Protein 4WKZ (pdb70)

Solvent-accessible surface area: 20556 Å² total; per-residue (Å²): 196,63,49,95,71,105,102,76,53,1,99,48,91,46,63,94,1,16,0,35,34,51,37,116,145,5,45,66,53,0,10,118,99,0,31,11,36,18,27,94,44,71,23,86,76,68,151,74,102,74,48,78,117,168,119,152,77,36,150,46,80,84,4,33,96,99,5,69,13,47,132,28,32,0,56,100,30,51,139,64,53,121,70,89,2,41,27,89,5,45,0,66,39,121,146,58,54,16,100,30,58,134,43,100,58,1,38,1,26,0,8,0,0,38,47,0,0,0,23,3,43,26,100,20,30,15,173,0,0,31,12,0,0,58,9,0,0,6,8,0,0,10,36,85,46,11,80,94,15,38,5,3,96,9,108,47,6,62,55,73,25,109,15,49,38,0,14,0,0,0,12,0,0,19,10,56,126,48,112,71,154,163,55,85,55,76,7,130,7,73,86,33,63,4,8,0,72,0,0,22,12,0,11,36,12,80,55,56,18,50,75,129,174,51,107,99,53,23,82,104,82,30,61,112,0,7,89,81,28,23,122,179,88,23,3,56,10,44,112,108,2,71,131,50,10,171,130,24,80,88,128,94,57,152,2,0,56,0,35,7,24,106,44,77,4,101,42,26,71,62,2,99,1,22,0,25,0,59,56,0,61,139,84,0,8,2,0,0,1,1,1,6,3,22,57,98,1,120,5,63,56,161,56,90,160,101,32,20,3,28,60,132,86,14,117,0,0,100,67,29,59,13,37,19,4,10,26,11,71,124,52,40,22,108,46,0,81,139,70,148,42,11,0,0,0,0,0,0,0,3,41,20,35,90,0,9,73,34,69,0,0,26,1,97,1,76,0,26,111,124,13,124,65,54,32,82,17,88,5,7,3,24,19,18,122,13,3,7,0,9,16,97,114,74,80,74,23,28,16,26,22,0,7,48,45,10,84,23,9,33,0,44,2,73,173

GO terms:
  GO:0005515 protein binding (F, IPI)

Radius of gyration: 28.44 Å; Cα contacts (8 Å, |Δi|>4): 962; chains: 2; bounding box: 56×105×50 Å

Structure (mmCIF, N/CA/C/O backbone):
data_4WKZ
#
_entry.id   4WKZ
#
_cell.length_a   74.029
_cell.length_b   211.781
_cell.length_c   36.666
_cell.angle_alpha   90.00
_cell.angle_beta   90.00
_cell.angle_gamma   90.00
#
_symmetry.space_group_name_H-M   'P 21 21 2'
#
loop_
_entity.id
_entity.type
_entity.pdbx_description
1 polymer 'Putative cellulose-binding protein'
2 polymer 'Autonomous cohesin'
3 non-polymer 'CALCIUM ION'
4 non-polymer 'ACETATE ION'
5 non-polymer 'NITRATE ION'
6 water water
#
loop_
_atom_site.group_PDB
_atom_site.id
_atom_site.type_symbol
_atom_site.label_atom_id
_atom_site.label_alt_id
_atom_site.label_comp_id
_atom_site.label_asym_id
_atom_site.label_entity_id
_atom_site.label_seq_id
_atom_site.pdbx_PDB_ins_code
_atom_site.Cartn_x
_atom_site.Cartn_y
_atom_site.Cartn_z
_atom_site.occupancy
_atom_site.B_iso_or_equiv
_atom_site.auth_seq_id
_atom_site.auth_comp_id
_atom_site.auth_asym_id
_atom_site.auth_atom_id
_atom_site.pdbx_PDB_model_num
ATOM 1 N N . VAL A 1 7 ? 0.838 -17.187 -0.727 1.00 150.66 4 VAL A N 1
ATOM 2 C CA . VAL A 1 7 ? -0.117 -16.167 -1.223 1.00 148.13 4 VAL A CA 1
ATOM 3 C C . VAL A 1 7 ? 0.278 -14.729 -0.821 1.00 142.92 4 VAL A C 1
ATOM 4 O O . VAL A 1 7 ? 0.688 -14.449 0.295 1.00 144.00 4 VAL A O 1
ATOM 8 N N . THR A 1 8 ? 0.112 -13.832 -1.778 1.00 140.37 5 THR A N 1
ATOM 9 C CA . THR A 1 8 ? 0.678 -12.480 -1.807 1.00 143.57 5 THR A CA 1
ATOM 10 C C . THR A 1 8 ? 0.175 -11.566 -0.672 1.00 143.46 5 THR A C 1
ATOM 11 O O . THR A 1 8 ? -0.976 -11.731 -0.297 1.00 146.66 5 THR A O 1
ATOM 15 N N . SER A 1 9 ? 0.956 -10.601 -0.137 1.00 135.13 6 SER A N 1
ATOM 16 C CA . SER A 1 9 ? 2.366 -10.291 -0.478 1.00 131.75 6 SER A CA 1
ATOM 17 C C . SER A 1 9 ? 3.107 -9.478 0.612 1.00 131.92 6 SER A C 1
ATOM 18 O O . SER A 1 9 ? 2.468 -8.867 1.460 1.00 135.46 6 SER A O 1
ATOM 21 N N . ALA A 1 10 ? 4.443 -9.428 0.525 1.00 128.49 7 ALA A N 1
ATOM 22 C CA . ALA A 1 10 ? 5.313 -8.736 1.508 1.00 122.38 7 ALA A CA 1
ATOM 23 C C . ALA A 1 10 ? 6.244 -7.621 0.935 1.00 121.46 7 ALA A C 1
ATOM 24 O O . ALA A 1 10 ? 6.874 -7.811 -0.1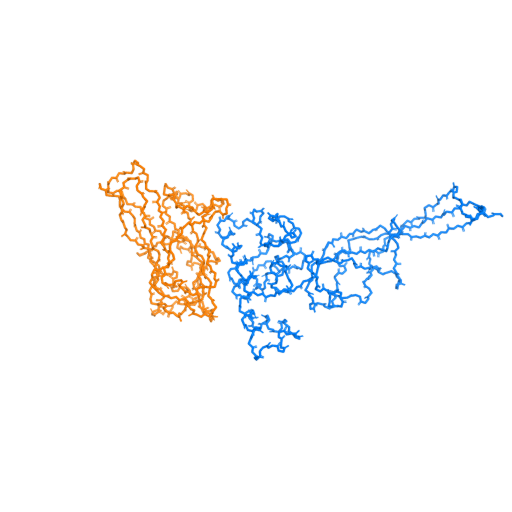04 1.00 125.06 7 ALA A O 1
ATOM 26 N N . VAL A 1 11 ? 6.342 -6.478 1.635 1.00 114.78 8 VAL A N 1
ATOM 27 C CA . VAL A 1 11 ? 7.043 -5.286 1.137 1.00 111.75 8 VAL A CA 1
ATOM 28 C C . VAL A 1 11 ? 7.738 -4.402 2.201 1.00 107.71 8 VAL A C 1
ATOM 29 O O . VAL A 1 11 ? 7.186 -4.155 3.259 1.00 106.77 8 VAL A O 1
ATOM 33 N N . LYS A 1 12 ? 8.932 -3.893 1.903 1.00 105.90 9 LYS A N 1
ATOM 34 C CA . LYS A 1 12 ? 9.527 -2.858 2.754 1.00 102.13 9 LYS A CA 1
ATOM 35 C C . LYS A 1 12 ? 10.110 -1.745 1.908 1.00 94.08 9 LYS A C 1
ATOM 36 O O . LYS A 1 12 ? 10.585 -1.979 0.803 1.00 90.43 9 LYS A O 1
ATOM 42 N N . THR A 1 13 ? 10.044 -0.528 2.432 1.00 91.54 10 THR A N 1
ATOM 43 C CA . THR A 1 13 ? 10.873 0.571 1.969 1.00 90.19 10 THR A CA 1
ATOM 44 C C . THR A 1 13 ? 11.246 1.369 3.223 1.00 90.38 10 THR A C 1
ATOM 45 O O . THR A 1 13 ? 10.972 0.919 4.339 1.00 94.47 10 THR A O 1
ATOM 49 N N . GLN A 1 14 ? 11.876 2.525 3.057 1.00 79.38 11 GLN A N 1
ATOM 50 C CA . GLN A 1 14 ? 12.294 3.313 4.212 1.00 81.71 11 GLN A CA 1
ATOM 51 C C . GLN A 1 14 ? 12.378 4.804 3.901 1.00 75.89 11 GLN A C 1
ATOM 52 O O . GLN A 1 14 ? 12.657 5.199 2.777 1.00 75.32 11 GLN A O 1
ATOM 58 N N . TYR A 1 15 ? 12.121 5.620 4.915 1.00 72.22 12 TYR A N 1
ATOM 59 C CA . TYR A 1 15 ? 12.098 7.056 4.767 1.00 70.87 12 TYR A CA 1
ATOM 60 C C . TYR A 1 15 ? 12.879 7.667 5.904 1.00 69.14 12 TYR A C 1
ATOM 61 O O . TYR A 1 15 ? 13.252 6.961 6.844 1.00 67.26 12 TYR A O 1
ATOM 70 N N . VAL A 1 16 ? 13.099 8.983 5.824 1.00 65.65 13 VAL A N 1
ATOM 71 C CA . VAL A 1 16 ? 13.917 9.697 6.798 1.00 63.60 13 VAL A CA 1
ATOM 72 C C . VAL A 1 16 ? 13.161 10.879 7.401 1.00 66.35 13 VAL A C 1
ATOM 73 O O . VAL A 1 16 ? 12.510 11.636 6.686 1.00 68.80 13 VAL A O 1
ATOM 77 N N . GLU A 1 17 ? 13.238 11.014 8.721 1.00 70.22 14 GLU A N 1
ATOM 78 C CA . GLU A 1 17 ? 12.835 12.234 9.412 1.00 68.98 14 GLU A CA 1
ATOM 79 C C . GLU A 1 17 ? 14.108 13.046 9.557 1.00 68.31 14 GLU A C 1
ATOM 80 O O . GLU A 1 17 ? 15.076 12.591 10.173 1.00 63.47 14 GLU A O 1
ATOM 86 N N . ILE A 1 18 ? 14.107 14.248 8.992 1.00 64.42 15 ILE A N 1
ATOM 87 C CA . ILE A 1 18 ? 15.285 15.074 8.994 1.00 62.72 15 ILE A CA 1
ATOM 88 C C . ILE A 1 18 ? 15.018 16.406 9.689 1.00 61.08 15 ILE A C 1
ATOM 89 O O . ILE A 1 18 ? 13.995 17.048 9.481 1.00 57.98 15 ILE A O 1
ATOM 94 N N . GLU A 1 19 ? 15.978 16.803 10.512 1.00 60.04 16 GLU A N 1
ATOM 95 C CA . GLU A 1 19 ? 15.881 17.969 11.362 1.00 57.51 16 GLU A CA 1
ATOM 96 C C . GLU A 1 19 ? 17.092 18.809 11.002 1.00 51.88 16 GLU A C 1
ATOM 97 O O . GLU A 1 19 ? 18.228 18.366 11.176 1.00 46.30 16 GLU A O 1
ATOM 103 N N . SER A 1 20 ? 16.844 20.009 10.470 1.00 45.29 17 SER A N 1
ATOM 104 C CA . SER A 1 20 ? 17.904 20.846 9.925 1.00 41.23 17 SER A CA 1
ATOM 105 C C . SER A 1 20 ? 17.588 22.319 10.067 1.00 41.81 17 SER A C 1
ATOM 106 O O . SER A 1 20 ? 16.457 22.686 10.311 1.00 41.24 17 SER A O 1
ATOM 109 N N . VAL A 1 21 ? 18.612 23.145 9.914 1.00 39.63 18 VAL A N 1
ATOM 110 C CA . VAL A 1 21 ? 18.470 24.581 9.933 1.00 38.00 18 VAL A CA 1
ATOM 111 C C . VAL A 1 21 ? 18.913 25.151 8.578 1.00 38.89 18 VAL A C 1
ATOM 112 O O . VAL A 1 21 ? 19.644 24.512 7.814 1.00 39.24 18 VAL A O 1
ATOM 116 N N A MET A 1 22 ? 18.445 26.347 8.271 0.55 35.97 19 MET A N 1
ATOM 117 N N B MET A 1 22 ? 18.469 26.377 8.323 0.45 35.46 19 MET A N 1
ATOM 118 C CA A MET A 1 22 ? 18.798 26.983 7.028 0.55 37.75 19 MET A CA 1
ATOM 119 C CA B MET A 1 22 ? 18.821 27.122 7.134 0.45 36.40 19 MET A CA 1
ATOM 120 C C A MET A 1 22 ? 20.255 27.490 7.101 0.55 35.90 19 MET A C 1
ATOM 121 C C B MET A 1 22 ? 20.316 27.412 7.110 0.45 34.86 19 MET A C 1
ATOM 122 O O A MET A 1 22 ? 20.848 27.601 8.174 0.55 35.58 19 MET A O 1
ATOM 123 O O B MET A 1 22 ? 20.995 27.310 8.128 0.45 34.62 19 MET A O 1
ATOM 132 N N . GLY A 1 23 ? 20.812 27.782 5.941 1.00 31.82 20 GLY A N 1
ATOM 133 C CA . GLY A 1 23 ? 22.201 28.130 5.780 1.00 29.62 20 GLY A CA 1
ATOM 134 C C . GLY A 1 23 ? 22.328 29.125 4.670 1.00 24.96 20 GLY A C 1
ATOM 135 O O . GLY A 1 23 ? 21.689 28.972 3.647 1.00 23.63 20 GLY A O 1
ATOM 136 N N . PHE A 1 24 ? 23.175 30.145 4.887 1.00 23.51 21 PHE A N 1
ATOM 137 C CA . PHE A 1 24 ? 23.453 31.208 3.954 1.00 22.69 21 PHE A CA 1
ATOM 138 C C . PHE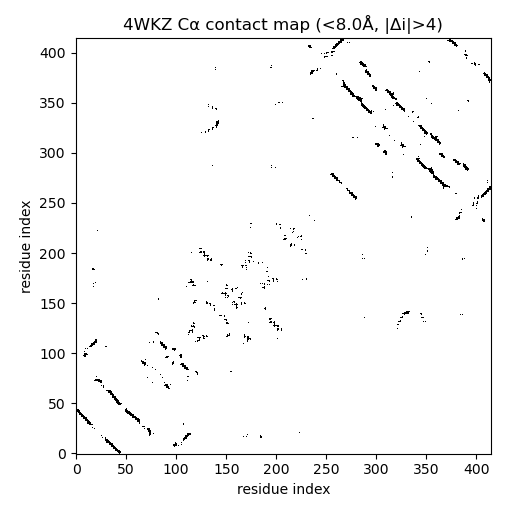 A 1 24 ? 24.826 31.002 3.278 1.00 22.12 21 PHE A C 1
ATOM 139 O O . PHE A 1 24 ? 25.756 30.639 3.904 1.00 22.22 21 PHE A O 1
ATOM 147 N N . TYR A 1 25 ? 24.921 31.265 1.987 1.00 21.37 22 TYR A N 1
ATOM 148 C CA . TYR A 1 25 ? 26.150 31.026 1.227 1.00 20.90 22 TYR A CA 1
ATOM 149 C C . TYR A 1 25 ? 26.317 32.132 0.168 1.00 20.36 22 TYR A C 1
ATOM 150 O O . TYR A 1 25 ? 25.305 32.641 -0.327 1.00 20.69 22 TYR A O 1
ATOM 159 N N . PHE A 1 26 ? 27.566 32.485 -0.159 1.00 20.04 23 PHE A N 1
ATOM 160 C CA . PHE A 1 26 ? 27.866 33.301 -1.361 1.00 20.23 23 PHE A CA 1
ATOM 161 C C . PHE A 1 26 ? 27.957 32.391 -2.555 1.00 22.22 23 PHE A C 1
ATOM 162 O O . PHE A 1 26 ? 28.316 31.202 -2.437 1.00 24.23 23 PHE A O 1
ATOM 170 N N . ASN A 1 27 ? 27.664 32.952 -3.726 1.00 21.99 24 ASN A N 1
ATOM 171 C CA . ASN A 1 27 ? 27.704 32.208 -4.977 1.00 24.14 24 ASN A CA 1
ATOM 172 C C . ASN A 1 27 ? 29.102 31.710 -5.362 1.00 24.79 24 ASN A C 1
ATOM 173 O O . ASN A 1 27 ? 29.237 30.850 -6.254 1.00 26.03 24 ASN A O 1
ATOM 178 N N . THR A 1 28 ? 30.123 32.276 -4.718 1.00 23.11 25 THR A N 1
ATOM 179 C CA . THR A 1 28 ? 31.518 31.882 -4.936 1.00 25.85 25 THR A CA 1
ATOM 180 C C . THR A 1 28 ? 31.951 30.634 -4.122 1.00 27.93 25 THR A C 1
ATOM 181 O O . THR A 1 28 ? 33.020 30.097 -4.372 1.00 31.65 25 THR A O 1
ATOM 185 N N . GLU A 1 29 ? 31.133 30.136 -3.198 1.00 26.86 26 GLU A N 1
ATOM 186 C CA . GLU A 1 29 ? 31.580 29.103 -2.240 1.00 29.56 26 GLU A CA 1
ATOM 187 C C . GLU A 1 29 ? 31.531 27.686 -2.790 1.00 30.46 26 GLU A C 1
ATOM 188 O O . GLU A 1 29 ? 30.636 27.323 -3.546 1.00 31.92 26 GLU A O 1
ATOM 194 N N . ASP A 1 30 ? 32.503 26.879 -2.401 1.00 34.36 27 ASP A N 1
ATOM 195 C CA . ASP A 1 30 ? 32.694 25.580 -3.022 1.00 37.91 27 ASP A CA 1
ATOM 196 C C . ASP A 1 30 ? 32.141 24.398 -2.234 1.00 37.03 27 ASP A C 1
ATOM 197 O O . ASP A 1 30 ? 32.157 23.285 -2.737 1.00 37.36 27 ASP A O 1
ATOM 202 N N A LYS A 1 31 ? 31.643 24.616 -1.022 0.48 35.71 28 LYS A N 1
ATOM 203 N N B LYS A 1 31 ? 31.633 24.637 -1.026 0.52 36.29 28 LYS A N 1
ATOM 204 C CA A LYS A 1 31 ? 30.913 23.543 -0.359 0.48 37.72 28 LYS A CA 1
ATOM 205 C CA B LYS A 1 31 ? 30.997 23.568 -0.254 0.52 38.76 28 LYS A CA 1
ATOM 206 C C A LYS A 1 31 ? 29.856 24.018 0.626 0.48 35.22 28 LYS A C 1
ATOM 207 C C B LYS A 1 31 ? 29.847 24.041 0.636 0.52 35.76 28 LYS A C 1
ATOM 208 O O A LYS A 1 31 ? 29.978 25.071 1.262 0.48 37.14 28 LYS A O 1
ATOM 209 O O B LYS A 1 31 ? 29.901 25.126 1.228 0.52 37.45 28 LYS A O 1
ATOM 220 N N . PHE A 1 32 ? 28.802 23.234 0.719 1.00 32.77 29 PHE A N 1
ATOM 221 C CA . PHE A 1 32 ? 27.736 23.446 1.701 1.00 34.14 29 PHE A CA 1
ATOM 222 C C . PHE A 1 32 ? 28.150 22.850 3.058 1.00 34.13 29 PHE A C 1
ATOM 223 O O . PHE A 1 32 ? 28.918 21.890 3.119 1.00 32.35 29 PHE A O 1
ATOM 231 N N . ASP A 1 33 ? 27.599 23.382 4.140 1.00 32.98 30 ASP A N 1
ATOM 232 C CA . ASP A 1 33 ? 27.997 22.948 5.456 1.00 34.08 30 ASP A CA 1
ATOM 233 C C . ASP A 1 33 ? 27.040 21.901 6.016 1.00 33.84 30 ASP A C 1
ATOM 234 O O . ASP A 1 33 ? 25.870 22.167 6.260 1.00 33.84 30 ASP A O 1
ATOM 239 N N . THR A 1 34 ? 27.536 20.708 6.256 1.00 38.54 31 THR A N 1
ATOM 240 C CA . THR A 1 34 ? 26.697 19.643 6.809 1.00 40.20 31 THR A CA 1
ATOM 241 C C . THR A 1 34 ? 26.271 19.896 8.247 1.00 39.94 31 THR A C 1
ATOM 242 O O . THR A 1 34 ? 25.440 19.175 8.768 1.00 38.69 31 THR A O 1
ATOM 246 N N . ALA A 1 35 ? 26.835 20.918 8.878 1.00 39.41 32 ALA A N 1
ATOM 247 C CA . ALA A 1 35 ? 26.382 21.347 10.196 1.00 41.51 32 ALA A CA 1
ATOM 248 C C . ALA A 1 35 ? 24.906 21.787 10.180 1.00 41.12 32 ALA A C 1
ATOM 249 O O . ALA A 1 35 ? 24.290 21.961 11.233 1.00 40.54 32 ALA A O 1
ATOM 251 N N . GLN A 1 36 ? 24.349 21.995 8.986 1.00 38.17 33 GLN A N 1
ATOM 252 C CA . GLN A 1 36 ? 22.945 22.317 8.836 1.00 36.20 33 GLN A CA 1
ATOM 253 C C . GLN A 1 36 ? 22.031 21.204 9.268 1.00 41.08 33 GLN A C 1
ATOM 254 O O . GLN A 1 36 ? 20.887 21.455 9.658 1.00 40.54 33 GLN A O 1
ATOM 260 N N . ILE A 1 37 ? 22.550 19.976 9.185 1.00 42.56 34 ILE A N 1
ATOM 261 C CA . ILE A 1 37 ? 21.853 18.785 9.583 1.00 45.25 34 ILE A CA 1
ATOM 262 C C . ILE A 1 37 ? 22.045 18.575 11.082 1.00 49.86 34 ILE A C 1
ATOM 263 O O . ILE A 1 37 ? 23.130 18.218 11.544 1.00 50.76 34 ILE A O 1
ATOM 268 N N . LYS A 1 38 ? 20.980 18.798 11.834 1.00 50.59 35 LYS A N 1
ATOM 269 C CA . LYS A 1 38 ? 21.002 18.613 13.278 1.00 51.04 35 LYS A CA 1
ATOM 270 C C . LYS A 1 38 ? 20.758 17.170 13.629 1.00 49.46 35 LYS A C 1
ATOM 271 O O . LYS A 1 38 ? 21.407 16.631 14.501 1.00 51.98 35 LYS A O 1
ATOM 277 N N . LYS A 1 39 ? 19.825 16.536 12.947 1.00 48.46 36 LYS A N 1
ATOM 278 C CA . LYS A 1 39 ? 19.545 15.148 13.211 1.00 53.71 36 LYS A CA 1
ATOM 279 C C . LYS A 1 39 ? 18.820 14.502 12.050 1.00 53.44 36 LYS A C 1
ATOM 280 O O . LYS A 1 39 ? 17.909 15.087 11.465 1.00 50.48 36 LYS A O 1
ATOM 286 N N . ALA A 1 40 ? 19.222 13.284 11.734 1.00 55.28 37 ALA A N 1
ATOM 287 C CA . ALA A 1 40 ? 18.516 12.484 10.743 1.00 56.37 37 ALA A CA 1
ATOM 288 C C . ALA A 1 40 ? 18.392 11.055 11.231 1.00 58.04 37 ALA A C 1
ATOM 289 O O . ALA A 1 40 ? 19.340 10.486 11.777 1.00 58.03 37 ALA A O 1
ATOM 291 N N . VAL A 1 41 ? 17.206 10.486 11.024 1.00 61.90 38 VAL A N 1
ATOM 292 C CA . VAL A 1 41 ? 16.882 9.116 11.467 1.00 64.50 38 VAL A CA 1
ATOM 293 C C . VAL A 1 41 ? 16.147 8.337 10.389 1.00 66.02 38 VAL A C 1
ATOM 294 O O . VAL A 1 41 ? 15.072 8.738 9.948 1.00 61.99 38 VAL A O 1
ATOM 298 N N . LEU A 1 42 ? 16.720 7.202 10.003 1.00 75.43 39 LEU A N 1
ATOM 299 C CA . LEU A 1 42 ? 16.136 6.334 8.986 1.00 76.78 39 LEU A CA 1
ATOM 300 C C . LEU A 1 42 ? 15.079 5.405 9.581 1.00 80.84 39 LEU A C 1
ATOM 301 O O . LEU A 1 42 ? 15.395 4.493 10.342 1.00 86.58 39 LEU A O 1
ATOM 306 N N . HIS A 1 43 ? 13.821 5.663 9.230 1.00 82.93 40 HIS A N 1
ATOM 307 C CA . HIS A 1 43 ? 12.701 4.801 9.595 1.00 82.15 40 HIS A CA 1
ATOM 308 C C . HIS A 1 43 ? 12.496 3.738 8.522 1.00 82.38 40 HIS A C 1
ATOM 309 O O . HIS A 1 43 ? 12.651 4.011 7.333 1.00 76.00 40 HIS A O 1
ATOM 316 N N . THR A 1 44 ? 12.128 2.531 8.955 1.00 86.00 41 THR A N 1
ATOM 317 C CA . THR A 1 44 ? 11.912 1.402 8.052 1.00 86.28 41 THR A CA 1
ATOM 318 C C . THR A 1 44 ? 10.576 0.727 8.368 1.00 91.86 41 THR A C 1
ATOM 319 O O . THR A 1 44 ? 10.374 0.224 9.481 1.00 92.35 41 THR A O 1
ATOM 323 N N . VAL A 1 45 ? 9.666 0.730 7.394 1.00 93.17 42 VAL A N 1
ATOM 324 C CA . VAL A 1 45 ? 8.350 0.110 7.558 1.00 97.05 42 VAL A CA 1
ATOM 325 C C . VAL A 1 45 ? 8.269 -1.205 6.786 1.00 95.38 42 VAL A C 1
ATOM 326 O O . VAL A 1 45 ? 8.895 -1.365 5.744 1.00 93.18 42 VAL A O 1
ATOM 330 N N . TYR A 1 46 ? 7.488 -2.136 7.307 1.00 99.67 43 TYR A N 1
ATOM 331 C CA . TYR A 1 46 ? 7.251 -3.411 6.632 1.00 106.51 43 TYR A CA 1
ATOM 332 C C . TYR A 1 46 ? 5.769 -3.579 6.341 1.00 106.69 43 TYR A C 1
ATOM 333 O O . TYR A 1 46 ? 5.024 -4.019 7.204 1.00 112.04 43 TYR A O 1
ATOM 342 N N . ASN A 1 47 ? 5.348 -3.221 5.128 1.00 106.02 44 ASN A N 1
ATOM 343 C CA . ASN A 1 47 ? 3.958 -3.404 4.700 1.00 106.57 44 ASN A CA 1
ATOM 344 C C . ASN A 1 47 ? 3.723 -4.800 4.147 1.00 109.80 44 ASN A C 1
ATOM 345 O O . ASN A 1 47 ? 4.504 -5.287 3.331 1.00 111.60 44 ASN A O 1
ATOM 350 N N . GLU A 1 48 ? 2.647 -5.442 4.591 1.00 112.64 45 GLU A N 1
ATOM 351 C CA . GLU A 1 48 ? 2.306 -6.784 4.120 1.00 115.16 45 GLU A CA 1
ATOM 352 C C . GLU A 1 48 ? 0.804 -6.922 3.902 1.00 115.21 45 GLU A C 1
ATOM 353 O O . GLU A 1 48 ? 0.000 -6.240 4.529 1.00 111.67 45 GLU A O 1
ATOM 359 N N . GLY A 1 49 ? 0.438 -7.814 3.004 1.00 121.67 46 GLY A N 1
ATOM 360 C CA . GLY A 1 49 ? -0.964 -8.110 2.759 1.00 127.05 46 GLY A CA 1
ATOM 361 C C . GLY A 1 49 ? -1.118 -8.965 1.528 1.00 127.72 46 GLY A C 1
ATOM 362 O O . GLY A 1 49 ? -0.709 -10.114 1.513 1.00 129.85 46 GLY A O 1
ATOM 363 N N . TYR A 1 50 ? -1.750 -8.415 0.511 1.00 129.57 47 TYR A N 1
ATOM 364 C CA . TYR A 1 50 ? -2.009 -9.205 -0.648 1.00 135.53 47 TYR A CA 1
ATOM 365 C C . TYR A 1 50 ? -2.057 -8.420 -1.904 1.00 139.15 47 TYR A C 1
ATOM 366 O O . TYR A 1 50 ? -2.522 -7.293 -1.918 1.00 128.15 47 TYR A O 1
ATOM 375 N N . THR A 1 51 ? -1.668 -9.077 -2.981 1.00 150.45 48 THR A N 1
ATOM 376 C CA . THR A 1 51 ? -1.794 -8.514 -4.300 1.00 155.80 48 THR A CA 1
ATOM 377 C C . THR A 1 51 ? -3.281 -8.331 -4.564 1.00 156.72 48 THR A C 1
ATOM 378 O O . THR A 1 51 ? -4.092 -9.107 -4.110 1.00 159.83 48 THR A O 1
ATOM 382 N N . ASP A 1 53 ? -3.636 -7.268 -5.257 1.00 157.81 49 ASP A N 1
ATOM 383 C CA . ASP A 1 53 ? -5.028 -6.886 -5.413 1.00 159.22 49 ASP A CA 1
ATOM 384 C C . ASP A 1 53 ? -5.281 -7.008 -6.875 1.00 152.31 49 ASP A C 1
ATOM 385 O O . ASP A 1 53 ? -4.499 -7.627 -7.568 1.00 157.10 49 ASP A O 1
ATOM 390 N N . ASP A 1 54 ? -6.381 -6.441 -7.335 1.00 145.25 50 ASP A N 1
ATOM 391 C CA . ASP A 1 54 ? -6.808 -6.617 -8.714 1.00 143.65 50 ASP A CA 1
ATOM 392 C C . ASP A 1 54 ? -5.877 -6.004 -9.805 1.00 136.19 50 ASP A C 1
ATOM 393 O O . ASP A 1 54 ? -5.675 -6.582 -10.871 1.00 140.12 50 ASP A O 1
ATOM 398 N N . GLY A 1 55 ? -5.346 -4.824 -9.565 1.00 127.51 51 GLY A N 1
ATOM 399 C CA . GLY A 1 55 ? -4.255 -4.322 -10.384 1.00 126.24 51 GLY A CA 1
ATOM 400 C C . GLY A 1 55 ? -3.100 -3.874 -9.528 1.00 121.85 51 GLY A C 1
ATOM 401 O O . GLY A 1 55 ? -2.064 -3.453 -10.038 1.00 128.98 51 GLY A O 1
ATOM 402 N N . VAL A 1 56 ? -3.277 -4.014 -8.218 1.00 119.34 52 VAL A N 1
ATOM 403 C CA . VAL A 1 56 ? -2.771 -3.078 -7.224 1.00 114.94 52 VAL A CA 1
ATOM 404 C C . VAL A 1 56 ? -2.406 -3.763 -5.926 1.00 116.25 52 VAL A C 1
ATOM 405 O O . VAL A 1 56 ? -2.283 -4.978 -5.868 1.00 120.60 52 VAL A O 1
ATOM 409 N N . ALA A 1 57 ? -2.170 -2.978 -4.890 1.00 115.45 53 ALA A N 1
ATOM 410 C CA . ALA A 1 57 ? -1.742 -3.525 -3.622 1.00 115.87 53 ALA A CA 1
ATOM 411 C C . ALA A 1 57 ? -2.576 -3.074 -2.456 1.00 114.64 53 ALA A C 1
ATOM 412 O O . ALA A 1 57 ? -2.923 -1.897 -2.351 1.00 104.66 53 ALA A O 1
ATOM 414 N N . VAL A 1 58 ? -2.854 -4.011 -1.552 1.00 112.77 54 VAL A N 1
ATOM 415 C CA . VAL A 1 58 ? -3.555 -3.686 -0.328 1.00 110.23 54 VAL A CA 1
ATOM 416 C C . VAL A 1 58 ? -2.644 -3.977 0.845 1.00 109.74 54 VAL A C 1
ATOM 417 O O . VAL A 1 58 ? -1.923 -4.961 0.863 1.00 106.65 54 VAL A O 1
ATOM 421 N N . VAL A 1 59 ? -2.645 -3.066 1.806 1.00 110.41 55 VAL A N 1
ATOM 422 C CA . VAL A 1 59 ? -1.832 -3.202 3.017 1.00 110.10 55 VAL A CA 1
ATOM 423 C C . VAL A 1 59 ? -2.695 -3.407 4.259 1.00 113.91 55 VAL A C 1
ATOM 424 O O . VAL A 1 59 ? -3.421 -2.503 4.670 1.00 114.59 55 VAL A O 1
ATOM 428 N N . LEU A 1 60 ? -2.581 -4.581 4.875 1.00 118.00 56 LEU A N 1
ATOM 429 C CA . LEU A 1 60 ? -3.339 -4.905 6.091 1.00 121.19 56 LEU A CA 1
ATOM 430 C C . LEU A 1 60 ? -2.542 -4.699 7.375 1.00 121.01 56 LEU A C 1
ATOM 431 O O . LEU A 1 60 ? -3.126 -4.609 8.452 1.00 122.49 56 LEU A O 1
ATOM 436 N N . ARG A 1 61 ? -1.215 -4.650 7.260 1.00 119.61 57 ARG A N 1
ATOM 437 C CA . ARG A 1 61 ? -0.331 -4.518 8.414 1.00 115.49 57 ARG A CA 1
ATOM 438 C C . ARG A 1 61 ? 0.890 -3.699 8.037 1.00 112.28 57 ARG A C 1
ATOM 439 O O . ARG A 1 61 ? 1.219 -3.566 6.863 1.00 108.78 57 ARG A O 1
ATOM 447 N N . GLU A 1 62 ? 1.556 -3.146 9.040 1.00 109.70 58 GLU A N 1
ATOM 448 C CA . GLU A 1 62 ? 2.880 -2.587 8.844 1.00 111.48 58 GLU A CA 1
ATOM 449 C C . GLU A 1 62 ? 3.701 -2.658 10.126 1.00 117.75 58 GLU A C 1
ATOM 450 O O . GLU A 1 62 ? 3.235 -2.268 11.191 1.00 118.60 58 GLU A O 1
ATOM 456 N N . TYR A 1 63 ? 4.922 -3.171 10.010 1.00 124.48 59 TYR A N 1
ATOM 457 C CA . TYR A 1 63 ? 5.799 -3.397 11.155 1.00 127.56 59 TYR A CA 1
ATOM 458 C C . TYR A 1 63 ? 6.981 -2.411 11.117 1.00 124.34 59 TYR A C 1
ATOM 459 O O . TYR A 1 63 ? 7.813 -2.466 10.213 1.00 122.26 59 TYR A O 1
ATOM 468 N N . GLU A 1 64 ? 7.022 -1.491 12.083 1.00 121.50 60 GLU A N 1
ATOM 469 C CA . GLU A 1 64 ? 8.129 -0.534 12.220 1.00 115.51 60 GLU A CA 1
ATOM 470 C C . GLU A 1 64 ? 9.323 -1.223 12.892 1.00 115.78 60 GLU A C 1
ATOM 471 O O . GLU A 1 64 ? 9.298 -1.526 14.089 1.00 116.17 60 GLU A O 1
ATOM 477 N N . SER A 1 65 ? 10.355 -1.488 12.098 1.00 108.34 61 SER A N 1
ATOM 478 C CA . SER A 1 65 ? 11.658 -1.874 12.617 1.00 102.94 61 SER A CA 1
ATOM 479 C C . SER A 1 65 ? 12.263 -0.688 13.383 1.00 101.93 61 SER A C 1
ATOM 480 O O . SER A 1 65 ? 11.863 0.467 13.189 1.00 95.51 61 SER A O 1
ATOM 483 N N . GLU A 1 66 ? 13.226 -0.977 14.251 1.00 101.84 62 GLU A N 1
ATOM 484 C CA . GLU A 1 66 ? 13.852 0.055 15.069 1.00 96.93 62 GLU A CA 1
ATOM 485 C C . GLU A 1 66 ? 14.522 1.103 14.185 1.00 94.53 62 GLU A C 1
ATOM 486 O O . GLU A 1 66 ? 15.413 0.763 13.412 1.00 95.54 62 GLU A O 1
ATOM 492 N N . PRO A 1 67 ? 14.090 2.378 14.280 1.00 91.70 63 PRO A N 1
ATOM 493 C CA . PRO A 1 67 ? 14.760 3.427 13.506 1.00 86.89 63 PRO A CA 1
ATOM 494 C C . PRO A 1 67 ? 16.164 3.730 14.027 1.00 85.56 63 PRO A C 1
ATOM 495 O O . PRO A 1 67 ? 16.467 3.454 15.182 1.00 84.93 63 PRO A O 1
ATOM 499 N N . VAL A 1 68 ? 16.997 4.316 13.173 1.00 87.39 64 VAL A N 1
ATOM 500 C CA . VAL A 1 68 ? 18.430 4.485 13.447 1.00 85.29 64 VAL A CA 1
ATOM 501 C C . VAL A 1 68 ? 18.945 5.852 13.001 1.00 80.88 64 VAL A C 1
ATOM 502 O O . VAL A 1 68 ? 18.694 6.279 11.881 1.00 76.61 64 VAL A O 1
ATOM 506 N N . ASP A 1 69 ? 19.691 6.511 13.885 1.00 77.01 65 ASP A N 1
ATOM 507 C CA . ASP A 1 69 ? 20.300 7.797 13.600 1.00 74.53 65 ASP A CA 1
ATOM 508 C C . ASP A 1 69 ? 21.354 7.666 12.514 1.00 73.97 65 ASP A C 1
ATOM 509 O O . ASP A 1 69 ? 22.238 6.825 12.630 1.00 76.74 65 ASP A O 1
ATOM 514 N N . ILE A 1 70 ? 21.269 8.499 11.476 1.00 69.23 66 ILE A N 1
ATOM 515 C CA . ILE A 1 70 ? 22.302 8.539 10.424 1.00 69.21 66 ILE A CA 1
ATOM 516 C C . ILE A 1 70 ? 22.780 9.960 10.133 1.00 64.70 66 ILE A C 1
ATOM 517 O O . ILE A 1 70 ? 23.320 10.234 9.060 1.00 66.02 66 ILE A O 1
ATOM 522 N N . THR A 1 71 ? 22.597 10.860 11.091 1.00 61.79 67 THR A N 1
ATOM 523 C CA . THR A 1 71 ? 23.023 12.264 10.942 1.00 60.81 67 THR A CA 1
ATOM 524 C C . THR A 1 71 ? 24.417 12.416 10.322 1.00 60.09 67 THR A C 1
ATOM 525 O O . THR A 1 71 ? 24.643 13.276 9.483 1.00 57.15 67 THR A O 1
ATOM 529 N N . ALA A 1 72 ? 25.348 11.583 10.761 1.00 63.07 68 ALA A N 1
ATOM 530 C CA . ALA A 1 72 ? 26.751 11.689 10.367 1.00 65.60 68 ALA A CA 1
ATOM 531 C C . ALA A 1 72 ? 27.053 11.058 9.008 1.00 66.29 68 ALA A C 1
ATOM 532 O O . ALA A 1 72 ? 28.075 11.367 8.407 1.00 63.30 68 ALA A O 1
ATOM 534 N N . GLU A 1 73 ? 26.188 10.167 8.533 1.00 67.04 69 GLU A N 1
ATOM 535 C CA . GLU A 1 73 ? 26.395 9.534 7.226 1.00 71.20 69 GLU A CA 1
ATOM 536 C C . GLU A 1 73 ? 25.860 10.369 6.052 1.00 64.25 69 GLU A C 1
ATOM 537 O O . GLU A 1 73 ? 26.063 10.009 4.897 1.00 66.19 69 GLU A O 1
ATOM 543 N N . LEU A 1 74 ? 25.189 11.473 6.337 1.00 59.28 70 LEU A N 1
ATOM 544 C CA . LEU A 1 74 ? 24.549 12.268 5.283 1.00 55.60 70 LEU A CA 1
ATOM 545 C C . LEU A 1 74 ? 25.471 13.286 4.643 1.00 52.79 70 LEU A C 1
ATOM 546 O O . LEU A 1 74 ? 26.149 14.036 5.347 1.00 54.24 70 LEU A O 1
ATOM 551 N N . THR A 1 75 ? 25.468 13.323 3.309 1.00 49.79 71 THR A N 1
ATOM 552 C CA . THR A 1 75 ? 26.258 14.299 2.538 1.00 48.57 71 THR A CA 1
ATOM 553 C C . THR A 1 75 ? 25.384 15.077 1.564 1.00 42.71 71 THR A C 1
ATOM 554 O O . THR A 1 75 ? 24.188 14.825 1.456 1.00 39.63 71 THR A O 1
ATOM 558 N N . PHE A 1 76 ? 25.993 16.013 0.850 1.00 42.75 72 PHE A N 1
ATOM 559 C CA . PHE A 1 76 ? 25.263 16.799 -0.158 1.00 43.61 72 PHE A CA 1
ATOM 560 C C . PHE A 1 76 ? 25.645 16.426 -1.589 1.00 44.37 72 PHE A C 1
ATOM 561 O O . PHE A 1 76 ? 25.351 17.185 -2.542 1.00 42.62 72 PHE A O 1
ATOM 569 N N . GLY A 1 77 ? 26.301 15.274 -1.733 1.00 46.72 73 GLY A N 1
ATOM 570 C CA . GLY A 1 77 ? 26.790 14.799 -3.024 1.00 49.47 73 GLY A CA 1
ATOM 571 C C . GLY A 1 77 ? 27.699 15.810 -3.695 1.00 48.07 73 GLY A C 1
ATOM 572 O O . GLY A 1 77 ? 28.594 16.320 -3.081 1.00 46.57 73 GLY A O 1
ATOM 573 N N . ASP A 1 78 ? 27.430 16.106 -4.958 1.00 53.21 74 ASP A N 1
ATOM 574 C CA . ASP A 1 78 ? 28.257 17.000 -5.769 1.00 51.13 74 ASP A CA 1
ATOM 575 C C . ASP A 1 78 ? 27.753 18.430 -5.810 1.00 45.97 74 ASP A C 1
ATOM 576 O O . ASP A 1 78 ? 28.314 19.239 -6.545 1.00 44.37 74 ASP A O 1
ATOM 581 N N . ALA A 1 79 ? 26.704 18.763 -5.057 1.00 43.30 75 ALA A N 1
ATOM 582 C CA . ALA A 1 79 ? 26.150 20.141 -5.082 1.00 38.15 75 ALA A CA 1
ATOM 583 C C . ALA A 1 79 ? 27.056 21.104 -4.344 1.00 36.48 75 ALA A C 1
ATOM 584 O O . ALA A 1 79 ? 27.544 20.792 -3.261 1.00 37.45 75 ALA A O 1
ATOM 586 N N . THR A 1 80 ? 27.289 22.276 -4.913 1.00 32.78 76 THR A N 1
ATOM 587 C CA . THR A 1 80 ? 28.038 23.315 -4.197 1.00 31.72 76 THR A CA 1
ATOM 588 C C . THR A 1 80 ? 27.261 24.612 -4.368 1.00 29.67 76 THR A C 1
ATOM 589 O O . THR A 1 80 ? 26.401 24.708 -5.239 1.00 31.13 76 THR A O 1
ATOM 593 N N . PRO A 1 81 ? 27.547 25.615 -3.540 1.00 29.08 77 PRO A N 1
ATOM 594 C CA . PRO A 1 81 ? 26.871 26.877 -3.791 1.00 26.68 77 PRO A CA 1
ATOM 595 C C . PRO A 1 81 ? 27.178 27.403 -5.185 1.00 29.14 77 PRO A C 1
ATOM 596 O O . PRO A 1 81 ? 26.287 27.946 -5.857 1.00 27.34 77 PRO A O 1
ATOM 600 N N . ALA A 1 82 ? 28.421 27.247 -5.632 1.00 27.54 78 ALA A N 1
ATOM 601 C CA . ALA A 1 82 ? 28.786 27.784 -6.928 1.00 28.65 78 ALA A CA 1
ATOM 602 C C . ALA A 1 82 ? 28.071 27.045 -8.060 1.00 29.95 78 ALA A C 1
ATOM 603 O O . ALA A 1 82 ? 27.725 27.629 -9.060 1.00 32.09 78 ALA A O 1
ATOM 605 N N . ASN A 1 83 ? 27.859 25.755 -7.940 1.00 28.98 79 ASN A N 1
ATOM 606 C CA . ASN A 1 83 ? 27.169 25.083 -9.041 1.00 33.20 79 ASN A CA 1
ATOM 607 C C . ASN A 1 83 ? 25.654 25.025 -8.876 1.00 33.17 79 ASN A C 1
ATOM 608 O O . ASN A 1 83 ? 24.978 24.456 -9.703 1.00 31.43 79 ASN A O 1
ATOM 613 N N . THR A 1 84 ? 25.142 25.584 -7.788 1.00 30.09 80 THR A N 1
ATOM 614 C CA . THR A 1 84 ? 23.697 25.590 -7.535 1.00 30.03 80 THR A CA 1
ATOM 615 C C . THR A 1 84 ? 23.100 26.997 -7.811 1.00 29.01 80 THR A C 1
ATOM 616 O O . THR A 1 84 ? 21.986 27.135 -8.344 1.00 28.65 80 THR A O 1
ATOM 620 N N . TYR A 1 85 ? 23.861 28.043 -7.514 1.00 26.99 81 TYR A N 1
ATOM 621 C CA . TYR A 1 85 ? 23.390 29.404 -7.744 1.00 24.85 81 TYR A CA 1
ATOM 622 C C . TYR A 1 85 ? 22.843 29.653 -9.147 1.00 27.10 81 TYR A C 1
ATOM 623 O O . TYR A 1 85 ? 23.474 29.320 -10.142 1.00 25.76 81 TYR A O 1
ATOM 632 N N . LYS A 1 86 ? 21.663 30.253 -9.201 1.00 27.45 82 LYS A N 1
ATOM 633 C CA . LYS A 1 86 ? 21.037 30.691 -10.438 1.00 32.82 82 LYS A CA 1
ATOM 634 C C . LYS A 1 86 ? 20.409 32.063 -10.168 1.00 30.84 82 LYS A C 1
ATOM 635 O O . LYS A 1 86 ? 19.588 32.216 -9.244 1.00 31.37 82 LYS A O 1
ATOM 641 N N . ALA A 1 87 ? 20.820 33.078 -10.906 1.00 31.79 83 ALA A N 1
ATOM 642 C CA . ALA A 1 87 ? 20.272 34.427 -10.680 1.00 27.78 83 ALA A CA 1
ATOM 643 C C . ALA A 1 87 ? 18.789 34.387 -11.082 1.00 28.34 83 ALA A C 1
ATOM 644 O O . ALA A 1 87 ? 18.448 34.038 -12.182 1.00 31.46 83 ALA A O 1
ATOM 646 N N . VAL A 1 88 ? 17.899 34.687 -10.159 1.00 32.26 84 VAL A N 1
ATOM 647 C CA . VAL A 1 88 ? 16.482 34.741 -10.481 1.00 33.53 84 VAL A CA 1
ATOM 648 C C . VAL A 1 88 ? 15.874 35.847 -9.636 1.00 36.28 84 VAL A C 1
ATOM 649 O O . VAL A 1 88 ? 16.156 35.959 -8.440 1.00 32.21 84 VAL A O 1
ATOM 653 N N . GLU A 1 89 ? 15.027 36.652 -10.263 1.00 44.48 85 GLU A N 1
ATOM 654 C CA . GLU A 1 89 ? 14.380 37.741 -9.561 1.00 44.87 85 GLU A CA 1
ATOM 655 C C . GLU A 1 89 ? 13.483 37.238 -8.405 1.00 37.60 85 GLU A C 1
ATOM 656 O O . GLU A 1 89 ? 12.565 36.393 -8.598 1.00 31.11 85 GLU A O 1
ATOM 662 N N . ASN A 1 90 ? 13.770 37.804 -7.227 1.00 37.26 86 ASN A N 1
ATOM 663 C CA . ASN A 1 90 ? 13.053 37.514 -5.969 1.00 40.87 86 ASN A CA 1
ATOM 664 C C . ASN A 1 90 ? 13.056 36.022 -5.566 1.00 37.61 86 ASN A C 1
ATOM 665 O O . ASN A 1 90 ? 12.111 35.544 -4.927 1.00 31.65 86 ASN A O 1
ATOM 670 N N . LYS A 1 91 ? 14.115 35.300 -5.946 1.00 28.60 87 LYS A N 1
ATOM 671 C CA . LYS A 1 91 ? 14.245 33.901 -5.553 1.00 29.62 87 LYS A CA 1
ATOM 672 C C . LYS A 1 91 ? 15.708 33.608 -5.208 1.00 34.81 87 LYS A C 1
ATOM 673 O O . LYS A 1 91 ? 16.592 33.659 -6.108 1.00 32.82 87 LYS A O 1
ATOM 679 N N . PHE A 1 92 ? 15.923 33.265 -3.932 1.00 23.97 88 PHE A N 1
ATOM 680 C CA . PHE A 1 9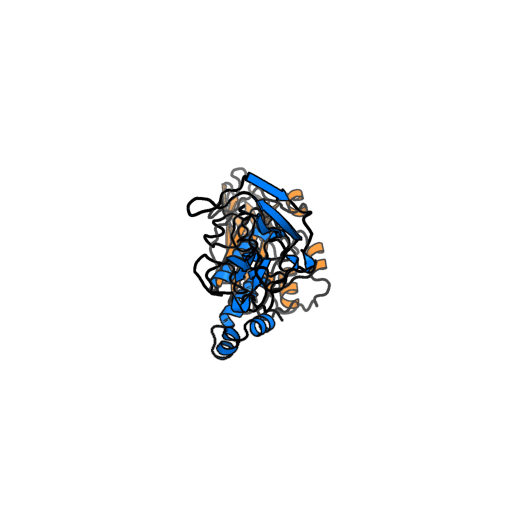2 ? 17.267 33.014 -3.404 1.00 22.98 88 PHE A CA 1
ATOM 681 C C . PHE A 1 92 ? 17.358 31.701 -2.625 1.00 21.76 88 PHE A C 1
ATOM 682 O O . PHE A 1 92 ? 18.388 31.433 -2.041 1.00 21.82 88 PHE A O 1
ATOM 690 N N . ASP A 1 93 ? 16.298 30.914 -2.577 1.00 23.60 89 ASP A N 1
ATOM 691 C CA . ASP A 1 93 ? 16.301 29.676 -1.769 1.00 28.96 89 ASP A CA 1
ATOM 692 C C . ASP A 1 93 ? 16.474 28.460 -2.672 1.00 27.04 89 ASP A C 1
ATOM 693 O O . ASP A 1 93 ? 15.999 28.443 -3.837 1.00 28.49 89 ASP A O 1
ATOM 698 N N . TYR A 1 94 ? 17.159 27.455 -2.161 1.00 26.52 90 TYR A N 1
ATOM 699 C CA . TYR A 1 94 ? 17.308 26.167 -2.871 1.00 28.51 90 TYR A CA 1
ATOM 700 C C . TYR A 1 94 ? 17.135 25.062 -1.887 1.00 30.41 90 TYR A C 1
ATOM 701 O O . TYR A 1 94 ? 17.564 25.178 -0.750 1.00 29.17 90 TYR A O 1
ATOM 710 N N . GLU A 1 95 ? 16.488 23.988 -2.333 1.00 37.57 91 GLU A N 1
ATOM 711 C CA . GLU A 1 95 ? 16.383 22.761 -1.548 1.00 35.94 91 GLU A CA 1
ATOM 712 C C . GLU A 1 95 ? 17.422 21.815 -2.037 1.00 37.05 91 GLU A C 1
ATOM 713 O O . GLU A 1 95 ? 17.377 21.377 -3.165 1.00 39.79 91 GLU A O 1
ATOM 719 N N . ILE A 1 96 ? 18.392 21.516 -1.180 1.00 39.11 92 ILE A N 1
ATOM 720 C CA . ILE A 1 96 ? 19.541 20.696 -1.554 1.00 39.03 92 ILE A CA 1
ATOM 721 C C . ILE A 1 96 ? 19.342 19.265 -1.091 1.00 38.70 92 ILE A C 1
ATOM 722 O O . ILE A 1 96 ? 19.099 19.015 0.086 1.00 37.33 92 ILE A O 1
ATOM 727 N N . PRO A 1 97 ? 19.425 18.323 -2.021 1.00 38.83 93 PRO A N 1
ATOM 728 C CA . PRO A 1 97 ? 19.230 16.943 -1.642 1.00 41.44 93 PRO A CA 1
ATOM 729 C C . PRO A 1 97 ? 20.358 16.396 -0.767 1.00 40.04 93 PRO A C 1
ATOM 730 O O . PRO A 1 97 ? 21.517 16.637 -1.044 1.00 37.13 93 PRO A O 1
ATOM 734 N N . VAL A 1 98 ? 19.986 15.643 0.266 1.00 42.66 94 VAL A N 1
ATOM 735 C CA . VAL A 1 98 ? 20.955 14.833 1.015 1.00 44.55 94 VAL A CA 1
ATOM 736 C C . VAL A 1 98 ? 21.114 13.463 0.375 1.00 45.03 94 VAL A C 1
ATOM 737 O O . VAL A 1 98 ? 20.210 12.981 -0.298 1.00 45.52 94 VAL A O 1
ATOM 741 N N . TYR A 1 99 ? 22.282 12.866 0.610 1.00 47.16 95 TYR A N 1
ATOM 742 C CA . TYR A 1 99 ? 22.641 11.563 0.078 1.00 50.80 95 TYR A CA 1
ATOM 743 C C . TYR A 1 99 ? 23.129 10.659 1.214 1.00 54.99 95 TYR A C 1
ATOM 744 O O . TYR A 1 99 ? 23.959 11.069 2.038 1.00 52.01 95 TYR A O 1
ATOM 753 N N . TYR A 1 100 ? 22.605 9.441 1.237 1.00 55.51 96 TYR A N 1
ATOM 754 C CA . TYR A 1 100 ? 22.987 8.406 2.196 1.00 61.76 96 TYR A CA 1
ATOM 755 C C . TYR A 1 100 ? 23.340 7.172 1.394 1.00 64.46 96 TYR A C 1
ATOM 756 O O . TYR A 1 100 ? 22.584 6.797 0.497 1.00 65.17 96 TYR A O 1
ATOM 765 N N . ASN A 1 101 ? 24.467 6.539 1.711 1.00 69.45 97 ASN A N 1
ATOM 766 C CA . ASN A 1 101 ? 24.992 5.445 0.879 1.00 76.42 97 ASN A CA 1
ATOM 767 C C . ASN A 1 101 ? 25.081 5.848 -0.599 1.00 77.21 97 ASN A C 1
ATOM 768 O O . ASN A 1 101 ? 24.884 5.018 -1.477 1.00 73.20 97 ASN A O 1
ATOM 773 N N . ASN A 1 102 ? 25.350 7.127 -0.873 1.00 74.58 98 ASN A N 1
ATOM 774 C CA . ASN A 1 102 ? 25.504 7.602 -2.250 1.00 73.35 98 ASN A CA 1
ATOM 775 C C . ASN A 1 102 ? 24.183 7.758 -3.066 1.00 70.98 98 ASN A C 1
ATOM 776 O O . ASN A 1 102 ? 24.232 8.050 -4.261 1.00 69.48 98 ASN A O 1
ATOM 781 N N . ALA A 1 103 ? 23.021 7.589 -2.424 1.00 65.88 99 ALA A N 1
ATOM 782 C CA . ALA A 1 103 ? 21.717 7.804 -3.072 1.00 62.08 99 ALA A CA 1
ATOM 783 C C . ALA A 1 103 ? 20.828 8.719 -2.230 1.00 59.95 99 ALA A C 1
ATOM 784 O O . ALA A 1 103 ? 21.096 8.939 -1.051 1.00 58.27 99 ALA A O 1
ATOM 786 N N . THR A 1 104 ? 19.774 9.255 -2.846 1.00 60.31 100 THR A N 1
ATOM 787 C CA . THR A 1 104 ? 18.807 10.111 -2.141 1.00 57.51 100 THR A CA 1
ATOM 788 C C . THR A 1 104 ? 17.892 9.280 -1.242 1.00 57.73 100 THR A C 1
ATOM 789 O O . THR A 1 104 ? 17.865 8.051 -1.313 1.00 58.10 100 THR A O 1
ATOM 793 N N . LEU A 1 105 ? 17.130 9.978 -0.414 1.00 57.28 101 LEU A N 1
ATOM 794 C CA . LEU A 1 105 ? 16.166 9.377 0.485 1.00 60.15 101 LEU A CA 1
ATOM 795 C C . LEU A 1 105 ? 14.843 10.092 0.371 1.00 59.22 101 LEU A C 1
ATOM 796 O O . LEU A 1 105 ? 14.795 11.293 0.213 1.00 54.22 101 LEU A O 1
ATOM 801 N N . LYS A 1 106 ? 13.755 9.344 0.446 1.00 64.26 102 LYS A N 1
ATOM 802 C CA . LYS A 1 106 ? 12.447 9.973 0.540 1.00 67.27 102 LYS A CA 1
ATOM 803 C C . LYS A 1 106 ? 12.252 10.468 1.969 1.00 64.68 102 LYS A C 1
ATOM 804 O O . LYS A 1 106 ? 12.750 9.864 2.915 1.00 63.69 102 LYS A O 1
ATOM 810 N N . ASP A 1 107 ? 11.521 11.563 2.117 1.00 63.25 103 ASP A N 1
ATOM 811 C CA . ASP A 1 107 ? 10.999 11.953 3.421 1.00 66.25 103 ASP A CA 1
ATOM 812 C C . ASP A 1 107 ? 9.681 11.228 3.643 1.00 69.01 103 ASP A C 1
ATOM 813 O O . ASP A 1 107 ? 9.292 10.377 2.833 1.00 68.91 103 ASP A O 1
ATOM 818 N N . ALA A 1 108 ? 9.001 11.547 4.741 1.00 72.14 104 ALA A N 1
ATOM 819 C CA . ALA A 1 108 ? 7.735 10.907 5.075 1.00 77.04 104 ALA A CA 1
ATOM 820 C C . ALA A 1 108 ? 6.583 11.326 4.158 1.00 77.98 104 ALA A C 1
ATOM 821 O O . ALA A 1 108 ? 5.495 10.773 4.256 1.00 80.14 104 ALA A O 1
ATOM 823 N N . GLU A 1 109 ? 6.817 12.294 3.276 1.00 76.06 105 GLU A N 1
ATOM 824 C CA . GLU A 1 109 ? 5.817 12.702 2.290 1.00 77.67 105 GLU A CA 1
ATOM 825 C C . GLU A 1 109 ? 6.173 12.227 0.871 1.00 74.44 105 GLU A C 1
ATOM 826 O O . GLU A 1 109 ? 5.554 12.657 -0.099 1.00 74.50 105 GLU A O 1
ATOM 832 N N . GLY A 1 110 ? 7.155 11.336 0.751 1.00 70.88 106 GLY A N 1
ATOM 833 C CA . GLY A 1 110 ? 7.520 10.772 -0.544 1.00 66.14 106 GLY A CA 1
ATOM 834 C C . GLY A 1 110 ? 8.264 11.735 -1.453 1.00 66.93 106 GLY A C 1
ATOM 835 O O . GLY A 1 110 ? 8.338 11.528 -2.656 1.00 66.70 106 GLY A O 1
ATOM 836 N N . ASN A 1 111 ? 8.825 12.794 -0.886 1.00 63.03 107 ASN A N 1
ATOM 837 C CA . ASN A 1 111 ? 9.694 13.661 -1.648 1.00 67.70 107 ASN A CA 1
ATOM 838 C C . ASN A 1 111 ? 11.110 13.468 -1.167 1.00 65.64 107 ASN A C 1
ATOM 839 O O . ASN A 1 111 ? 11.325 13.099 -0.017 1.00 63.82 107 ASN A O 1
ATOM 844 N N . ASP A 1 112 ? 12.069 13.694 -2.057 1.00 61.30 108 ASP A N 1
ATOM 845 C CA . ASP A 1 112 ? 13.475 13.590 -1.697 1.00 62.10 108 ASP A CA 1
ATOM 846 C C . ASP A 1 112 ? 13.823 14.502 -0.518 1.00 55.31 108 ASP A C 1
ATOM 847 O O . ASP A 1 112 ? 13.371 15.648 -0.442 1.00 52.37 108 ASP A O 1
ATOM 852 N N . ALA A 1 113 ? 14.601 13.956 0.414 1.00 51.98 109 ALA A N 1
ATOM 853 C CA . ALA A 1 113 ? 15.000 14.682 1.609 1.00 50.40 109 ALA A CA 1
ATOM 854 C C . ALA A 1 113 ? 15.937 15.813 1.208 1.00 43.49 109 ALA A C 1
ATOM 855 O O . ALA A 1 113 ? 16.892 15.601 0.484 1.00 44.31 109 ALA A O 1
ATOM 857 N N . THR A 1 114 ? 15.666 17.013 1.656 1.00 41.46 110 THR A N 1
ATOM 858 C CA . THR A 1 114 ? 16.497 18.143 1.285 1.00 39.53 110 THR A CA 1
ATOM 859 C C . THR A 1 114 ? 16.733 19.048 2.488 1.00 37.42 110 THR A C 1
ATOM 860 O O . THR A 1 114 ? 16.109 18.899 3.529 1.00 38.74 110 THR A O 1
ATOM 864 N N . VAL A 1 115 ? 17.663 19.960 2.330 1.00 34.91 111 VAL A N 1
ATOM 865 C CA . VAL A 1 115 ? 17.945 21.007 3.305 1.00 36.49 111 VAL A CA 1
ATOM 866 C C . VAL A 1 115 ? 17.803 22.316 2.556 1.00 31.83 111 VAL A C 1
ATOM 867 O O . VAL A 1 115 ? 18.135 22.398 1.389 1.00 30.90 111 VAL A O 1
ATOM 871 N N . THR A 1 116 ? 17.299 23.322 3.217 1.00 32.13 112 THR A N 1
ATOM 872 C CA . THR A 1 116 ? 17.211 24.672 2.648 1.00 29.67 112 THR A CA 1
ATOM 873 C C . THR A 1 116 ? 18.489 25.516 2.809 1.00 28.69 112 THR A C 1
ATOM 874 O O . THR A 1 116 ? 18.987 25.725 3.917 1.00 29.53 112 THR A O 1
ATOM 878 N N . VAL A 1 117 ? 18.934 26.055 1.679 1.00 26.76 113 VAL A N 1
ATOM 879 C CA . VAL A 1 117 ? 19.985 27.067 1.639 1.00 26.11 113 VAL A CA 1
ATOM 880 C C . VAL A 1 117 ? 19.562 28.313 0.885 1.00 23.97 113 VAL A C 1
ATOM 881 O O . VAL A 1 117 ? 18.648 28.287 0.025 1.00 25.76 113 VAL A O 1
ATOM 885 N N . TYR A 1 118 ? 20.243 29.394 1.181 1.00 22.56 114 TYR A N 1
ATOM 886 C CA . TYR A 1 118 ? 20.046 30.618 0.450 1.00 23.56 114 TYR A CA 1
ATOM 887 C C . TYR A 1 118 ? 21.400 30.970 -0.107 1.00 23.19 114 TYR A C 1
ATOM 888 O O . TYR A 1 118 ? 22.384 30.826 0.598 1.00 23.51 114 TYR A O 1
ATOM 897 N N . ILE A 1 119 ? 21.448 31.438 -1.367 1.00 22.94 115 ILE A N 1
ATOM 898 C CA . ILE A 1 119 ? 22.739 31.725 -2.032 1.00 20.34 115 ILE A CA 1
ATOM 899 C C . ILE A 1 119 ? 22.635 33.042 -2.744 1.00 19.18 115 ILE A C 1
ATOM 900 O O . ILE A 1 119 ? 21.660 33.259 -3.472 1.00 18.63 115 ILE A O 1
ATOM 905 N N . GLY A 1 120 ? 23.625 33.907 -2.565 1.00 17.46 116 GLY A N 1
ATOM 906 C CA . GLY A 1 120 ? 23.570 35.253 -3.136 1.00 17.75 116 GLY A CA 1
ATOM 907 C C . GLY A 1 120 ? 24.959 35.829 -3.419 1.00 18.30 116 GLY A C 1
ATOM 908 O O . GLY A 1 120 ? 25.990 35.197 -3.123 1.00 23.53 116 GLY A O 1
ATOM 909 N N . LEU A 1 121 ? 24.961 37.031 -3.965 1.00 18.59 117 LEU A N 1
ATOM 910 C CA . LEU A 1 121 ? 26.181 37.805 -4.246 1.00 20.92 117 LEU A CA 1
ATOM 911 C C . LEU A 1 121 ? 26.565 38.640 -3.054 1.00 15.76 117 LEU A C 1
ATOM 912 O O . LEU A 1 121 ? 25.756 39.411 -2.475 1.00 13.45 117 LEU A O 1
ATOM 917 N N . LYS A 1 122 ? 27.817 38.513 -2.623 1.00 15.40 118 LYS A N 1
ATOM 918 C CA . LYS A 1 122 ? 28.300 39.374 -1.555 1.00 14.13 118 LYS A CA 1
ATOM 919 C C . LYS A 1 122 ? 28.131 40.822 -2.023 1.00 13.88 118 LYS A C 1
ATOM 920 O O . LYS A 1 122 ? 28.460 41.152 -3.159 1.00 17.57 118 LYS A O 1
ATOM 926 N N . GLY A 1 123 ? 27.587 41.651 -1.135 1.00 13.45 119 GLY A N 1
ATOM 927 C CA . GLY A 1 123 ? 27.319 43.064 -1.350 1.00 12.26 119 GLY A CA 1
ATOM 928 C C . GLY A 1 123 ? 25.901 43.442 -1.802 1.00 14.49 119 GLY A C 1
ATOM 929 O O . GLY A 1 123 ? 25.568 44.636 -1.860 1.00 13.81 119 GLY A O 1
ATOM 930 N N . ASP A 1 124 ? 25.121 42.440 -2.194 1.00 15.12 120 ASP A N 1
ATOM 931 C CA . ASP A 1 124 ? 23.724 42.599 -2.645 1.00 15.16 120 ASP A CA 1
ATOM 932 C C . ASP A 1 124 ? 22.657 42.734 -1.566 1.00 15.80 120 ASP A C 1
ATOM 933 O O . ASP A 1 124 ? 21.704 41.925 -1.514 1.00 14.77 120 ASP A O 1
ATOM 938 N N . THR A 1 125 ? 22.752 43.855 -0.831 1.00 15.38 121 THR A N 1
ATOM 939 C CA . THR A 1 125 ? 21.858 44.266 0.253 1.00 18.65 121 THR A CA 1
ATOM 940 C C . THR A 1 125 ? 20.434 44.181 -0.216 1.00 14.66 121 THR A C 1
ATOM 941 O O . THR A 1 125 ? 19.574 43.701 0.518 1.00 17.46 121 THR A O 1
ATOM 945 N N . ASP A 1 126 ? 20.145 44.666 -1.441 1.00 12.81 122 ASP A N 1
ATOM 946 C CA . ASP A 1 126 ? 18.747 44.790 -1.833 1.00 13.19 122 ASP A CA 1
ATOM 947 C C . ASP A 1 126 ? 18.185 43.609 -2.628 1.00 12.25 122 ASP A C 1
ATOM 948 O O . ASP A 1 126 ? 17.036 43.670 -3.126 1.00 14.18 122 ASP A O 1
ATOM 953 N N . LEU A 1 127 ? 18.962 42.528 -2.699 1.00 13.78 123 LEU A N 1
ATOM 954 C CA . LEU A 1 127 ? 18.555 41.241 -3.269 1.00 13.58 123 LEU A CA 1
ATOM 955 C C . LEU A 1 127 ? 17.964 41.358 -4.664 1.00 14.54 123 LEU A C 1
ATOM 956 O O . LEU A 1 127 ? 16.885 40.838 -4.958 1.00 16.75 123 LEU A O 1
ATOM 961 N N . ASN A 1 128 ? 18.690 42.013 -5.544 1.00 14.05 124 ASN A N 1
ATOM 962 C CA . ASN A 1 128 ? 18.312 42.114 -6.945 1.00 14.92 124 ASN A CA 1
ATOM 963 C C . ASN A 1 128 ? 19.321 41.528 -7.877 1.00 16.52 124 ASN A C 1
ATOM 964 O O . ASN A 1 128 ? 19.221 41.737 -9.093 1.00 17.61 124 ASN A O 1
ATOM 969 N N . ASN A 1 129 ? 20.290 40.796 -7.332 1.00 16.81 125 ASN A N 1
ATOM 970 C CA . ASN A 1 129 ? 21.270 40.091 -8.104 1.00 19.59 125 ASN A CA 1
ATOM 971 C C . ASN A 1 129 ? 22.275 40.988 -8.873 1.00 20.96 125 ASN A C 1
ATOM 972 O O . ASN A 1 129 ? 22.875 40.549 -9.860 1.00 20.91 125 ASN A O 1
ATOM 977 N N . ILE A 1 130 ? 22.396 42.225 -8.458 1.00 17.58 126 ILE A N 1
ATOM 978 C CA . ILE A 1 130 ? 23.379 43.174 -8.960 1.00 20.45 126 ILE A CA 1
ATOM 979 C C . ILE A 1 130 ? 23.980 43.865 -7.749 1.00 20.74 126 ILE A C 1
ATOM 980 O O . ILE A 1 130 ? 23.233 44.332 -6.902 1.00 21.21 126 ILE A O 1
ATOM 985 N N . VAL A 1 131 ? 25.295 43.990 -7.685 1.00 17.50 127 VAL A N 1
ATOM 986 C CA . VAL A 1 131 ? 25.929 44.792 -6.625 1.00 18.65 127 VAL A CA 1
ATOM 987 C C . VAL A 1 131 ? 26.218 46.197 -7.158 1.00 19.10 127 VAL A C 1
ATOM 988 O O . VAL A 1 131 ? 27.065 46.404 -8.043 1.00 19.17 127 VAL A O 1
ATOM 992 N N . ASP A 1 132 ? 25.547 47.180 -6.572 1.00 17.42 128 ASP A N 1
ATOM 993 C CA . ASP A 1 132 ? 25.741 48.495 -7.050 1.00 18.54 128 ASP A CA 1
ATOM 994 C C . ASP A 1 132 ? 25.573 49.521 -5.980 1.00 18.12 128 ASP A C 1
ATOM 995 O O . ASP A 1 132 ? 25.413 49.177 -4.796 1.00 19.25 128 ASP A O 1
ATOM 1000 N N . GLY A 1 133 ? 25.607 50.792 -6.395 1.00 19.47 129 GLY A N 1
ATOM 1001 C CA . GLY A 1 133 ? 25.530 51.916 -5.459 1.00 21.88 129 GLY A CA 1
ATOM 1002 C C . GLY A 1 133 ? 24.281 51.931 -4.588 1.00 16.14 129 GLY A C 1
ATOM 1003 O O . GLY A 1 133 ? 24.288 52.411 -3.426 1.00 17.14 129 GLY A O 1
ATOM 1004 N N . ARG A 1 134 ? 23.210 51.379 -5.099 1.00 18.90 130 ARG A N 1
ATOM 1005 C CA . ARG A 1 134 ? 21.958 51.298 -4.302 1.00 17.03 130 ARG A CA 1
ATOM 1006 C C . ARG A 1 134 ? 22.107 50.319 -3.119 1.00 16.40 130 ARG A C 1
ATOM 1007 O O . ARG A 1 134 ? 21.475 50.495 -2.100 1.00 16.36 130 ARG A O 1
ATOM 1015 N N . ASP A 1 135 ? 22.949 49.316 -3.244 1.00 14.26 131 ASP A N 1
ATOM 1016 C CA . ASP A 1 135 ? 23.203 48.429 -2.071 1.00 13.92 131 ASP A CA 1
ATOM 1017 C C . ASP A 1 135 ? 23.964 49.182 -1.036 1.00 12.36 131 ASP A C 1
ATOM 1018 O O . ASP A 1 135 ? 23.669 49.058 0.149 1.00 14.46 131 ASP A O 1
ATOM 1023 N N . ALA A 1 136 ? 24.867 50.047 -1.483 1.00 13.61 132 ALA A N 1
ATOM 1024 C CA . ALA A 1 136 ? 25.654 50.838 -0.553 1.00 16.87 132 ALA A CA 1
ATOM 1025 C C . ALA A 1 136 ? 24.756 51.843 0.137 1.00 13.86 132 ALA A C 1
ATOM 1026 O O . ALA A 1 136 ? 24.930 52.027 1.353 1.00 13.25 132 ALA A O 1
ATOM 1028 N N . THR A 1 137 ? 23.821 52.489 -0.592 1.00 15.91 133 THR A N 1
ATOM 1029 C CA . THR A 1 137 ? 22.962 53.512 0.065 1.00 16.58 133 THR A CA 1
ATOM 1030 C C . THR A 1 137 ? 21.904 52.857 1.035 1.00 16.71 133 THR A C 1
ATOM 1031 O O . THR A 1 137 ? 21.509 53.465 2.004 1.00 15.85 133 THR A O 1
ATOM 1035 N N . ALA A 1 138 ? 21.448 51.641 0.721 1.00 12.69 134 ALA A N 1
ATOM 1036 C CA . ALA A 1 138 ? 20.631 50.867 1.659 1.00 13.96 134 ALA A CA 1
ATOM 1037 C C . ALA A 1 138 ? 21.365 50.598 2.958 1.00 14.85 134 ALA A C 1
ATOM 1038 O O . ALA A 1 138 ? 20.821 50.780 4.055 1.00 15.41 134 ALA A O 1
ATOM 1040 N N . THR A 1 139 ? 22.601 50.150 2.824 1.00 14.81 135 THR A N 1
ATOM 1041 C CA . THR A 1 139 ? 23.420 49.839 3.961 1.00 14.56 135 THR A CA 1
ATOM 1042 C C . THR A 1 139 ? 23.672 51.108 4.771 1.00 14.54 135 THR A C 1
ATOM 1043 O O . THR A 1 139 ? 23.700 51.062 5.981 1.00 13.83 135 THR A O 1
ATOM 1047 N N . LEU A 1 140 ? 23.815 52.256 4.101 1.00 16.66 136 LEU A N 1
ATOM 1048 C CA . LEU A 1 140 ? 23.983 53.535 4.822 1.00 15.59 136 LEU A CA 1
ATOM 1049 C C . LEU A 1 140 ? 22.759 53.919 5.620 1.00 16.34 136 LEU A C 1
ATOM 1050 O O . LEU A 1 140 ? 22.829 54.518 6.730 1.00 14.05 136 LEU A O 1
ATOM 1055 N N . THR A 1 141 ? 21.598 53.633 5.035 1.00 14.95 137 THR A N 1
ATOM 1056 C CA . THR A 1 141 ? 20.345 53.924 5.684 1.00 16.63 137 THR A CA 1
ATOM 1057 C C . THR A 1 141 ? 20.281 53.080 6.949 1.00 16.68 137 THR A C 1
ATOM 1058 O O . THR A 1 141 ? 19.959 53.607 8.019 1.00 14.21 137 THR A O 1
ATOM 1062 N N . TYR A 1 142 ? 20.644 51.810 6.869 1.00 16.86 138 TYR A N 1
ATOM 1063 C CA . TYR A 1 142 ? 20.652 50.934 8.069 1.00 14.22 138 TYR A CA 1
ATOM 1064 C C . TYR A 1 142 ? 21.632 51.420 9.127 1.00 14.56 138 TYR A C 1
ATOM 1065 O O . TYR A 1 142 ? 21.292 51.425 10.317 1.00 15.99 138 TYR A O 1
ATOM 1074 N N . TYR A 1 143 ? 22.830 51.806 8.716 1.00 14.79 139 TYR A N 1
ATOM 1075 C CA . TYR A 1 143 ? 23.838 52.465 9.563 1.00 15.51 139 TYR A CA 1
ATOM 1076 C C . TYR A 1 143 ? 23.250 53.639 10.322 1.00 16.14 139 TYR A C 1
ATOM 1077 O O . TYR A 1 143 ? 23.407 53.728 11.548 1.00 17.79 139 TYR A O 1
ATOM 1086 N N . ALA A 1 144 ? 22.502 54.516 9.607 1.00 13.88 140 ALA A N 1
ATOM 1087 C CA . ALA A 1 144 ? 21.945 55.682 10.269 1.00 14.02 140 ALA A CA 1
ATOM 1088 C C . ALA A 1 144 ? 20.850 55.299 11.274 1.00 14.36 140 ALA A C 1
ATOM 1089 O O . ALA A 1 144 ? 20.782 55.864 12.363 1.00 14.75 140 ALA A O 1
ATOM 1091 N N . ALA A 1 145 ? 19.994 54.347 10.888 1.00 13.77 141 ALA A N 1
ATOM 1092 C CA . ALA A 1 145 ? 18.879 53.930 11.705 1.00 13.38 141 ALA A CA 1
ATOM 1093 C C . ALA A 1 145 ? 19.384 53.230 12.985 1.00 14.60 141 ALA A C 1
ATOM 1094 O O . ALA A 1 145 ? 18.858 53.487 14.050 1.00 15.85 141 ALA A O 1
ATOM 1096 N N . THR A 1 146 ? 20.391 52.361 12.860 1.00 13.32 142 THR A N 1
ATOM 1097 C CA . THR A 1 146 ? 20.943 51.665 14.055 1.00 14.98 142 THR A CA 1
ATOM 1098 C C . THR A 1 146 ? 21.870 52.571 14.919 1.00 14.49 142 THR A C 1
ATOM 1099 O O . THR A 1 146 ? 21.990 52.354 16.150 1.00 17.35 142 THR A O 1
ATOM 1103 N N . SER A 1 147 ? 22.446 53.600 14.329 1.00 13.52 143 SER A N 1
ATOM 1104 C CA . SER A 1 147 ? 23.151 54.671 15.071 1.00 13.45 143 SER A CA 1
ATOM 1105 C C . SER A 1 147 ? 22.191 55.561 15.866 1.00 15.53 143 SER A C 1
ATOM 1106 O O . SER A 1 147 ? 22.608 56.295 16.744 1.00 16.50 143 SER A O 1
ATOM 1109 N N . THR A 1 148 ? 20.899 55.426 15.613 1.00 14.98 144 THR A N 1
ATOM 1110 C CA . THR A 1 148 ? 19.869 56.256 16.274 1.00 16.03 144 THR A CA 1
ATOM 1111 C C . THR A 1 148 ? 18.741 55.469 16.851 1.00 16.63 144 THR A C 1
ATOM 1112 O O . THR A 1 148 ? 17.568 55.961 16.935 1.00 17.93 144 THR A O 1
ATOM 1116 N N . ASP A 1 149 ? 19.055 54.242 17.296 1.00 17.11 145 ASP A N 1
ATOM 1117 C CA . ASP A 1 149 ? 18.030 53.479 18.061 1.00 19.33 145 ASP A CA 1
ATOM 1118 C C . ASP A 1 149 ? 18.593 52.550 19.141 1.00 21.27 145 ASP A C 1
ATOM 1119 O O . ASP A 1 149 ? 17.893 51.655 19.594 1.00 20.77 145 ASP A O 1
ATOM 1124 N N . GLY A 1 150 ? 19.846 52.771 19.516 1.00 19.11 146 GLY A N 1
ATOM 1125 C CA . GLY A 1 150 ? 20.489 51.929 20.470 1.00 21.00 146 GLY A CA 1
ATOM 1126 C C . GLY A 1 150 ? 20.976 50.632 19.881 1.00 23.03 146 GLY A C 1
ATOM 1127 O O . GLY A 1 150 ? 20.952 49.646 20.553 1.00 22.86 146 GLY A O 1
ATOM 1128 N N . LYS A 1 151 ? 21.408 50.633 18.607 1.00 21.90 147 LYS A N 1
ATOM 1129 C CA . LYS A 1 151 ? 21.858 49.413 17.972 1.00 25.12 147 LYS A CA 1
ATOM 1130 C C . LYS A 1 151 ? 20.816 48.298 18.076 1.00 29.10 147 LYS A C 1
ATOM 1131 O O . LYS A 1 151 ? 21.155 47.127 18.300 1.00 28.67 147 LYS A O 1
ATOM 1137 N N . ASP A 1 152 ? 19.537 48.661 17.933 1.00 23.62 148 ASP A N 1
ATOM 1138 C CA . ASP A 1 152 ? 18.465 47.683 17.953 1.00 23.53 148 ASP A CA 1
ATOM 1139 C C . ASP A 1 152 ? 18.113 47.263 16.491 1.00 20.90 148 ASP A C 1
ATOM 1140 O O . ASP A 1 152 ? 17.608 48.026 15.712 1.00 18.67 148 ASP A O 1
ATOM 1145 N N . ALA A 1 153 ? 18.431 46.030 16.152 1.00 21.54 149 ALA A N 1
ATOM 1146 C CA . ALA A 1 153 ? 18.241 45.552 14.793 1.00 24.92 149 ALA A CA 1
ATOM 1147 C C . ALA A 1 153 ? 16.792 45.077 14.565 1.00 23.62 149 ALA A C 1
ATOM 1148 O O . ALA A 1 153 ? 16.398 44.945 13.431 1.00 27.13 149 ALA A O 1
ATOM 1150 N N . THR A 1 154 ? 15.989 44.941 15.626 1.00 23.03 150 THR A N 1
ATOM 1151 C CA . THR A 1 154 ? 14.686 44.313 15.509 1.00 22.66 150 THR A CA 1
ATOM 1152 C C . THR A 1 154 ? 13.589 45.286 15.008 1.00 24.64 150 THR A C 1
ATOM 1153 O O . THR A 1 154 ? 12.471 44.866 14.679 1.00 23.80 150 THR A O 1
ATOM 1157 N N . THR A 1 155 ? 13.888 46.562 14.985 1.00 21.15 151 THR A N 1
ATOM 1158 C CA . THR A 1 155 ? 12.930 47.540 14.517 1.00 23.19 151 THR A CA 1
ATOM 1159 C C . THR A 1 155 ? 13.392 48.158 13.193 1.00 22.09 151 THR A C 1
ATOM 1160 O O . THR A 1 155 ? 12.802 49.120 12.742 1.00 24.16 151 THR A O 1
ATOM 1164 N N . VAL A 1 156 ? 14.467 47.641 12.607 1.00 20.52 152 VAL A N 1
ATOM 1165 C CA . VAL A 1 156 ? 15.025 48.229 11.364 1.00 17.94 152 VAL A CA 1
ATOM 1166 C C . VAL A 1 156 ? 15.183 47.141 10.340 1.00 18.13 152 VAL A C 1
ATOM 1167 O O . VAL A 1 156 ? 15.905 46.167 10.576 1.00 22.19 152 VAL A O 1
ATOM 1171 N N . ALA A 1 157 ? 14.502 47.309 9.201 1.00 19.50 153 ALA A N 1
ATOM 1172 C CA . ALA A 1 157 ? 14.669 46.481 8.043 1.00 18.74 153 ALA A CA 1
ATOM 1173 C C . ALA A 1 157 ? 15.859 46.937 7.206 1.00 20.02 153 ALA A C 1
ATOM 1174 O O . ALA A 1 157 ? 15.879 48.081 6.744 1.00 19.97 153 ALA A O 1
ATOM 1176 N N . LEU A 1 158 ? 16.846 46.068 6.994 1.00 17.65 154 LEU A N 1
ATOM 1177 C CA . LEU A 1 158 ? 18.047 46.466 6.249 1.00 16.54 154 LEU A CA 1
ATOM 1178 C C . LEU A 1 158 ? 17.782 46.494 4.749 1.00 15.76 154 LEU A C 1
ATOM 1179 O O . LEU A 1 158 ? 18.084 47.448 4.102 1.00 16.17 154 LEU A O 1
ATOM 1184 N N . SER A 1 159 ? 17.167 45.441 4.218 1.00 18.12 155 SER A N 1
ATOM 1185 C CA . SER A 1 159 ? 16.958 45.349 2.789 1.00 15.50 155 SER A CA 1
ATOM 1186 C C . SER A 1 159 ? 15.576 45.891 2.339 1.00 19.01 155 SER A C 1
ATOM 1187 O O . SER A 1 159 ? 14.541 45.455 2.892 1.00 17.66 155 SER A O 1
ATOM 1190 N N . PRO A 1 160 ? 15.557 46.785 1.336 1.00 16.48 156 PRO A N 1
ATOM 1191 C CA . PRO A 1 160 ? 14.326 47.189 0.723 1.00 20.03 156 PRO A CA 1
ATOM 1192 C C . PRO A 1 160 ? 13.654 46.163 -0.207 1.00 19.38 156 PRO A C 1
ATOM 1193 O O . PRO A 1 160 ? 12.677 46.487 -0.867 1.00 20.62 156 PRO A O 1
ATOM 1197 N N . SER A 1 161 ? 14.228 44.977 -0.342 1.00 17.50 157 SER A N 1
ATOM 1198 C CA . SER A 1 161 ? 13.649 43.897 -1.036 1.00 17.84 157 SER A CA 1
ATOM 1199 C C . SER A 1 161 ? 12.189 43.610 -0.640 1.00 18.62 157 SER A C 1
ATOM 1200 O O . SER A 1 161 ? 11.825 43.613 0.536 1.00 18.15 157 SER A O 1
ATOM 1203 N N . THR A 1 162 ? 11.394 43.282 -1.621 1.00 17.46 158 THR A N 1
ATOM 1204 C CA . THR A 1 162 ? 10.031 42.840 -1.376 1.00 19.98 158 THR A CA 1
ATOM 1205 C C . THR A 1 162 ? 9.956 41.512 -0.655 1.00 21.13 158 THR A C 1
ATOM 1206 O O . THR A 1 162 ? 8.942 41.189 -0.082 1.00 20.72 158 THR A O 1
ATOM 1210 N N . LEU A 1 163 ? 11.031 40.740 -0.673 1.00 20.23 159 LEU A N 1
ATOM 1211 C CA . LEU A 1 163 ? 11.072 39.485 0.091 1.00 20.47 159 LEU A CA 1
ATOM 1212 C C . LEU A 1 163 ? 11.107 39.796 1.617 1.00 21.11 159 LEU A C 1
ATOM 1213 O O . LEU A 1 163 ? 10.615 39.013 2.432 1.00 21.31 159 LEU A O 1
ATOM 1218 N N . VAL A 1 164 ? 11.650 40.966 1.960 1.00 19.82 160 VAL A N 1
ATOM 1219 C CA . VAL A 1 164 ? 11.662 41.440 3.354 1.00 20.97 160 VAL A CA 1
ATOM 1220 C C . VAL A 1 164 ? 10.387 42.198 3.656 1.00 23.00 160 VAL A C 1
ATOM 1221 O O . VAL A 1 164 ? 9.727 41.931 4.658 1.00 22.65 160 VAL A O 1
ATOM 1225 N N . GLY A 1 165 ? 10.016 43.123 2.773 1.00 21.00 161 GLY A N 1
ATOM 1226 C CA . GLY A 1 165 ? 8.718 43.798 2.877 1.00 25.06 161 GLY A CA 1
ATOM 1227 C C . GLY A 1 165 ? 8.562 44.581 4.174 1.00 24.19 161 GLY A C 1
ATOM 1228 O O . GLY A 1 165 ? 7.471 44.685 4.702 1.00 23.70 161 GLY A O 1
ATOM 1229 N N . GLY A 1 166 ? 9.664 45.113 4.679 1.00 22.00 162 GLY A N 1
ATOM 1230 C CA . GLY A 1 166 ? 9.659 45.921 5.871 1.00 22.24 162 GLY A CA 1
ATOM 1231 C C . GLY A 1 166 ? 9.650 45.143 7.171 1.00 22.66 162 GLY A C 1
ATOM 1232 O O . GLY A 1 166 ? 9.479 45.736 8.214 1.00 29.40 162 GLY A O 1
ATOM 1233 N N . ASN A 1 167 ? 9.815 43.824 7.118 1.00 21.22 163 ASN A N 1
ATOM 1234 C CA . ASN A 1 167 ? 9.793 42.969 8.317 1.00 23.15 163 ASN A CA 1
ATOM 1235 C C . ASN A 1 167 ? 11.238 42.733 8.810 1.00 24.57 163 ASN A C 1
ATOM 1236 O O . ASN A 1 167 ? 11.920 41.894 8.256 1.00 20.18 163 ASN A O 1
ATOM 1241 N N . PRO A 1 168 ? 11.695 43.474 9.870 1.00 20.01 164 PRO A N 1
ATOM 1242 C CA . PRO A 1 168 ? 13.103 43.296 10.296 1.00 23.26 164 PRO A CA 1
ATOM 1243 C C . PRO A 1 168 ? 13.446 41.892 10.805 1.00 23.07 164 PRO A C 1
ATOM 1244 O O . PRO A 1 168 ? 14.642 41.608 10.877 1.00 21.61 164 PRO A O 1
ATOM 1248 N N . GLU A 1 169 ? 12.441 41.027 11.068 1.00 22.57 165 GLU A N 1
ATOM 1249 C CA . GLU A 1 169 ? 12.661 39.634 11.488 1.00 24.24 165 GLU A CA 1
ATOM 1250 C C . GLU A 1 169 ? 12.685 38.612 10.350 1.00 23.15 165 GLU A C 1
ATOM 1251 O O . GLU A 1 169 ? 12.832 37.415 10.584 1.00 22.84 165 GLU A O 1
ATOM 1257 N N . SER A 1 170 ? 12.476 39.058 9.128 1.00 22.64 166 SER A N 1
ATOM 1258 C CA . SER A 1 170 ? 12.457 38.109 7.989 1.00 23.75 166 SER A CA 1
ATOM 1259 C C . SER A 1 170 ? 13.801 37.425 7.895 1.00 20.40 166 SER A C 1
ATOM 1260 O O . SER A 1 170 ? 14.855 38.058 8.057 1.00 20.34 166 SER A O 1
ATOM 1263 N N . VAL A 1 171 ? 13.739 36.175 7.521 1.00 20.57 167 VAL A N 1
ATOM 1264 C CA . VAL A 1 171 ? 14.930 35.403 7.161 1.00 22.74 167 VAL A CA 1
ATOM 1265 C C . VAL A 1 171 ? 15.730 36.101 6.040 1.00 21.44 167 VAL A C 1
ATOM 1266 O O . VAL A 1 171 ? 16.973 36.070 6.016 1.00 18.70 167 VAL A O 1
ATOM 1270 N N . TYR A 1 172 ? 15.028 36.788 5.141 1.00 20.73 168 TYR A N 1
ATOM 1271 C CA . TYR A 1 172 ? 15.683 37.520 4.051 1.00 19.93 168 TYR A CA 1
ATOM 1272 C C . TYR A 1 172 ? 16.481 38.747 4.503 1.00 18.37 168 TYR A C 1
ATOM 1273 O O . TYR A 1 172 ? 17.424 39.169 3.819 1.00 18.66 168 TYR A O 1
ATOM 1282 N N . ASP A 1 173 ? 16.114 39.324 5.633 1.00 17.16 169 ASP A N 1
ATOM 1283 C CA . ASP A 1 173 ? 16.922 40.368 6.214 1.00 18.56 169 ASP A CA 1
ATOM 1284 C C . ASP A 1 173 ? 18.211 39.858 6.911 1.00 18.03 169 ASP A C 1
ATOM 1285 O O . ASP A 1 173 ? 19.196 40.520 6.910 1.00 16.96 169 ASP A O 1
ATOM 1290 N N A ASP A 1 174 ? 18.135 38.710 7.558 0.64 19.96 170 ASP A N 1
ATOM 1291 N N B ASP A 1 174 ? 18.099 38.692 7.543 0.36 19.70 170 ASP A N 1
ATOM 1292 C CA A ASP A 1 174 ? 19.326 38.026 8.043 0.64 20.14 170 ASP A CA 1
ATOM 1293 C CA B ASP A 1 174 ? 19.225 37.903 8.063 0.36 20.03 170 ASP A CA 1
ATOM 1294 C C A ASP A 1 174 ? 20.262 37.694 6.879 0.64 18.16 170 ASP A C 1
ATOM 1295 C C B ASP A 1 174 ? 20.223 37.559 6.954 0.36 18.33 170 ASP A C 1
ATOM 1296 O O A ASP A 1 174 ? 21.495 37.961 6.927 0.64 16.85 170 ASP A O 1
ATOM 1297 O O B ASP A 1 174 ? 21.449 37.622 7.140 0.36 18.94 170 ASP A O 1
ATOM 1306 N N . PHE A 1 175 ? 19.684 37.179 5.798 1.00 17.49 171 PHE A N 1
ATOM 1307 C CA . PHE A 1 175 ? 20.475 36.879 4.622 1.00 15.46 171 PHE A CA 1
ATOM 1308 C C . PHE A 1 175 ? 21.110 38.122 4.047 1.00 16.13 171 PHE A C 1
ATOM 1309 O O . PHE A 1 175 ? 22.283 38.115 3.753 1.00 16.00 171 PHE A O 1
ATOM 1317 N N . SER A 1 176 ? 20.331 39.187 3.872 1.00 15.97 172 SER A N 1
ATOM 1318 C CA . SER A 1 176 ? 20.880 40.454 3.405 1.00 16.44 172 SER A CA 1
ATOM 1319 C C . SER A 1 176 ? 21.978 40.968 4.304 1.00 16.09 172 SER A C 1
ATOM 1320 O O . SER A 1 176 ? 22.980 41.518 3.836 1.00 15.54 172 SER A O 1
ATOM 1323 N N . ALA A 1 177 ? 21.791 40.865 5.608 1.00 16.19 173 ALA A N 1
ATOM 1324 C CA . ALA A 1 177 ? 22.855 41.204 6.518 1.00 14.54 173 ALA A CA 1
ATOM 1325 C C . ALA A 1 177 ? 24.141 40.370 6.304 1.00 14.99 173 ALA A C 1
ATOM 1326 O O . ALA A 1 177 ? 25.291 40.904 6.365 1.00 14.86 173 ALA A O 1
ATOM 1328 N N . PHE A 1 178 ? 23.978 39.088 6.054 1.00 13.85 174 PHE A N 1
ATOM 1329 C CA . PHE A 1 178 ? 25.110 38.206 5.746 1.00 15.22 174 PHE A CA 1
ATOM 1330 C C . PHE A 1 178 ? 25.831 38.657 4.478 1.00 14.21 174 PHE A C 1
ATOM 1331 O O . PHE A 1 178 ? 27.080 38.603 4.398 1.00 14.35 174 PHE A O 1
ATOM 1339 N N . LEU A 1 179 ? 25.070 39.080 3.486 1.00 16.19 175 LEU A N 1
ATOM 1340 C CA . LEU A 1 179 ? 25.621 39.556 2.248 1.00 15.93 175 LEU A CA 1
ATOM 1341 C C . LEU A 1 179 ? 26.285 40.922 2.385 1.00 17.06 175 LEU A C 1
ATOM 1342 O O . LEU A 1 179 ? 27.213 41.216 1.675 1.00 18.97 175 LEU A O 1
ATOM 1347 N N . SER A 1 180 ? 25.730 41.749 3.257 1.00 17.33 176 SER A N 1
ATOM 1348 C CA . SER A 1 180 ? 26.095 43.130 3.380 1.00 15.82 176 SER A CA 1
ATOM 1349 C C . SER A 1 180 ? 27.255 43.423 4.349 1.00 15.64 176 SER A C 1
ATOM 1350 O O . SER A 1 180 ? 27.891 44.472 4.228 1.00 16.48 176 SER A O 1
ATOM 1353 N N . ASP A 1 181 ? 27.492 42.521 5.287 1.00 15.45 177 ASP A N 1
ATOM 1354 C CA . ASP A 1 181 ? 28.546 42.680 6.286 1.00 17.85 177 ASP A CA 1
ATOM 1355 C C . ASP A 1 181 ? 29.921 42.316 5.641 1.00 16.76 177 ASP A C 1
ATOM 1356 O O . ASP A 1 181 ? 30.615 41.304 5.993 1.00 14.45 177 ASP A O 1
ATOM 1361 N N . VAL A 1 182 ? 30.312 43.145 4.672 1.00 19.20 178 VAL A N 1
ATOM 1362 C CA . VAL A 1 182 ? 31.540 42.891 3.876 1.00 17.78 178 VAL A CA 1
ATOM 1363 C C . VAL A 1 182 ? 32.787 43.290 4.595 1.00 19.94 178 VAL A C 1
ATOM 1364 O O . VAL A 1 182 ? 33.897 42.785 4.304 1.00 17.14 178 VAL A O 1
ATOM 1368 N N . LYS A 1 183 ? 32.658 44.171 5.577 1.00 17.93 179 LYS A N 1
ATOM 1369 C CA . LYS A 1 183 ? 33.844 44.522 6.356 1.00 18.56 179 LYS A CA 1
ATOM 1370 C C . LYS A 1 183 ? 33.737 43.850 7.697 1.00 19.25 179 LYS A C 1
ATOM 1371 O O . LYS A 1 183 ? 32.817 44.098 8.453 1.00 17.28 179 LYS A O 1
ATOM 1377 N N . VAL A 1 184 ? 34.673 42.982 8.011 1.00 19.75 180 VAL A N 1
ATOM 1378 C CA . VAL A 1 184 ? 34.592 42.261 9.237 1.00 23.11 180 VAL A CA 1
ATOM 1379 C C . VAL A 1 184 ? 35.056 43.119 10.415 1.00 22.70 180 VAL A C 1
ATOM 1380 O O . VAL A 1 184 ? 35.958 43.900 10.269 1.00 26.80 180 VAL A O 1
ATOM 1384 N N . ASP A 1 185 ? 34.457 42.889 11.561 1.00 22.91 181 ASP A N 1
ATOM 1385 C CA . ASP A 1 185 ? 34.612 43.716 12.757 1.00 23.73 181 ASP A CA 1
ATOM 1386 C C . ASP A 1 185 ? 35.154 42.934 13.908 1.00 26.65 181 ASP A C 1
ATOM 1387 O O . ASP A 1 185 ? 34.894 41.737 14.049 1.00 25.37 181 ASP A O 1
ATOM 1392 N N . ALA A 1 186 ? 35.967 43.624 14.712 1.00 26.68 182 ALA A N 1
ATOM 1393 C CA . ALA A 1 186 ? 36.515 43.080 15.945 1.00 30.79 182 ALA A CA 1
ATOM 1394 C C . ALA A 1 186 ? 35.407 42.544 16.867 1.00 27.65 182 ALA A C 1
ATOM 1395 O O . ALA A 1 186 ? 34.318 43.086 16.918 1.00 27.55 182 ALA A O 1
ATOM 1397 N N . GLY A 1 187 ? 35.667 41.455 17.564 1.00 26.08 183 GLY A N 1
ATOM 1398 C CA . GLY A 1 187 ? 34.656 40.925 18.471 1.00 28.85 183 GLY A CA 1
ATOM 1399 C C . GLY A 1 187 ? 34.428 39.443 18.271 1.00 31.96 183 GLY A C 1
ATOM 1400 O O . GLY A 1 187 ? 35.358 38.691 18.030 1.00 35.07 183 GLY A O 1
ATOM 1401 N N . LYS A 1 188 ? 33.189 39.008 18.398 1.00 36.90 184 LYS A N 1
ATOM 1402 C CA . LYS A 1 188 ? 32.899 37.601 18.222 1.00 39.71 184 LYS A CA 1
ATOM 1403 C C . LYS A 1 188 ? 33.202 37.271 16.744 1.00 34.39 184 LYS A C 1
ATOM 1404 O O . LYS A 1 188 ? 32.867 38.033 15.850 1.00 27.49 184 LYS A O 1
ATOM 1410 N N . GLU A 1 189 ? 33.889 36.151 16.529 1.00 34.29 185 GLU A N 1
ATOM 1411 C CA . GLU A 1 189 ? 34.146 35.683 15.187 1.00 37.49 185 GLU A CA 1
ATOM 1412 C C . GLU A 1 189 ? 32.849 35.063 14.638 1.00 30.41 185 GLU A C 1
ATOM 1413 O O . GLU A 1 189 ? 32.418 34.032 15.116 1.00 36.96 185 GLU A O 1
ATOM 1419 N N . LEU A 1 190 ? 32.236 35.680 13.638 1.00 29.29 186 LEU A N 1
ATOM 1420 C CA . LEU A 1 190 ? 30.896 35.249 13.195 1.00 30.98 186 LEU A CA 1
ATOM 1421 C C . LEU A 1 190 ? 30.942 34.152 12.149 1.00 31.75 186 LEU A C 1
ATOM 1422 O O . LEU A 1 190 ? 31.808 34.172 11.289 1.00 29.57 186 LEU A O 1
ATOM 1427 N N . THR A 1 191 ? 29.990 33.222 12.211 1.00 30.54 187 THR A N 1
ATOM 1428 C CA . THR A 1 191 ? 29.837 32.244 11.123 1.00 28.51 187 THR A CA 1
ATOM 1429 C C . THR A 1 191 ? 28.720 32.611 10.180 1.00 25.82 187 THR A C 1
ATOM 1430 O O . THR A 1 191 ? 28.038 33.638 10.371 1.00 18.42 187 THR A O 1
ATOM 1434 N N . ARG A 1 192 ? 28.568 31.821 9.107 1.00 23.58 188 ARG A N 1
ATOM 1435 C CA . ARG A 1 192 ? 27.453 32.045 8.158 1.00 23.08 188 ARG A CA 1
ATOM 1436 C C . ARG A 1 192 ? 26.131 31.891 8.882 1.00 23.42 188 ARG A C 1
ATOM 1437 O O . ARG A 1 192 ? 25.127 32.364 8.402 1.00 21.98 188 ARG A O 1
ATOM 1445 N N . PHE A 1 193 ? 26.143 31.252 10.051 1.00 24.23 189 PHE A N 1
ATOM 1446 C CA . PHE A 1 193 ? 24.896 31.100 10.792 1.00 25.89 189 PHE A CA 1
ATOM 1447 C C . PHE A 1 193 ? 24.536 32.307 11.685 1.00 28.12 189 PHE A C 1
ATOM 1448 O O . PHE A 1 193 ? 23.515 32.270 12.349 1.00 27.99 189 PHE A O 1
ATOM 1456 N N . ALA A 1 194 ? 25.346 33.375 11.711 1.00 26.88 190 ALA A N 1
ATOM 1457 C CA . ALA A 1 194 ? 24.959 34.580 12.518 1.00 28.20 190 ALA A CA 1
ATOM 1458 C C . ALA A 1 194 ? 23.631 35.235 12.152 1.00 25.37 190 ALA A C 1
ATOM 1459 O O . ALA A 1 194 ? 23.270 35.345 10.960 1.00 25.37 190 ALA A O 1
ATOM 1461 N N . LYS A 1 195 ? 22.911 35.686 13.188 1.00 29.63 191 LYS A N 1
ATOM 1462 C CA . LYS A 1 195 ? 21.707 36.528 13.030 1.00 29.86 191 LYS A CA 1
ATOM 1463 C C . LYS A 1 195 ? 22.063 37.980 12.724 1.00 23.96 191 LYS A C 1
ATOM 1464 O O . LYS A 1 195 ? 23.216 38.466 13.034 1.00 21.81 191 LYS A O 1
ATOM 1470 N N . LYS A 1 196 ? 21.117 38.676 12.111 1.00 19.69 192 LYS A N 1
ATOM 1471 C CA . LYS A 1 196 ? 21.343 40.052 11.717 1.00 22.03 192 LYS A CA 1
ATOM 1472 C C . LYS A 1 196 ? 21.836 40.853 12.942 1.00 20.65 192 LYS A C 1
ATOM 1473 O O . LYS A 1 196 ? 22.7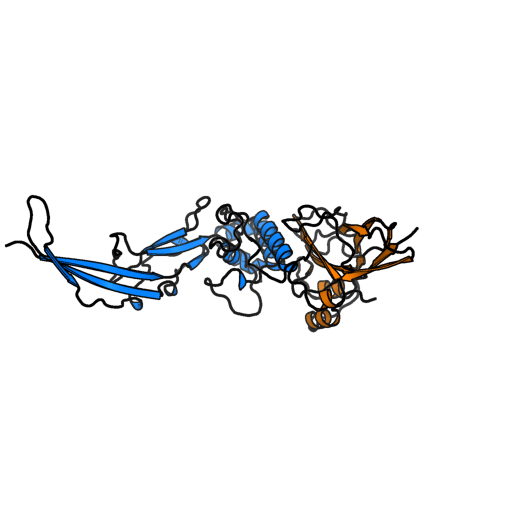56 41.679 12.841 1.00 20.11 192 LYS A O 1
ATOM 1479 N N . ALA A 1 197 ? 21.205 40.566 14.084 1.00 24.37 193 ALA A N 1
ATOM 1480 C CA . ALA A 1 197 ? 21.450 41.288 15.316 1.00 22.93 193 ALA A CA 1
ATOM 1481 C C . ALA A 1 197 ? 22.887 41.152 15.809 1.00 25.09 193 ALA A C 1
ATOM 1482 O O . ALA A 1 197 ? 23.328 41.978 16.588 1.00 24.81 193 ALA A O 1
ATOM 1484 N N . GLU A 1 198 ? 23.586 40.074 15.441 1.00 24.98 194 GLU A N 1
ATOM 1485 C CA . GLU A 1 198 ? 24.960 39.864 15.902 1.00 25.98 194 GLU A CA 1
ATOM 1486 C C . GLU A 1 198 ? 26.004 40.602 15.049 1.00 24.79 194 GLU A C 1
ATOM 1487 O O . GLU A 1 198 ? 27.164 40.760 15.446 1.00 22.27 194 GLU A O 1
ATOM 1493 N N . ARG A 1 199 ? 25.613 40.979 13.842 1.00 20.44 195 ARG A N 1
ATOM 1494 C CA . ARG A 1 199 ? 26.522 41.655 12.936 1.00 19.40 195 ARG A CA 1
ATOM 1495 C C . ARG A 1 199 ? 26.553 43.147 13.150 1.00 18.63 195 ARG A C 1
ATOM 1496 O O . ARG A 1 199 ? 25.506 43.792 13.442 1.00 22.67 195 ARG A O 1
ATOM 1504 N N . LEU A 1 200 ? 27.736 43.723 13.021 1.00 17.12 196 LEU A N 1
ATOM 1505 C CA . LEU A 1 200 ? 27.923 45.187 12.948 1.00 16.19 196 LEU A CA 1
ATOM 1506 C C . LEU A 1 200 ? 27.939 45.637 11.517 1.00 17.82 196 LEU A C 1
ATOM 1507 O O . LEU A 1 200 ? 28.876 45.403 10.765 1.00 15.53 196 LEU A O 1
ATOM 1512 N N . ILE A 1 201 ? 26.855 46.241 11.113 1.00 18.13 197 ILE A N 1
ATOM 1513 C CA . ILE A 1 201 ? 26.721 46.746 9.772 1.00 19.31 197 ILE A CA 1
ATOM 1514 C C . ILE A 1 201 ? 26.687 48.242 9.836 1.00 15.96 197 ILE A C 1
ATOM 1515 O O . ILE A 1 201 ? 25.756 48.853 10.423 1.00 18.83 197 ILE A O 1
ATOM 1520 N N . ASP A 1 202 ? 27.707 48.855 9.274 1.00 15.47 198 ASP A N 1
ATOM 1521 C CA . ASP A 1 202 ? 27.906 50.280 9.484 1.00 15.17 198 ASP A CA 1
ATOM 1522 C C . ASP A 1 202 ? 28.498 51.004 8.307 1.00 16.16 198 ASP A C 1
ATOM 1523 O O . ASP A 1 202 ? 28.430 50.540 7.157 1.00 12.45 198 ASP A O 1
ATOM 1528 N N . GLY A 1 203 ? 28.968 52.217 8.546 1.00 17.03 199 GLY A N 1
ATOM 1529 C CA . GLY A 1 203 ? 29.384 53.077 7.428 1.00 18.56 199 GLY A CA 1
ATOM 1530 C C . GLY A 1 203 ? 30.609 52.501 6.691 1.00 16.83 199 GLY A C 1
ATOM 1531 O O . GLY A 1 203 ? 30.785 52.779 5.497 1.00 18.38 199 GLY A O 1
ATOM 1532 N N . ARG A 1 204 ? 31.415 51.666 7.373 1.00 15.17 200 ARG A N 1
ATOM 1533 C CA . ARG A 1 204 ? 32.518 50.947 6.673 1.00 17.68 200 ARG A CA 1
ATOM 1534 C C . ARG A 1 204 ? 31.984 49.891 5.687 1.00 15.56 200 ARG A C 1
ATOM 1535 O O . ARG A 1 204 ? 32.552 49.679 4.566 1.00 12.67 200 ARG A O 1
ATOM 1543 N N . ASP A 1 205 ? 30.900 49.203 6.063 1.00 14.50 201 ASP A N 1
ATOM 1544 C CA . ASP A 1 205 ? 30.318 48.254 5.109 1.00 14.57 201 ASP A CA 1
ATOM 1545 C C . ASP A 1 205 ? 29.783 49.058 3.896 1.00 14.33 201 ASP A C 1
ATOM 1546 O O . ASP A 1 205 ? 30.041 48.652 2.756 1.00 17.98 201 ASP A O 1
ATOM 1551 N N . ALA A 1 206 ? 29.037 50.150 4.132 1.00 13.24 202 ALA A N 1
ATOM 1552 C CA . ALA A 1 206 ? 28.421 50.967 3.081 1.00 13.39 202 ALA A CA 1
ATOM 1553 C C . ALA A 1 206 ? 29.495 51.443 2.074 1.00 13.10 202 ALA A C 1
ATOM 1554 O O . ALA A 1 206 ? 29.359 51.320 0.855 1.00 11.50 202 ALA A O 1
ATOM 1556 N N . SER A 1 207 ? 30.488 52.079 2.631 1.00 15.44 203 SER A N 1
ATOM 1557 C CA . SER A 1 207 ? 31.604 52.620 1.852 1.00 17.93 203 SER A CA 1
ATOM 1558 C C . SER A 1 207 ? 32.309 51.474 1.097 1.00 15.90 203 SER A C 1
ATOM 1559 O O . SER A 1 207 ? 32.617 51.609 -0.078 1.00 16.48 203 SER A O 1
ATOM 1562 N N . SER A 1 208 ? 32.570 50.334 1.756 1.00 14.63 204 SER A N 1
ATOM 1563 C CA . SER A 1 208 ? 33.184 49.183 1.054 1.00 14.89 204 SER A CA 1
ATOM 1564 C C . SER A 1 208 ? 32.338 48.711 -0.178 1.00 14.93 204 SER A C 1
ATOM 1565 O O . SER A 1 208 ? 32.859 48.447 -1.237 1.00 13.78 204 SER A O 1
ATOM 1568 N N . ILE A 1 209 ? 31.022 48.675 -0.040 1.00 14.78 205 ILE A N 1
ATOM 1569 C CA . ILE A 1 209 ? 30.191 48.237 -1.122 1.00 14.20 205 ILE A CA 1
ATOM 1570 C C . ILE A 1 209 ? 30.236 49.242 -2.255 1.00 13.11 205 ILE A C 1
ATOM 1571 O O . ILE A 1 209 ? 30.288 48.860 -3.418 1.00 16.49 205 ILE A O 1
ATOM 1576 N N . LEU A 1 210 ? 30.210 50.534 -1.913 1.00 11.74 206 LEU A N 1
ATOM 1577 C CA . LEU A 1 210 ? 30.327 51.574 -2.916 1.00 13.50 206 LEU A CA 1
ATOM 1578 C C . LEU A 1 210 ? 31.669 51.489 -3.675 1.00 13.56 206 LEU A C 1
ATOM 1579 O O . LEU A 1 210 ? 31.693 51.516 -4.908 1.00 14.71 206 LEU A O 1
ATOM 1584 N N . THR A 1 211 ? 32.767 51.273 -2.958 1.00 14.01 207 THR A N 1
ATOM 1585 C CA . THR A 1 211 ? 34.068 51.131 -3.570 1.00 14.22 207 THR A CA 1
ATOM 1586 C C . THR A 1 211 ? 34.152 49.897 -4.445 1.00 15.64 207 THR A C 1
ATOM 1587 O O . THR A 1 211 ? 34.777 49.936 -5.534 1.00 17.86 207 THR A O 1
ATOM 1591 N N . PHE A 1 212 ? 33.608 48.760 -3.980 1.00 13.69 208 PHE A N 1
ATOM 1592 C CA . PHE A 1 212 ? 33.617 47.582 -4.814 1.00 14.89 208 PHE A CA 1
ATOM 1593 C C . PHE A 1 212 ? 32.882 47.828 -6.137 1.00 14.32 208 PHE A C 1
ATOM 1594 O O . PHE A 1 212 ? 33.384 47.459 -7.218 1.00 14.83 208 PHE A O 1
ATOM 1602 N N . TYR A 1 213 ? 31.710 48.448 -6.060 1.00 13.92 209 TYR A N 1
ATOM 1603 C CA . TYR A 1 213 ? 30.936 48.752 -7.248 1.00 14.97 209 TYR A CA 1
ATOM 1604 C C . TYR A 1 213 ? 31.692 49.652 -8.201 1.00 14.83 209 TYR A C 1
ATOM 1605 O O . TYR A 1 213 ? 31.821 49.310 -9.418 1.00 20.47 209 TYR A O 1
ATOM 1614 N N . THR A 1 214 ? 32.230 50.779 -7.681 1.00 14.57 210 THR A N 1
ATOM 1615 C CA . THR A 1 214 ? 32.992 51.732 -8.496 1.00 17.30 210 THR A CA 1
ATOM 1616 C C . THR A 1 214 ? 34.171 51.057 -9.170 1.00 17.82 210 THR A C 1
ATOM 1617 O O . THR A 1 214 ? 34.402 51.157 -10.433 1.00 20.96 210 THR A O 1
ATOM 1621 N N . LYS A 1 215 ? 34.937 50.291 -8.410 1.00 17.96 211 LYS A N 1
ATOM 1622 C CA . LYS A 1 215 ? 36.084 49.593 -9.028 1.00 18.81 211 LYS A CA 1
ATOM 1623 C C . LYS A 1 215 ? 35.592 48.586 -10.078 1.00 18.37 211 LYS A C 1
ATOM 1624 O O . LYS A 1 215 ? 36.200 48.436 -11.156 1.00 17.64 211 LYS A O 1
ATOM 1630 N N . SER A 1 216 ? 34.503 47.867 -9.768 1.00 17.47 212 SER A N 1
ATOM 1631 C CA . SER A 1 216 ? 33.977 46.848 -10.721 1.00 19.30 212 SER A CA 1
ATOM 1632 C C . SER A 1 216 ? 33.571 47.448 -12.100 1.00 20.20 212 SER A C 1
ATOM 1633 O O . SER A 1 216 ? 33.566 46.758 -13.105 1.00 21.19 212 SER A O 1
ATOM 1636 N N A SER A 1 217 ? 33.272 48.735 -12.122 0.47 18.91 213 SER A N 1
ATOM 1637 N N B SER A 1 217 ? 33.270 48.741 -12.106 0.53 18.57 213 SER A N 1
ATOM 1638 C CA A SER A 1 217 ? 32.800 49.408 -13.297 0.47 20.29 213 SER A CA 1
ATOM 1639 C CA B SER A 1 217 ? 32.810 49.471 -13.264 0.53 19.73 213 SER A CA 1
ATOM 1640 C C A SER A 1 217 ? 33.887 50.022 -14.159 0.47 22.71 213 SER A C 1
ATOM 1641 C C B SER A 1 217 ? 33.910 49.917 -14.203 0.53 22.59 213 SER A C 1
ATOM 1642 O O A SER A 1 217 ? 33.576 50.582 -15.215 0.47 26.43 213 SER A O 1
ATOM 1643 O O B SER A 1 217 ? 33.644 50.233 -15.366 0.53 26.53 213 SER A O 1
ATOM 1648 N N . VAL A 1 218 ? 35.157 49.952 -13.726 1.00 22.96 214 VAL A N 1
ATOM 1649 C CA . VAL A 1 218 ? 36.264 50.452 -14.541 1.00 25.08 214 VAL A CA 1
ATOM 1650 C C . VAL A 1 218 ? 37.032 49.297 -15.202 1.00 25.14 214 VAL A C 1
ATOM 1651 O O . VAL A 1 218 ? 37.070 48.185 -14.698 1.00 22.98 214 VAL A O 1
ATOM 1655 N N . ASP A 1 219 ? 37.578 49.595 -16.365 1.00 25.68 215 ASP A N 1
ATOM 1656 C CA . ASP A 1 219 ? 38.198 48.609 -17.216 1.00 30.67 215 ASP A CA 1
ATOM 1657 C C . ASP A 1 219 ? 39.210 47.691 -16.533 1.00 30.26 215 ASP A C 1
ATOM 1658 O O . ASP A 1 219 ? 39.153 46.456 -16.749 1.00 30.55 215 ASP A O 1
ATOM 1663 N N . GLN A 1 220 ? 40.108 48.262 -15.715 1.00 29.39 216 GLN A N 1
ATOM 1664 C CA . GLN A 1 220 ? 41.220 47.440 -15.149 1.00 31.72 216 GLN A CA 1
ATOM 1665 C C . GLN A 1 220 ? 40.708 46.308 -14.254 1.00 28.37 216 GLN A C 1
ATOM 1666 O O . GLN A 1 220 ? 41.308 45.239 -14.145 1.00 27.88 216 GLN A O 1
ATOM 1672 N N . TYR A 1 221 ? 39.537 46.522 -13.690 1.00 25.28 217 TYR A N 1
ATOM 1673 C CA . TYR A 1 221 ? 38.987 45.556 -12.763 1.00 24.67 217 TYR A CA 1
ATOM 1674 C C . TYR A 1 221 ? 37.906 44.646 -13.309 1.00 24.95 217 TYR A C 1
ATOM 1675 O O . TYR A 1 221 ? 37.399 43.847 -12.542 1.00 23.18 217 TYR A O 1
ATOM 1684 N N . LYS A 1 222 ? 37.519 44.770 -14.571 1.00 25.35 218 LYS A N 1
ATOM 1685 C CA . LYS A 1 222 ? 36.336 44.016 -15.054 1.00 27.51 218 LYS A CA 1
ATOM 1686 C C . LYS A 1 222 ? 36.563 42.502 -15.001 1.00 24.89 218 LYS A C 1
ATOM 1687 O O . LYS A 1 222 ? 35.718 41.781 -14.550 1.00 28.85 218 LYS A O 1
ATOM 1693 N N . ASP A 1 223 ? 37.710 42.046 -15.453 1.00 27.87 219 ASP A N 1
ATOM 1694 C CA . ASP A 1 223 ? 38.079 40.620 -15.456 1.00 33.54 219 ASP A CA 1
ATOM 1695 C C . ASP A 1 223 ? 37.950 40.022 -14.049 1.00 31.61 219 ASP A C 1
ATOM 1696 O O . ASP A 1 223 ? 37.263 39.002 -13.843 1.00 28.53 219 ASP A O 1
ATOM 1701 N N . MET A 1 224 ? 38.581 40.703 -13.091 1.00 32.60 220 MET A N 1
ATOM 1702 C CA . MET A 1 224 ? 38.515 40.303 -11.687 1.00 27.78 220 MET A CA 1
ATOM 1703 C C . MET A 1 224 ? 37.113 40.330 -11.125 1.00 28.24 220 MET A C 1
ATOM 1704 O O . MET A 1 224 ? 36.677 39.411 -10.413 1.00 30.56 220 MET A O 1
ATOM 1709 N N . ALA A 1 225 ? 36.368 41.396 -11.399 1.00 26.55 221 ALA A N 1
ATOM 1710 C CA . ALA A 1 225 ? 34.994 41.459 -10.895 1.00 25.42 221 ALA A CA 1
ATOM 1711 C C . ALA A 1 225 ? 34.156 40.279 -11.399 1.00 24.21 221 ALA A C 1
ATOM 1712 O O . ALA A 1 225 ? 33.335 39.753 -10.673 1.00 30.06 221 ALA A O 1
ATOM 1714 N N . ALA A 1 226 ? 34.349 39.860 -12.643 1.00 29.54 222 ALA A N 1
ATOM 1715 C CA . ALA A 1 226 ? 33.522 38.788 -13.230 1.00 30.44 222 ALA A CA 1
ATOM 1716 C C . ALA A 1 226 ? 33.964 37.418 -12.736 1.00 37.18 222 ALA A C 1
ATOM 1717 O O . ALA A 1 226 ? 33.145 36.577 -12.398 1.00 46.28 222 ALA A O 1
ATOM 1719 N N . ASN A 1 227 ? 35.260 37.232 -12.658 1.00 35.24 223 ASN A N 1
ATOM 1720 C CA . ASN A 1 227 ? 35.855 35.919 -12.528 1.00 37.65 223 ASN A CA 1
ATOM 1721 C C . ASN A 1 227 ? 36.325 35.602 -11.115 1.00 37.89 223 ASN A C 1
ATOM 1722 O O . ASN A 1 227 ? 36.340 34.448 -10.741 1.00 38.44 223 ASN A O 1
ATOM 1727 N N . GLU A 1 228 ? 36.749 36.612 -10.364 1.00 40.34 224 GLU A N 1
ATOM 1728 C CA . GLU A 1 228 ? 37.329 36.411 -9.026 1.00 39.43 224 GLU A CA 1
ATOM 1729 C C . GLU A 1 228 ? 36.972 37.567 -8.106 1.00 30.30 224 GLU A C 1
ATOM 1730 O O . GLU A 1 228 ? 37.843 38.267 -7.624 1.00 29.85 224 GLU A O 1
ATOM 1736 N N . PRO A 1 229 ? 35.688 37.765 -7.863 1.00 28.93 225 PRO A N 1
ATOM 1737 C CA . PRO A 1 229 ? 35.189 38.923 -7.093 1.00 27.39 225 PRO A CA 1
ATOM 1738 C C . PRO A 1 229 ? 35.711 38.970 -5.623 1.00 26.08 225 PRO A C 1
ATOM 1739 O O . PRO A 1 229 ? 35.849 40.058 -5.062 1.00 21.95 225 PRO A O 1
ATOM 1743 N N . ASN A 1 230 ? 35.995 37.817 -5.026 1.00 27.07 226 ASN A N 1
ATOM 1744 C CA . ASN A 1 230 ? 36.571 37.814 -3.682 1.00 31.80 226 ASN A CA 1
ATOM 1745 C C . ASN A 1 230 ? 37.911 38.533 -3.606 1.00 27.96 226 ASN A C 1
ATOM 1746 O O . ASN A 1 230 ? 38.208 39.220 -2.614 1.00 24.37 226 ASN A O 1
ATOM 1751 N N . LYS A 1 231 ? 38.687 38.426 -4.677 1.00 24.71 227 LYS A N 1
ATOM 1752 C CA . LYS A 1 231 ? 39.951 39.108 -4.770 1.00 26.36 227 LYS A CA 1
ATOM 1753 C C . LYS A 1 231 ? 39.772 40.616 -4.770 1.00 25.00 227 LYS A C 1
ATOM 1754 O O . LYS A 1 231 ? 40.550 41.336 -4.119 1.00 20.15 227 LYS A O 1
ATOM 1760 N N . LEU A 1 232 ? 38.726 41.080 -5.478 1.00 21.77 228 LEU A N 1
ATOM 1761 C CA . LEU A 1 232 ? 38.373 42.488 -5.468 1.00 22.47 228 LEU A CA 1
ATOM 1762 C C . LEU A 1 232 ? 37.789 42.939 -4.095 1.00 20.08 228 LEU A C 1
ATOM 1763 O O . LEU A 1 232 ? 38.130 43.983 -3.576 1.00 19.64 228 LEU A O 1
ATOM 1768 N N . TRP A 1 233 ? 36.894 42.158 -3.491 1.00 20.36 229 TRP A N 1
ATOM 1769 C CA . TRP A 1 233 ? 36.486 42.455 -2.090 1.00 20.76 229 TRP A CA 1
ATOM 1770 C C . TRP A 1 233 ? 37.692 42.581 -1.133 1.00 19.56 229 TRP A C 1
ATOM 1771 O O . TRP A 1 233 ? 37.784 43.490 -0.319 1.00 19.60 229 TRP A O 1
ATOM 1782 N N . ASP A 1 234 ? 38.605 41.653 -1.216 1.00 23.09 230 ASP A N 1
ATOM 1783 C CA . ASP A 1 234 ? 39.871 41.740 -0.407 1.00 25.93 230 ASP A CA 1
ATOM 1784 C C . ASP A 1 234 ? 40.695 42.979 -0.666 1.00 28.79 230 ASP A C 1
ATOM 1785 O O . ASP A 1 234 ? 41.294 43.552 0.243 1.00 29.19 230 ASP A O 1
ATOM 1790 N N . ILE A 1 235 ? 40.752 43.400 -1.914 1.00 26.75 231 ILE A N 1
ATOM 1791 C CA . ILE A 1 235 ? 41.413 44.663 -2.222 1.00 26.46 231 ILE A CA 1
ATOM 1792 C C . ILE A 1 235 ? 40.713 45.817 -1.501 1.00 23.70 231 ILE A C 1
ATOM 1793 O O . ILE A 1 235 ? 41.367 46.658 -0.844 1.00 23.40 231 ILE A O 1
ATOM 1798 N N . VAL A 1 236 ? 39.397 45.813 -1.552 1.00 19.08 232 VAL A N 1
ATOM 1799 C CA . VAL A 1 236 ? 38.614 46.861 -0.958 1.00 22.16 232 VAL A CA 1
ATOM 1800 C C . VAL A 1 236 ? 38.671 46.876 0.585 1.00 23.23 232 VAL A C 1
ATOM 1801 O O . VAL A 1 236 ? 38.798 47.931 1.216 1.00 20.26 232 VAL A O 1
ATOM 1805 N N . THR A 1 237 ? 38.550 45.709 1.190 1.00 24.35 233 THR A N 1
ATOM 1806 C CA . THR A 1 237 ? 38.404 45.687 2.644 1.00 28.71 233 THR A CA 1
ATOM 1807 C C . THR A 1 237 ? 39.790 45.506 3.305 1.00 41.81 233 THR A C 1
ATOM 1808 O O . THR A 1 237 ? 39.923 45.695 4.513 1.00 44.84 233 THR A O 1
ATOM 1812 N N . ALA A 1 238 ? 40.798 45.166 2.508 1.00 42.98 234 ALA A N 1
ATOM 1813 C CA . ALA A 1 238 ? 42.183 44.947 2.990 1.00 55.94 234 ALA A CA 1
ATOM 1814 C C . ALA A 1 238 ? 42.335 43.886 4.086 1.00 53.89 234 ALA A C 1
ATOM 1815 O O . ALA A 1 238 ? 41.985 42.726 3.897 1.00 54.90 234 ALA A O 1
ATOM 1817 N N A ASN B 2 8 ? 36.824 74.740 24.872 0.30 63.51 11 ASN B N 1
ATOM 1818 N N B ASN B 2 8 ? 36.680 74.830 24.837 0.70 82.22 11 ASN B N 1
ATOM 1819 C CA A ASN B 2 8 ? 36.519 74.380 23.456 0.30 57.64 11 ASN B CA 1
ATOM 1820 C CA B ASN B 2 8 ? 36.269 74.493 23.440 0.70 71.55 11 ASN B CA 1
ATOM 1821 C C A ASN B 2 8 ? 35.601 73.161 23.290 0.30 55.23 11 ASN B C 1
ATOM 1822 C C B ASN B 2 8 ? 35.494 73.180 23.302 0.70 62.16 11 ASN B C 1
ATOM 1823 O O A ASN B 2 8 ? 34.929 73.034 22.270 0.30 53.57 11 ASN B O 1
ATOM 1824 O O B ASN B 2 8 ? 34.812 72.999 22.299 0.70 58.50 11 ASN B O 1
ATOM 1833 N N . ASN B 2 9 ? 35.579 72.272 24.282 1.00 52.48 12 ASN B N 1
ATOM 1834 C CA . ASN B 2 9 ? 34.913 70.965 24.132 1.00 46.60 12 ASN B CA 1
ATOM 1835 C C . ASN B 2 9 ? 33.383 70.938 24.182 1.00 39.03 12 ASN B C 1
ATOM 1836 O O . ASN B 2 9 ? 32.755 71.343 25.156 1.00 38.07 12 ASN B O 1
ATOM 1841 N N . ALA B 2 10 ? 32.828 70.373 23.121 1.00 29.01 13 ALA B N 1
ATOM 1842 C CA . ALA B 2 10 ? 31.413 70.256 22.927 1.00 24.90 13 ALA B CA 1
ATOM 1843 C C . ALA B 2 10 ? 30.985 68.803 22.771 1.00 18.73 13 ALA B C 1
ATOM 1844 O O . ALA B 2 10 ? 29.852 68.575 22.465 1.00 17.86 13 ALA B O 1
ATOM 1846 N N . VAL B 2 11 ? 31.888 67.840 22.927 1.00 16.54 14 VAL B N 1
ATOM 1847 C CA . VAL B 2 11 ? 31.508 66.461 22.924 1.00 15.94 14 VAL B CA 1
ATOM 1848 C C . VAL B 2 11 ? 31.134 66.058 24.349 1.00 16.32 14 VAL B C 1
ATOM 1849 O O . VAL B 2 11 ? 31.982 66.045 25.208 1.00 20.30 14 VAL B O 1
ATOM 1853 N N . ILE B 2 12 ? 29.861 65.711 24.591 1.00 14.41 15 ILE B N 1
ATOM 1854 C CA . ILE B 2 12 ? 29.443 65.522 25.984 1.00 16.08 15 ILE B CA 1
ATOM 1855 C C . ILE B 2 12 ? 30.217 64.372 26.628 1.00 13.95 15 ILE B C 1
ATOM 1856 O O . ILE B 2 12 ? 30.500 64.415 27.825 1.00 16.71 15 ILE B O 1
ATOM 1861 N N . ASN B 2 13 ? 30.480 63.322 25.862 1.00 13.71 16 ASN B N 1
ATOM 1862 C CA . ASN B 2 13 ? 31.247 62.185 26.364 1.00 14.87 16 ASN B CA 1
ATOM 1863 C C . ASN B 2 13 ? 32.716 62.198 25.899 1.00 15.50 16 ASN B C 1
ATOM 1864 O O . ASN B 2 13 ? 33.249 61.176 25.423 1.00 12.98 16 ASN B O 1
ATOM 1869 N N . VAL B 2 14 ? 33.345 63.358 26.019 1.00 15.47 17 VAL B N 1
ATOM 1870 C CA . VAL B 2 14 ? 34.703 63.513 25.512 1.00 16.96 17 VAL B CA 1
ATOM 1871 C C . VAL B 2 14 ? 35.645 62.442 26.040 1.00 15.87 17 VAL B C 1
ATOM 1872 O O . VAL B 2 14 ? 36.515 62.004 25.304 1.00 16.05 17 VAL B O 1
ATOM 1876 N N . ASP B 2 15 ? 35.573 62.026 27.307 1.00 15.84 18 ASP B N 1
ATOM 1877 C CA . ASP B 2 15 ? 36.586 61.074 27.813 1.00 16.36 18 ASP B CA 1
ATOM 1878 C C . ASP B 2 15 ? 36.411 59.684 27.169 1.00 16.94 18 ASP B C 1
ATOM 1879 O O . ASP B 2 15 ? 37.374 58.989 26.920 1.00 17.47 18 ASP B O 1
ATOM 1884 N N . GLU B 2 16 ? 35.175 59.308 26.875 1.00 16.47 19 GLU B N 1
ATOM 1885 C CA . GLU B 2 16 ? 34.916 58.113 26.108 1.00 19.08 19 GLU B CA 1
ATOM 1886 C C . GLU B 2 16 ? 35.513 58.179 24.686 1.00 19.18 19 GLU B C 1
ATOM 1887 O O . GLU B 2 16 ? 36.193 57.243 24.253 1.00 19.17 19 GLU B O 1
ATOM 1893 N N . MET B 2 17 ? 35.315 59.311 24.013 1.00 18.39 20 MET B N 1
ATOM 1894 C CA . MET B 2 17 ? 35.986 59.552 22.698 1.00 16.37 20 MET B CA 1
ATOM 1895 C C . MET B 2 17 ? 37.520 59.464 22.796 1.00 17.54 20 MET B C 1
ATOM 1896 O O . MET B 2 17 ? 38.189 58.789 22.018 1.00 15.69 20 MET B O 1
ATOM 1901 N N . ASN B 2 18 ? 38.069 60.150 23.780 1.00 16.88 21 ASN B N 1
ATOM 1902 C CA . ASN B 2 18 ? 39.503 60.108 23.988 1.00 18.14 21 ASN B CA 1
ATOM 1903 C C . ASN B 2 18 ? 40.012 58.707 24.079 1.00 18.55 21 ASN B C 1
ATOM 1904 O O . ASN B 2 18 ? 41.047 58.377 23.473 1.00 16.85 21 ASN B O 1
ATOM 1909 N N . GLU B 2 19 ? 39.306 57.875 24.827 1.00 17.46 22 GLU B N 1
ATOM 1910 C CA . GLU B 2 19 ? 39.684 56.456 24.936 1.00 21.41 22 GLU B CA 1
ATOM 1911 C C . GLU B 2 19 ? 39.607 55.774 23.564 1.00 19.05 22 GLU B C 1
ATOM 1912 O O . GLU B 2 19 ? 40.490 54.987 23.248 1.00 22.69 22 GLU B O 1
ATOM 1918 N N . ALA B 2 20 ? 38.538 56.064 22.789 1.00 19.71 23 ALA B N 1
ATOM 1919 C CA . ALA B 2 20 ? 38.370 55.483 21.464 1.00 20.60 23 ALA B CA 1
ATOM 1920 C C . ALA B 2 20 ? 39.630 55.777 20.598 1.00 22.25 23 ALA B C 1
ATOM 1921 O O . ALA B 2 20 ? 40.066 54.904 19.879 1.00 23.71 23 ALA B O 1
ATOM 1923 N N . PHE B 2 21 ? 40.175 56.987 20.689 1.00 18.08 24 PHE B N 1
ATOM 1924 C CA . PHE B 2 21 ? 41.330 57.405 19.885 1.00 19.00 24 PHE B CA 1
ATOM 1925 C C . PHE B 2 21 ? 42.678 57.293 20.604 1.00 21.56 24 PHE B C 1
ATOM 1926 O O . PHE B 2 21 ? 43.671 57.798 20.104 1.00 19.34 24 PHE B O 1
ATOM 1934 N N . LYS B 2 22 ? 42.725 56.579 21.739 1.00 22.38 25 LYS B N 1
ATOM 1935 C CA . LYS B 2 22 ? 43.948 56.480 22.551 1.00 26.06 25 LYS B CA 1
ATOM 1936 C C . LYS B 2 22 ? 45.209 56.072 21.762 1.00 27.19 25 LYS B C 1
ATOM 1937 O O . LYS B 2 22 ? 46.206 56.714 21.871 1.00 25.28 25 LYS B O 1
ATOM 1943 N N . ASP B 2 23 ? 45.120 55.075 20.898 1.00 29.05 26 ASP B N 1
ATOM 1944 C CA . ASP B 2 23 ? 46.292 54.613 20.124 1.00 34.76 26 ASP B CA 1
ATOM 1945 C C . ASP B 2 23 ? 46.482 55.309 18.778 1.00 30.58 26 ASP B C 1
ATOM 1946 O O . ASP B 2 23 ? 47.428 55.047 18.089 1.00 29.79 26 ASP B O 1
ATOM 1951 N N . VAL B 2 24 ? 45.593 56.212 18.412 1.00 29.69 27 VAL B N 1
ATOM 1952 C CA . VAL B 2 24 ? 45.763 56.976 17.156 1.00 26.78 27 VAL B CA 1
ATOM 1953 C C . VAL B 2 24 ? 46.750 58.155 17.391 1.00 26.21 27 VAL B C 1
ATOM 1954 O O . VAL B 2 24 ? 46.547 58.984 18.273 1.00 23.72 27 VAL B O 1
ATOM 1958 N N . PRO B 2 25 ? 47.830 58.212 16.622 1.00 24.40 28 PRO B N 1
ATOM 1959 C CA . PRO B 2 25 ? 48.706 59.378 16.664 1.00 26.27 28 PRO B CA 1
ATOM 1960 C C . PRO B 2 25 ? 47.985 60.661 16.498 1.00 23.97 28 PRO B C 1
ATOM 1961 O O . PRO B 2 25 ? 46.935 60.732 15.805 1.00 28.59 28 PRO B O 1
ATOM 1965 N N . ASP B 2 26 ? 48.456 61.658 17.204 1.00 28.04 29 ASP B N 1
ATOM 1966 C CA . ASP B 2 26 ? 47.728 62.919 17.419 1.00 30.33 29 ASP B CA 1
ATOM 1967 C C . ASP B 2 26 ? 48.631 63.985 16.808 1.00 36.15 29 ASP B C 1
ATOM 1968 O O . ASP B 2 26 ? 49.535 64.519 17.434 1.00 41.52 29 ASP B O 1
ATOM 1973 N N . LEU B 2 27 ? 48.424 64.183 15.512 1.00 31.58 30 LEU B N 1
ATOM 1974 C CA . LEU B 2 27 ? 49.330 64.943 14.642 1.00 38.83 30 LEU B CA 1
ATOM 1975 C C . LEU B 2 27 ? 49.120 66.416 14.486 1.00 34.29 30 LEU B C 1
ATOM 1976 O O . LEU B 2 27 ? 49.948 67.092 13.918 1.00 38.11 30 LEU B O 1
ATOM 1981 N N . GLU B 2 28 ? 47.980 66.905 14.931 1.00 42.51 31 GLU B N 1
ATOM 1982 C CA . GLU B 2 28 ? 47.576 68.287 14.775 1.00 42.85 31 GLU B CA 1
ATOM 1983 C C . GLU B 2 28 ? 47.700 68.842 13.331 1.00 44.55 31 GLU B C 1
ATOM 1984 O O . GLU B 2 28 ? 47.349 68.189 12.387 1.00 45.56 31 GLU B O 1
ATOM 1990 N N . GLY B 2 29 ? 48.213 70.040 13.196 1.00 40.28 32 GLY B N 1
ATOM 1991 C CA . GLY B 2 29 ? 48.341 70.660 11.907 1.00 45.85 32 GLY B CA 1
ATOM 1992 C C . GLY B 2 29 ? 47.044 70.904 11.158 1.00 39.73 32 GLY B C 1
ATOM 1993 O O . GLY B 2 29 ? 46.102 71.471 11.671 1.00 36.21 32 GLY B O 1
ATOM 1994 N N . GLU B 2 30 ? 47.053 70.530 9.887 1.00 43.95 33 GLU B N 1
ATOM 1995 C CA . GLU B 2 30 ? 45.929 70.814 8.988 1.00 44.02 33 GLU B CA 1
ATOM 1996 C C . GLU B 2 30 ? 44.920 69.697 9.033 1.00 38.98 33 GLU B C 1
ATOM 1997 O O . GLU B 2 30 ? 45.143 68.623 8.448 1.00 40.76 33 GLU B O 1
ATOM 2003 N N . GLY B 2 31 ? 43.792 69.926 9.711 1.00 32.16 34 GLY B N 1
ATOM 2004 C CA . GLY B 2 31 ? 42.659 69.033 9.599 1.00 24.40 34 GLY B CA 1
ATOM 2005 C C . GLY B 2 31 ? 41.332 69.766 9.546 1.00 25.45 34 GLY B C 1
ATOM 2006 O O . GLY B 2 31 ? 41.268 71.036 9.479 1.00 25.58 34 GLY B O 1
ATOM 2007 N N . ALA B 2 32 ? 40.281 68.968 9.568 1.00 20.59 35 ALA B N 1
ATOM 2008 C CA . ALA B 2 32 ? 38.901 69.434 9.402 1.00 21.45 35 ALA B CA 1
ATOM 2009 C C . ALA B 2 32 ? 38.435 70.160 10.665 1.00 20.73 35 ALA B C 1
ATOM 2010 O O . ALA B 2 32 ? 38.618 69.655 11.781 1.00 17.91 35 ALA B O 1
ATOM 2012 N N . HIS B 2 33 ? 37.806 71.322 10.462 1.00 19.34 36 HIS B N 1
ATOM 2013 C CA . HIS B 2 33 ? 37.172 72.057 11.557 1.00 19.96 36 HIS B CA 1
ATOM 2014 C C . HIS B 2 33 ? 35.661 72.051 11.417 1.00 20.04 36 HIS B C 1
ATOM 2015 O O . HIS B 2 33 ? 35.117 72.829 10.697 1.00 24.85 36 HIS B O 1
ATOM 2022 N N . ILE B 2 34 ? 35.013 71.151 12.134 1.00 18.30 37 ILE B N 1
ATOM 2023 C CA . ILE B 2 34 ? 33.596 71.013 12.196 1.00 17.01 37 ILE B CA 1
ATOM 2024 C C . ILE B 2 34 ? 33.007 71.945 13.279 1.00 21.43 37 ILE B C 1
ATOM 2025 O O . ILE B 2 34 ? 33.561 72.037 14.363 1.00 20.49 37 ILE B O 1
ATOM 2030 N N . THR B 2 35 ? 31.917 72.663 12.947 1.00 18.72 38 THR B N 1
ATOM 2031 C CA . THR B 2 35 ? 31.312 73.628 13.824 1.00 20.61 38 THR B CA 1
ATOM 2032 C C . THR B 2 35 ? 29.809 73.630 13.750 1.00 18.27 38 THR B C 1
ATOM 2033 O O . THR B 2 35 ? 29.251 73.350 12.706 1.00 22.39 38 THR B O 1
ATOM 2037 N N . LEU B 2 36 ? 29.151 74.045 14.835 1.00 17.27 39 LEU B N 1
ATOM 2038 C CA . LEU B 2 36 ? 27.726 74.318 14.825 1.00 17.81 39 LEU B CA 1
ATOM 2039 C C . LEU B 2 36 ? 27.528 75.846 14.868 1.00 20.70 39 LEU B C 1
ATOM 2040 O O . LEU B 2 36 ? 28.441 76.584 15.333 1.00 19.66 39 LEU B O 1
ATOM 2045 N N . SER B 2 37 ? 26.339 76.317 14.463 1.00 19.88 40 SER B N 1
ATOM 2046 C CA . SER B 2 37 ? 26.088 77.742 14.341 1.00 22.36 40 SER B CA 1
ATOM 2047 C C . SER B 2 37 ? 25.726 78.381 15.677 1.00 22.92 40 SER B C 1
ATOM 2048 O O . SER B 2 37 ? 25.428 77.689 16.650 1.00 21.75 40 SER B O 1
ATOM 2051 N N . ASN B 2 38 ? 25.693 79.712 15.683 1.00 25.56 41 ASN B N 1
ATOM 2052 C CA . ASN B 2 38 ? 25.182 80.511 16.771 1.00 28.77 41 ASN B CA 1
ATOM 2053 C C . ASN B 2 38 ? 24.108 81.427 16.236 1.00 29.46 41 ASN B C 1
ATOM 2054 O O . ASN B 2 38 ? 24.409 82.372 15.558 1.00 32.31 41 ASN B O 1
ATOM 2059 N N . THR B 2 39 ? 22.857 81.099 16.491 1.00 29.07 42 THR B N 1
ATOM 2060 C CA . THR B 2 39 ? 21.777 81.813 15.900 1.00 30.45 42 THR B CA 1
ATOM 2061 C C . THR B 2 39 ? 20.842 82.271 16.993 1.00 33.62 42 THR B C 1
ATOM 2062 O O . THR B 2 39 ? 21.084 82.028 18.191 1.00 31.04 42 THR B O 1
ATOM 2066 N N . THR B 2 40 ? 19.815 82.984 16.570 1.00 35.86 43 THR B N 1
ATOM 2067 C CA . THR B 2 40 ? 18.782 83.452 17.502 1.00 41.99 43 THR B CA 1
ATOM 2068 C C . THR B 2 40 ? 17.401 83.154 16.945 1.00 43.59 43 THR B C 1
ATOM 2069 O O . THR B 2 40 ? 17.250 82.950 15.724 1.00 45.04 43 THR B O 1
ATOM 2073 N N . ALA B 2 41 ? 16.408 83.160 17.834 1.00 39.75 44 ALA B N 1
ATOM 2074 C CA . ALA B 2 41 ? 15.013 82.936 17.446 1.00 39.14 44 ALA B CA 1
ATOM 2075 C C . ALA B 2 41 ? 14.076 83.464 18.523 1.00 42.21 44 ALA B C 1
ATOM 2076 O O . ALA B 2 41 ? 14.452 83.556 19.694 1.00 37.42 44 ALA B O 1
ATOM 2078 N N . LYS B 2 42 ? 12.861 83.836 18.128 1.00 42.27 45 LYS B N 1
ATOM 2079 C CA . LYS B 2 42 ? 11.871 84.300 19.085 1.00 42.70 45 LYS B CA 1
ATOM 2080 C C . LYS B 2 42 ? 11.211 83.057 19.692 1.00 39.03 45 LYS B C 1
ATOM 2081 O O . LYS B 2 42 ? 11.209 81.978 19.083 1.00 34.06 45 LYS B O 1
ATOM 2087 N N . PRO B 2 43 ? 10.639 83.205 20.896 1.00 42.04 46 PRO B N 1
ATOM 2088 C CA . PRO B 2 43 ? 9.927 82.058 21.427 1.00 41.08 46 PRO B CA 1
ATOM 2089 C C . PRO B 2 43 ? 8.835 81.639 20.445 1.00 40.00 46 PRO B C 1
ATOM 2090 O O . PRO B 2 43 ? 8.236 82.473 19.795 1.00 42.34 46 PRO B O 1
ATOM 2094 N N . GLY B 2 44 ? 8.670 80.343 20.270 1.00 39.43 47 GLY B N 1
ATOM 2095 C CA . GLY B 2 44 ? 7.651 79.825 19.401 1.00 41.21 47 GLY B CA 1
ATOM 2096 C C . GLY B 2 44 ? 8.091 79.630 17.970 1.00 44.89 47 GLY B C 1
ATOM 2097 O O . GLY B 2 44 ? 7.427 78.896 17.245 1.00 46.03 47 GLY B O 1
ATOM 2098 N N . GLU B 2 45 ? 9.190 80.278 17.564 1.00 44.26 48 GLU B N 1
ATOM 2099 C CA . GLU B 2 45 ? 9.700 80.188 16.197 1.00 46.94 48 GLU B CA 1
ATOM 2100 C C . GLU B 2 45 ? 10.509 78.910 15.938 1.00 40.98 48 GLU B C 1
ATOM 2101 O O . GLU B 2 45 ? 10.867 78.180 16.862 1.00 38.73 48 GLU B O 1
ATOM 2107 N N . MET B 2 46 ? 10.762 78.658 14.661 1.00 37.12 49 MET B N 1
ATOM 2108 C CA . MET B 2 46 ? 11.662 77.561 14.244 1.00 39.65 49 MET B CA 1
ATOM 2109 C C . MET B 2 46 ? 13.060 78.096 14.089 1.00 36.84 49 MET B C 1
ATOM 2110 O O . MET B 2 46 ? 13.312 78.806 13.129 1.00 39.89 49 MET B O 1
ATOM 2115 N N . ALA B 2 47 ? 13.981 77.727 14.988 1.00 30.74 50 ALA B N 1
ATOM 2116 C CA . ALA B 2 47 ? 15.346 78.201 14.891 1.00 27.10 50 ALA B CA 1
ATOM 2117 C C . ALA B 2 47 ? 16.175 77.426 13.867 1.00 26.20 50 ALA B C 1
ATOM 2118 O O . ALA B 2 47 ? 16.163 76.163 13.837 1.00 24.68 50 ALA B O 1
ATOM 2120 N N . GLU B 2 48 ? 16.947 78.145 13.053 1.00 26.24 51 GLU B N 1
ATOM 2121 C CA . GLU B 2 48 ? 17.826 77.457 12.071 1.00 26.30 51 GLU B CA 1
ATOM 2122 C C . GLU B 2 48 ? 19.144 77.135 12.718 1.00 27.02 51 GLU B C 1
ATOM 2123 O O . GLU B 2 48 ? 19.705 77.999 13.429 1.00 30.19 51 GLU B O 1
ATOM 2129 N N . VAL B 2 49 ? 19.584 75.879 12.594 1.00 21.79 52 VAL B N 1
ATOM 2130 C CA . VAL B 2 49 ? 20.891 75.423 13.087 1.00 21.69 52 VAL B CA 1
ATOM 2131 C C . VAL B 2 49 ? 21.710 74.755 11.943 1.00 21.63 52 VAL B C 1
ATOM 2132 O O . VAL B 2 49 ? 21.227 73.832 11.300 1.00 23.69 52 VAL B O 1
ATOM 2136 N N . THR B 2 50 ? 22.961 75.165 11.780 1.00 22.14 53 THR B N 1
ATOM 2137 C CA . THR B 2 50 ? 23.781 74.709 10.651 1.00 21.71 53 THR B CA 1
ATOM 2138 C C . THR B 2 50 ? 25.072 74.083 11.159 1.00 20.97 53 THR B C 1
ATOM 2139 O O . THR B 2 50 ? 25.768 74.657 11.999 1.00 21.91 53 THR B O 1
ATOM 2143 N N . MET B 2 51 ? 25.360 72.880 10.694 1.00 18.50 54 MET B N 1
ATOM 2144 C CA . MET B 2 51 ? 26.648 72.283 10.905 1.00 17.61 54 MET B CA 1
ATOM 2145 C C . MET B 2 51 ? 27.463 72.548 9.617 1.00 20.43 54 MET B C 1
ATOM 2146 O O . MET B 2 51 ? 26.926 72.402 8.522 1.00 20.08 54 MET B O 1
ATOM 2151 N N . SER B 2 52 ? 28.740 72.900 9.793 1.00 16.58 55 SER B N 1
ATOM 2152 C CA . SER B 2 52 ? 29.631 73.332 8.733 1.00 19.31 55 SER B CA 1
ATOM 2153 C C . SER B 2 52 ? 30.951 72.675 8.972 1.00 20.31 55 SER B C 1
ATOM 2154 O O . SER B 2 52 ? 31.245 72.290 10.100 1.00 17.79 55 SER B O 1
ATOM 2157 N N . VAL B 2 53 ? 31.732 72.509 7.911 1.00 21.62 56 VAL B N 1
ATOM 2158 C CA . VAL B 2 53 ? 33.096 72.055 8.049 1.00 20.23 56 VAL B CA 1
ATOM 2159 C C . VAL B 2 53 ? 34.030 72.890 7.204 1.00 24.35 56 VAL B C 1
ATOM 2160 O O . VAL B 2 53 ? 33.786 73.075 6.015 1.00 22.08 56 VAL B O 1
ATOM 2164 N N . SER B 2 54 ? 35.084 73.431 7.806 1.00 22.29 57 SER B N 1
ATOM 2165 C CA . SER B 2 54 ? 36.122 74.099 7.005 1.00 23.46 57 SER B CA 1
ATOM 2166 C C . SER B 2 54 ? 37.417 73.331 6.993 1.00 20.70 57 SER B C 1
ATOM 2167 O O . SER B 2 54 ? 37.642 72.436 7.797 1.00 17.79 57 SER B O 1
ATOM 2170 N N . ASN B 2 55 ? 38.252 73.688 6.040 1.00 22.32 58 ASN B N 1
ATOM 2171 C CA . ASN B 2 55 ? 39.600 73.168 5.881 1.00 23.90 58 ASN B CA 1
ATOM 2172 C C . ASN B 2 55 ? 39.611 71.693 5.482 1.00 25.55 58 ASN B C 1
ATOM 2173 O O . ASN B 2 55 ? 40.460 70.931 5.933 1.00 27.81 58 ASN B O 1
ATOM 2178 N N . ALA B 2 56 ? 38.639 71.267 4.683 1.00 24.12 59 ALA B N 1
ATOM 2179 C CA . ALA B 2 56 ? 38.525 69.848 4.337 1.00 22.12 59 ALA B CA 1
ATOM 2180 C C . ALA B 2 56 ? 38.079 69.634 2.901 1.00 22.52 59 ALA B C 1
ATOM 2181 O O . ALA B 2 56 ? 37.700 68.501 2.557 1.00 25.00 59 ALA B O 1
ATOM 2183 N N . ASP B 2 57 ? 38.127 70.672 2.070 1.00 23.75 60 ASP B N 1
ATOM 2184 C CA . ASP B 2 57 ? 37.543 70.578 0.737 1.00 23.84 60 ASP B CA 1
ATOM 2185 C C . ASP B 2 57 ? 38.273 69.479 -0.019 1.00 25.30 60 ASP B C 1
ATOM 2186 O O . ASP B 2 57 ? 39.517 69.496 -0.110 1.00 22.24 60 ASP B O 1
ATOM 2191 N N A MET B 2 58 ? 37.488 68.542 -0.545 0.35 21.81 61 MET B N 1
ATOM 2192 N N B MET B 2 58 ? 37.509 68.537 -0.568 0.65 22.28 61 MET B N 1
ATOM 2193 C CA A MET B 2 58 ? 37.986 67.409 -1.322 0.35 21.05 61 MET B CA 1
ATOM 2194 C CA B MET B 2 58 ? 38.054 67.436 -1.373 0.65 21.94 61 MET B CA 1
ATOM 2195 C C A MET B 2 58 ? 38.999 66.583 -0.555 0.35 20.63 61 MET B C 1
ATOM 2196 C C B MET B 2 58 ? 38.980 66.530 -0.558 0.65 20.60 61 MET B C 1
ATOM 2197 O O A MET B 2 58 ? 39.970 66.098 -1.134 0.35 21.58 61 MET B O 1
ATOM 2198 O O B MET B 2 58 ? 39.889 65.921 -1.108 0.65 21.83 61 MET B O 1
ATOM 2207 N N . GLN B 2 59 ? 38.795 66.438 0.748 1.00 20.64 62 GLN B N 1
ATOM 2208 C CA . GLN B 2 59 ? 39.709 65.646 1.557 1.00 22.89 62 GLN B CA 1
ATOM 2209 C C . GLN B 2 59 ? 38.980 64.604 2.405 1.00 19.92 62 GLN B C 1
ATOM 2210 O O . GLN B 2 59 ? 39.630 63.881 3.177 1.00 20.70 62 GLN B O 1
ATOM 2216 N N . TRP B 2 60 ? 37.654 64.459 2.247 1.00 18.35 63 TRP B N 1
ATOM 2217 C CA . TRP B 2 60 ? 36.948 63.440 3.020 1.00 18.07 63 TRP B CA 1
ATOM 2218 C C . TRP B 2 60 ? 35.921 62.711 2.135 1.00 17.02 63 TRP B C 1
ATOM 2219 O O . TRP B 2 60 ? 35.485 63.264 1.144 1.00 16.32 63 TRP B O 1
ATOM 2230 N N . ASN B 2 61 ? 35.628 61.461 2.464 1.00 14.76 64 ASN B N 1
ATOM 2231 C CA . ASN B 2 61 ? 34.605 60.674 1.735 1.00 16.13 64 ASN B CA 1
ATOM 2232 C C . ASN B 2 61 ? 33.418 60.130 2.540 1.00 16.82 64 ASN B C 1
ATOM 2233 O O . ASN B 2 61 ? 32.492 59.648 1.966 1.00 17.81 64 ASN B O 1
ATOM 2238 N N . MET B 2 62 ? 33.449 60.228 3.876 1.00 16.03 65 MET B N 1
ATOM 2239 C CA . MET B 2 62 ? 32.306 59.837 4.696 1.00 15.44 65 MET B CA 1
ATOM 2240 C C . MET B 2 62 ? 32.318 60.504 6.026 1.00 14.22 65 MET B C 1
ATOM 2241 O O . MET B 2 62 ? 33.368 60.667 6.614 1.00 11.49 65 MET B O 1
ATOM 2246 N N . CYS B 2 63 ? 31.126 60.826 6.495 1.00 13.11 66 CYS B N 1
ATOM 2247 C CA . CYS B 2 63 ? 30.908 61.265 7.868 1.00 12.99 66 CYS B CA 1
ATOM 2248 C C . CYS B 2 63 ? 29.687 60.564 8.446 1.00 12.61 66 CYS B C 1
ATOM 2249 O O . CYS B 2 63 ? 28.898 60.004 7.745 1.00 14.40 66 CYS B O 1
ATOM 2252 N N . GLY B 2 64 ? 29.645 60.536 9.744 1.00 12.53 67 GLY B N 1
ATOM 2253 C CA . GLY B 2 64 ? 28.517 60.062 10.531 1.00 14.55 67 GLY B CA 1
ATOM 2254 C C . GLY B 2 64 ? 28.651 60.732 11.875 1.00 13.50 67 GLY B C 1
ATOM 2255 O O . GLY B 2 64 ? 29.513 60.393 12.629 1.00 14.91 67 GLY B O 1
ATOM 2256 N N . ILE B 2 65 ? 27.806 61.704 12.117 1.00 12.14 68 ILE B N 1
ATOM 2257 C CA . ILE B 2 65 ? 27.959 62.581 13.273 1.00 14.72 68 ILE B CA 1
ATOM 2258 C C . ILE B 2 65 ? 26.685 62.712 14.062 1.00 12.09 68 ILE B C 1
ATOM 2259 O O . ILE B 2 65 ? 25.676 62.968 13.506 1.00 11.94 68 ILE B O 1
ATOM 2264 N N . HIS B 2 66 ? 26.783 62.596 15.387 1.00 14.30 69 HIS B N 1
ATOM 2265 C CA . HIS B 2 66 ? 25.643 62.839 16.296 1.00 13.42 69 HIS B CA 1
ATOM 2266 C C . HIS B 2 66 ? 25.726 64.237 16.868 1.00 15.12 69 HIS B C 1
ATOM 2267 O O . HIS B 2 66 ? 26.676 64.628 17.496 1.00 16.59 69 HIS B O 1
ATOM 2274 N N . ILE B 2 67 ? 24.699 64.987 16.645 1.00 13.19 70 ILE B N 1
ATOM 2275 C CA . ILE B 2 67 ? 24.584 66.327 17.160 1.00 16.32 70 ILE B CA 1
ATOM 2276 C C . ILE B 2 67 ? 23.611 66.230 18.340 1.00 14.21 70 ILE B C 1
ATOM 2277 O O . ILE B 2 67 ? 22.505 65.596 18.226 1.00 17.64 70 ILE B O 1
ATOM 2282 N N . ILE B 2 68 ? 23.915 66.957 19.401 1.00 14.57 71 ILE B N 1
ATOM 2283 C CA . ILE B 2 68 ? 23.037 67.052 20.555 1.00 12.36 71 ILE B CA 1
ATOM 2284 C C . ILE B 2 68 ? 22.591 68.463 20.960 1.00 14.77 71 ILE B C 1
ATOM 2285 O O . ILE B 2 68 ? 23.219 69.474 20.588 1.00 14.80 71 ILE B O 1
ATOM 2290 N N . TYR B 2 69 ? 21.440 68.517 21.639 1.00 13.81 72 TYR B N 1
ATOM 2291 C CA . TYR B 2 69 ? 20.744 69.735 21.942 1.00 16.29 72 TYR B CA 1
ATOM 2292 C C . TYR B 2 69 ? 19.800 69.483 23.111 1.00 16.35 72 TYR B C 1
ATOM 2293 O O . TYR B 2 69 ? 19.428 68.329 23.374 1.00 17.57 72 TYR B O 1
ATOM 2302 N N . PRO B 2 70 ? 19.442 70.522 23.838 1.00 18.62 73 PRO B N 1
ATOM 2303 C CA . PRO B 2 70 ? 18.425 70.241 24.910 1.00 18.23 73 PRO B CA 1
ATOM 2304 C C . PRO B 2 70 ? 17.181 69.581 24.302 1.00 21.38 73 PRO B C 1
ATOM 2305 O O . PRO B 2 70 ? 16.724 70.010 23.258 1.00 22.05 73 PRO B O 1
ATOM 2309 N N . ASP B 2 71 ? 16.611 68.595 24.987 1.00 20.62 74 ASP B N 1
ATOM 2310 C CA . ASP B 2 71 ? 15.523 67.822 24.426 1.00 20.44 74 ASP B CA 1
ATOM 2311 C C . ASP B 2 71 ? 14.182 68.561 24.417 1.00 20.58 74 ASP B C 1
ATOM 2312 O O . ASP B 2 71 ? 13.215 68.009 23.926 1.00 24.44 74 ASP B O 1
ATOM 2317 N N . ILE B 2 72 ? 14.107 69.780 24.960 1.00 21.76 75 ILE B N 1
ATOM 2318 C CA . ILE B 2 72 ? 12.878 70.578 24.818 1.00 24.67 75 ILE B CA 1
ATOM 2319 C C . ILE B 2 72 ? 12.752 71.065 23.392 1.00 24.36 75 ILE B C 1
ATOM 2320 O O . ILE B 2 72 ? 11.628 71.332 22.922 1.00 24.21 75 ILE B O 1
ATOM 2325 N N . LEU B 2 73 ? 13.890 71.153 22.697 1.00 21.48 76 LEU B N 1
ATOM 2326 C CA . LEU B 2 73 ? 13.929 71.500 21.266 1.00 23.98 76 LEU B CA 1
ATOM 2327 C C . LEU B 2 73 ? 13.670 70.286 20.425 1.00 23.37 76 LEU B C 1
ATOM 2328 O O . LEU B 2 73 ? 14.340 69.240 20.575 1.00 23.71 76 LEU B O 1
ATOM 2333 N N . LYS B 2 74 ? 12.740 70.434 19.505 1.00 25.26 77 LYS B N 1
ATOM 2334 C CA . LYS B 2 74 ? 12.339 69.326 18.646 1.00 22.88 77 LYS B CA 1
ATOM 2335 C C . LYS B 2 74 ? 12.735 69.650 17.181 1.00 21.52 77 LYS B C 1
ATOM 2336 O O . LYS B 2 74 ? 12.284 70.658 16.623 1.00 22.63 77 LYS B O 1
ATOM 2342 N N . PRO B 2 75 ? 13.595 68.809 16.577 1.00 21.34 78 PRO B N 1
ATOM 2343 C CA . PRO B 2 75 ? 13.932 69.008 15.171 1.00 22.40 78 PRO B CA 1
ATOM 2344 C C . PRO B 2 75 ? 12.705 68.760 14.235 1.00 22.14 78 PRO B C 1
ATOM 2345 O O . PRO B 2 75 ? 11.972 67.791 14.427 1.00 22.81 78 PRO B O 1
ATOM 2349 N N . GLU B 2 76 ? 12.493 69.639 13.276 1.00 21.92 79 GLU B N 1
ATOM 2350 C CA . GLU B 2 76 ? 11.506 69.406 12.227 1.00 24.33 79 GLU B CA 1
ATOM 2351 C C . GLU B 2 76 ? 11.752 68.067 11.498 1.00 22.45 79 GLU B C 1
ATOM 2352 O O . GLU B 2 76 ? 12.845 67.815 10.983 1.00 24.18 79 GLU B O 1
ATOM 2358 N N A MET B 2 77 ? 10.699 67.265 11.410 0.70 24.95 80 MET B N 1
ATOM 2359 N N B MET B 2 77 ? 10.730 67.227 11.438 0.30 23.42 80 MET B N 1
ATOM 2360 C CA A MET B 2 77 ? 10.732 65.919 10.846 0.70 23.58 80 MET B CA 1
ATOM 2361 C CA B MET B 2 77 ? 10.867 65.918 10.824 0.30 21.87 80 MET B CA 1
ATOM 2362 C C A MET B 2 77 ? 10.379 65.947 9.382 0.70 25.94 80 MET B C 1
ATOM 2363 C C B MET B 2 77 ? 10.361 65.903 9.404 0.30 24.04 80 MET B C 1
ATOM 2364 O O A MET B 2 77 ? 9.590 66.775 8.954 0.70 22.01 80 MET B O 1
ATOM 2365 O O B MET B 2 77 ? 9.461 66.651 9.035 0.30 22.96 80 MET B O 1
ATOM 2374 N N . LYS B 2 78 ? 10.981 65.043 8.607 1.00 23.20 81 LYS B N 1
ATOM 2375 C CA . LYS B 2 78 ? 10.534 64.765 7.254 1.00 24.16 81 LYS B CA 1
ATOM 2376 C C . LYS B 2 78 ? 9.439 63.640 7.286 1.00 23.32 81 LYS B C 1
ATOM 2377 O O . LYS B 2 78 ? 8.299 63.878 6.943 1.00 23.31 81 LYS B O 1
ATOM 2383 N N . ASP B 2 79 ? 9.796 62.421 7.671 1.00 22.60 82 ASP B N 1
ATOM 2384 C CA . ASP B 2 79 ? 8.817 61.322 7.858 1.00 24.73 82 ASP B CA 1
ATOM 2385 C C . ASP B 2 79 ? 8.955 60.782 9.282 1.00 26.29 82 ASP B C 1
ATOM 2386 O O . ASP B 2 79 ? 9.915 60.078 9.572 1.00 22.85 82 ASP B O 1
ATOM 2391 N N . PRO B 2 80 ? 7.993 61.115 10.181 1.00 28.73 83 PRO B N 1
ATOM 2392 C CA . PRO B 2 80 ? 8.070 60.714 11.586 1.00 30.29 83 PRO B CA 1
ATOM 2393 C C . PRO B 2 80 ? 8.267 59.198 11.762 1.00 31.59 83 PRO B C 1
ATOM 2394 O O . PRO B 2 80 ? 8.995 58.771 12.648 1.00 29.28 83 PRO B O 1
ATOM 2398 N N . GLU B 2 81 ? 7.633 58.403 10.908 1.00 30.42 84 GLU B N 1
ATOM 2399 C CA . GLU B 2 81 ? 7.711 56.966 11.030 1.00 32.28 84 GLU B CA 1
ATOM 2400 C C . GLU B 2 81 ? 9.072 56.417 10.639 1.00 28.91 84 GLU B C 1
ATOM 2401 O O . GLU B 2 81 ? 9.516 55.445 11.230 1.00 29.09 84 GLU B O 1
ATOM 2407 N N . GLU B 2 82 ? 9.739 57.008 9.656 1.00 26.71 85 GLU B N 1
ATOM 2408 C CA . GLU B 2 82 ? 11.126 56.601 9.409 1.00 24.39 85 GLU B CA 1
ATOM 2409 C C . GLU B 2 82 ? 12.135 57.329 10.271 1.00 23.34 85 GLU B C 1
ATOM 2410 O O . GLU B 2 82 ? 13.367 57.108 10.147 1.00 22.38 85 GLU B O 1
ATOM 2416 N N . ARG B 2 83 ? 11.651 58.271 11.060 1.00 21.61 86 ARG B N 1
ATOM 2417 C CA . ARG B 2 83 ? 12.485 59.046 11.957 1.00 19.29 86 ARG B CA 1
ATOM 2418 C C . ARG B 2 83 ? 13.426 59.955 11.204 1.00 19.39 86 ARG B C 1
ATOM 2419 O O . ARG B 2 83 ? 14.438 60.396 11.751 1.00 17.59 86 ARG B O 1
ATOM 2427 N N . THR B 2 84 ? 13.079 60.331 9.981 1.00 19.11 87 THR B N 1
ATOM 2428 C CA . THR B 2 84 ? 13.972 61.139 9.204 1.00 17.86 87 THR B CA 1
ATOM 2429 C C . THR B 2 84 ? 13.716 62.598 9.526 1.00 21.39 87 THR B C 1
ATOM 2430 O 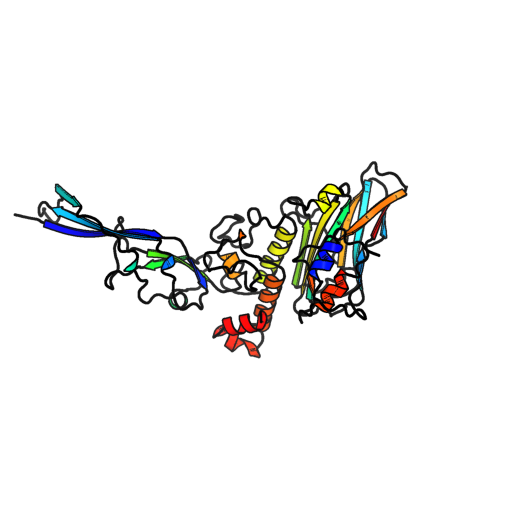O . THR B 2 84 ? 12.563 62.995 9.752 1.00 18.49 87 THR B O 1
ATOM 2434 N N . VAL B 2 85 ? 14.801 63.368 9.576 1.00 16.80 88 VAL B N 1
ATOM 2435 C CA . VAL B 2 85 ? 14.832 64.731 9.983 1.00 17.70 88 VAL B CA 1
ATOM 2436 C C . VAL B 2 85 ? 14.928 65.609 8.732 1.00 21.58 88 VAL B C 1
ATOM 2437 O O . VAL B 2 85 ? 15.719 65.333 7.871 1.00 20.63 88 VAL B O 1
ATOM 2441 N N . ALA B 2 86 ? 14.080 66.634 8.630 1.00 20.33 89 ALA B N 1
ATOM 2442 C CA . ALA B 2 86 ? 14.134 67.592 7.490 1.00 22.37 89 ALA B CA 1
ATOM 2443 C C . ALA B 2 86 ? 15.420 68.464 7.547 1.00 25.20 89 ALA B C 1
ATOM 2444 O O . ALA B 2 86 ? 15.844 68.901 8.621 1.00 21.53 89 ALA B O 1
ATOM 2446 N N . PHE B 2 87 ? 16.117 68.619 6.416 1.00 22.50 90 PHE B N 1
ATOM 2447 C CA . PHE B 2 87 ? 17.306 69.486 6.419 1.00 22.16 90 PHE B CA 1
ATOM 2448 C C . PHE B 2 87 ? 17.537 70.091 5.048 1.00 23.44 90 PHE B C 1
ATOM 2449 O O . PHE B 2 87 ? 17.167 69.500 4.021 1.00 22.70 90 PHE B O 1
ATOM 2457 N N A GLN B 2 88 ? 18.088 71.300 5.023 0.49 24.43 91 GLN B N 1
ATOM 2458 N N B GLN B 2 88 ? 18.148 71.264 5.051 0.51 24.86 91 GLN B N 1
ATOM 2459 C CA A GLN B 2 88 ? 18.550 71.893 3.774 0.49 25.21 91 GLN B CA 1
ATOM 2460 C CA B GLN B 2 88 ? 18.578 71.908 3.832 0.51 26.36 91 GLN B CA 1
ATOM 2461 C C A GLN B 2 88 ? 20.041 71.554 3.640 0.49 24.72 91 GLN B C 1
ATOM 2462 C C B GLN B 2 88 ? 20.064 71.575 3.639 0.51 25.29 91 GLN B C 1
ATOM 2463 O O A GLN B 2 88 ? 20.830 71.824 4.526 0.49 21.20 91 GLN B O 1
ATOM 2464 O O B GLN B 2 88 ? 20.880 71.878 4.488 0.51 21.75 91 GLN B O 1
ATOM 2475 N N . LYS B 2 89 ? 20.385 70.930 2.521 1.00 24.92 92 LYS B N 1
ATOM 2476 C CA . LYS B 2 89 ? 21.710 70.460 2.263 1.00 26.80 92 LYS B CA 1
ATOM 2477 C C . LYS B 2 89 ? 22.574 71.616 1.885 1.00 24.83 92 LYS B C 1
ATOM 2478 O O . LYS B 2 89 ? 22.148 72.438 1.122 1.00 27.48 92 LYS B O 1
ATOM 2484 N N . GLY B 2 90 ? 23.796 71.695 2.418 1.00 22.50 93 GLY B N 1
ATOM 2485 C CA . GLY B 2 90 ? 24.726 72.764 2.017 1.00 21.79 93 GLY B CA 1
ATOM 2486 C C . GLY B 2 90 ? 25.815 72.322 1.006 1.00 22.62 93 GLY B C 1
ATOM 2487 O O . GLY B 2 90 ? 25.943 71.144 0.633 1.00 21.19 93 GLY B O 1
ATOM 2488 N N . ASP B 2 91 ? 26.644 73.278 0.640 1.00 24.26 94 ASP B N 1
ATOM 2489 C CA . ASP B 2 91 ? 27.637 73.100 -0.390 1.00 24.97 94 ASP B CA 1
ATOM 2490 C C . ASP B 2 91 ? 28.608 71.995 -0.086 1.00 24.91 94 ASP B C 1
ATOM 2491 O O . ASP B 2 91 ? 29.000 71.293 -1.021 1.00 21.92 94 ASP B O 1
ATOM 2496 N N . ALA B 2 92 ? 28.941 71.813 1.220 1.00 20.94 95 ALA B N 1
ATOM 2497 C CA . ALA B 2 92 ? 29.868 70.785 1.618 1.00 18.67 95 ALA B CA 1
ATOM 2498 C C . ALA B 2 92 ? 29.376 69.348 1.280 1.00 19.96 95 ALA B C 1
ATOM 2499 O O . ALA B 2 92 ? 30.160 68.470 1.184 1.00 17.84 95 ALA B O 1
ATOM 2501 N N . LEU B 2 93 ? 28.068 69.146 1.099 1.00 17.89 96 LEU B N 1
ATOM 2502 C CA . LEU B 2 93 ? 27.511 67.817 0.833 1.00 17.39 96 LEU B CA 1
ATOM 2503 C C . LEU B 2 93 ? 27.081 67.686 -0.598 1.00 19.23 96 LEU B C 1
ATOM 2504 O O . LEU B 2 93 ? 26.385 66.736 -0.967 1.00 18.45 96 LEU B O 1
ATOM 2509 N N . GLU B 2 94 ? 27.480 68.643 -1.426 1.00 20.82 97 GLU B N 1
ATOM 2510 C CA . GLU B 2 94 ? 27.119 68.540 -2.829 1.00 25.61 97 GLU B CA 1
ATOM 2511 C C . GLU B 2 94 ? 27.948 67.397 -3.424 1.00 22.95 97 GLU B C 1
ATOM 2512 O O . GLU B 2 94 ? 29.045 67.087 -2.950 1.00 20.02 97 GLU B O 1
ATOM 2518 N N . ALA B 2 95 ? 27.346 66.745 -4.410 1.00 22.00 98 ALA B N 1
ATOM 2519 C CA . ALA B 2 95 ? 27.887 65.572 -5.071 1.00 21.02 98 ALA B CA 1
ATOM 2520 C C . ALA B 2 95 ? 28.080 64.350 -4.178 1.00 17.68 98 ALA B C 1
ATOM 2521 O O . ALA B 2 95 ? 28.897 63.510 -4.481 1.00 18.32 98 ALA B O 1
ATOM 2523 N N . ALA B 2 96 ? 27.292 64.229 -3.089 1.00 16.16 99 ALA B N 1
ATOM 2524 C CA . ALA B 2 96 ? 27.233 63.066 -2.351 1.00 14.66 99 ALA B CA 1
ATOM 2525 C C . ALA B 2 96 ? 26.489 61.956 -3.108 1.00 15.03 99 ALA B C 1
ATOM 2526 O O . ALA B 2 96 ? 25.663 62.225 -3.970 1.00 14.96 99 ALA B O 1
ATOM 2528 N N . THR B 2 97 ? 26.838 60.708 -2.797 1.00 14.94 100 THR B N 1
ATOM 2529 C CA . THR B 2 97 ? 26.185 59.551 -3.350 1.00 15.90 100 THR B CA 1
ATOM 2530 C C . THR B 2 97 ? 24.963 59.210 -2.478 1.00 15.22 100 THR B C 1
ATOM 2531 O O . THR B 2 97 ? 23.917 58.754 -2.976 1.00 17.61 100 THR B O 1
ATOM 2535 N N . GLY B 2 98 ? 25.084 59.429 -1.180 1.00 16.66 101 GLY B N 1
ATOM 2536 C CA . GLY B 2 98 ? 23.979 59.218 -0.295 1.00 16.84 101 GLY B CA 1
ATOM 2537 C C . GLY B 2 98 ? 24.154 59.974 0.990 1.00 16.21 101 GLY B C 1
ATOM 2538 O O . GLY B 2 98 ? 25.282 60.169 1.514 1.00 16.84 101 GLY B O 1
ATOM 2539 N N . ILE B 2 99 ? 23.026 60.450 1.481 1.00 16.09 102 ILE B N 1
ATOM 2540 C CA . ILE B 2 99 ? 22.935 61.173 2.748 1.00 13.66 102 ILE B CA 1
ATOM 2541 C C . ILE B 2 99 ? 21.656 60.776 3.503 1.00 13.83 102 ILE B C 1
ATOM 2542 O O . ILE B 2 99 ? 20.577 60.611 2.931 1.00 12.84 102 ILE B O 1
ATOM 2547 N N . VAL B 2 100 ? 21.777 60.672 4.815 1.00 13.19 103 VAL B N 1
ATOM 2548 C CA . VAL B 2 100 ? 20.710 60.214 5.669 1.00 15.50 103 VAL B CA 1
ATOM 2549 C C . VAL B 2 100 ? 20.838 61.018 6.958 1.00 13.85 103 VAL B C 1
ATOM 2550 O O . VAL B 2 100 ? 21.960 61.198 7.537 1.00 14.10 103 VAL B O 1
ATOM 2554 N N . CYS B 2 101 ? 19.696 61.445 7.451 1.00 17.94 104 CYS B N 1
ATOM 2555 C CA . CYS B 2 101 ? 19.597 62.211 8.703 1.00 14.88 104 CYS B CA 1
ATOM 2556 C C . CYS B 2 101 ? 18.390 61.727 9.476 1.00 16.44 104 CYS B C 1
ATOM 2557 O O . CYS B 2 101 ? 17.209 61.810 8.992 1.00 15.32 104 CYS B O 1
ATOM 2560 N N . MET B 2 102 ? 18.658 61.245 10.687 1.00 14.66 105 MET B N 1
ATOM 2561 C CA . MET B 2 102 ? 17.667 60.633 11.520 1.00 15.28 105 MET B CA 1
ATOM 2562 C C . MET B 2 102 ? 17.718 61.051 12.974 1.00 16.34 105 MET B C 1
ATOM 2563 O O . MET B 2 102 ? 18.769 61.260 13.520 1.00 12.71 105 MET B O 1
ATOM 2568 N N . GLU B 2 103 ? 16.543 61.091 13.593 1.00 15.88 106 GLU B N 1
ATOM 2569 C CA . GLU B 2 103 ? 16.412 61.431 14.999 1.00 14.98 106 GLU B CA 1
ATOM 2570 C C . GLU B 2 103 ? 16.524 60.215 15.902 1.00 15.24 106 GLU B C 1
ATOM 2571 O O . GLU B 2 103 ? 15.885 59.219 15.655 1.00 15.58 106 GLU B O 1
ATOM 2577 N N . TRP B 2 104 ? 17.328 60.326 16.981 1.00 15.92 107 TRP B N 1
ATOM 2578 C CA . TRP B 2 104 ? 17.465 59.240 17.985 1.00 14.35 107 TRP B CA 1
ATOM 2579 C C . TRP B 2 104 ? 16.271 59.353 18.940 1.00 19.30 107 TRP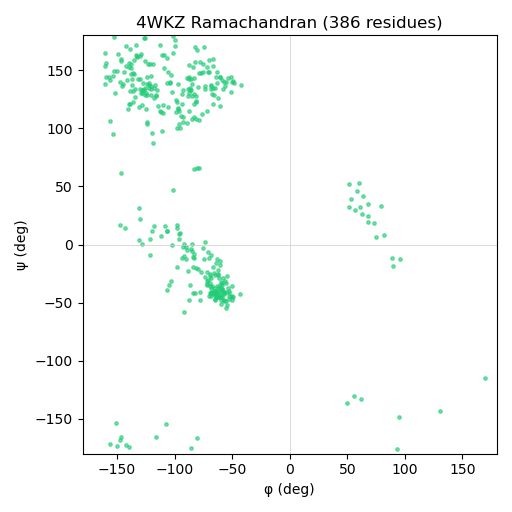 B C 1
ATOM 2580 O O . TRP B 2 104 ? 16.257 60.222 19.828 1.00 20.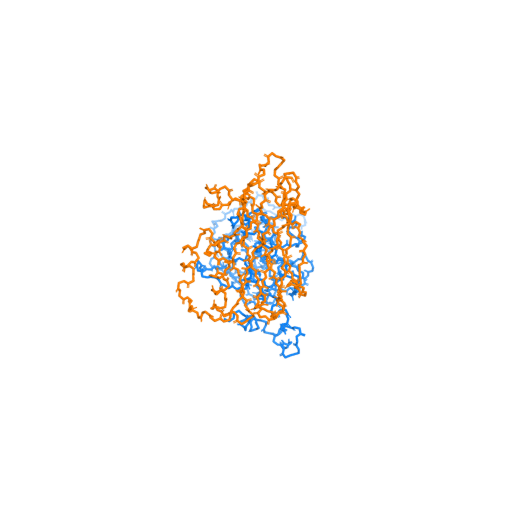72 107 TRP B O 1
ATOM 2591 N N . GLN B 2 105 ? 15.333 58.418 18.827 1.00 18.63 108 GLN B N 1
ATOM 2592 C CA . GLN B 2 105 ? 14.120 58.458 19.635 1.00 20.98 108 GLN B CA 1
ATOM 2593 C C . GLN B 2 105 ? 14.139 57.409 20.728 1.00 24.12 108 GLN B C 1
ATOM 2594 O O . GLN B 2 105 ? 13.750 57.726 21.852 1.00 27.24 108 GLN B O 1
ATOM 2600 N N . GLU B 2 106 ? 14.638 56.193 20.458 1.00 19.34 109 GLU B N 1
ATOM 2601 C CA . GLU B 2 106 ? 14.582 55.171 21.469 1.00 25.37 109 GLU B CA 1
ATOM 2602 C C . GLU B 2 106 ? 15.990 54.682 21.792 1.0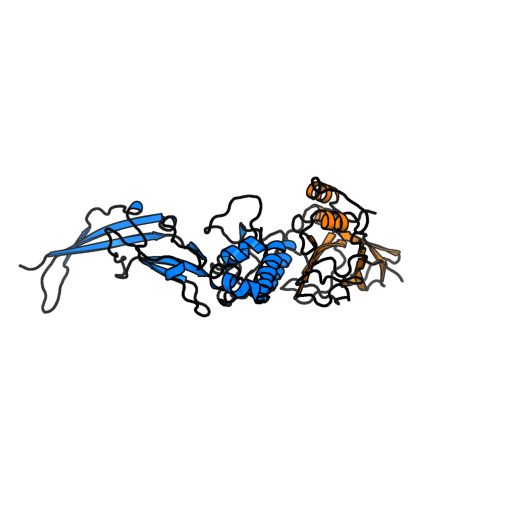0 24.87 109 GLU B C 1
ATOM 2603 O O . GLU B 2 106 ? 16.878 54.746 20.961 1.00 21.42 109 GLU B O 1
ATOM 2609 N N . GLY B 2 107 ? 16.158 54.154 23.000 1.00 22.22 110 GLY B N 1
ATOM 2610 C CA . GLY B 2 107 ? 17.449 53.590 23.379 1.00 23.68 110 GLY B CA 1
ATOM 2611 C C . GLY B 2 107 ? 18.591 54.577 23.427 1.00 19.30 110 GLY B C 1
ATOM 2612 O O . GLY B 2 107 ? 19.724 54.257 23.002 1.00 17.50 110 GLY B O 1
ATOM 2613 N N . LEU B 2 108 ? 18.329 55.764 23.962 1.00 17.13 111 LEU B N 1
ATOM 2614 C CA . LEU B 2 108 ? 19.400 56.778 24.112 1.00 18.60 111 LEU B CA 1
ATOM 2615 C C . LEU B 2 108 ? 20.320 56.405 25.293 1.00 18.70 111 LEU B C 1
ATOM 2616 O O . LEU B 2 108 ? 19.853 55.846 26.262 1.00 19.19 111 LEU B O 1
ATOM 2621 N N . PRO B 2 109 ? 21.604 56.746 25.207 1.00 20.25 112 PRO B N 1
ATOM 2622 C CA . PRO B 2 109 ? 22.535 56.462 26.318 1.00 23.24 112 PRO B CA 1
ATOM 2623 C C . PRO B 2 109 ? 22.234 57.273 27.578 1.00 17.79 112 PRO B C 1
ATOM 2624 O O . PRO B 2 109 ? 21.729 58.367 27.462 1.00 18.36 112 PRO B O 1
ATOM 2628 N N . PRO B 2 110 ? 22.598 56.768 28.765 1.00 17.35 113 PRO B N 1
ATOM 2629 C CA . PRO B 2 110 ? 22.338 57.466 29.967 1.00 16.68 113 PRO B CA 1
ATOM 2630 C C . PRO B 2 110 ? 22.955 58.853 30.082 1.00 14.89 113 PRO B C 1
ATOM 2631 O O . PRO B 2 110 ? 22.308 59.737 30.663 1.00 17.49 113 PRO B O 1
ATOM 2635 N N . VAL B 2 111 ? 24.129 59.061 29.493 1.00 14.84 114 VAL B N 1
ATOM 2636 C CA . VAL B 2 111 ? 24.697 60.390 29.471 1.00 14.60 114 VAL B CA 1
ATOM 2637 C C . VAL B 2 111 ? 23.782 61.375 28.754 1.00 14.89 114 VAL B C 1
ATOM 2638 O O . VAL B 2 111 ? 23.746 62.539 29.138 1.00 15.32 114 VAL B O 1
ATOM 2642 N N . LEU B 2 112 ? 23.014 60.934 27.737 1.00 16.61 115 LEU B N 1
ATOM 2643 C CA . LEU B 2 112 ? 22.114 61.874 27.095 1.00 16.90 115 LEU B CA 1
ATOM 2644 C C . LEU B 2 112 ? 20.805 62.055 27.867 1.00 18.71 115 LEU B C 1
ATOM 2645 O O . LEU B 2 112 ? 20.305 63.177 28.035 1.00 19.84 115 LEU B O 1
ATOM 2650 N N . THR B 2 113 ? 20.236 60.968 28.378 1.00 17.23 116 THR B N 1
ATOM 2651 C CA . THR B 2 113 ? 19.028 61.140 29.172 1.00 18.00 116 THR B CA 1
ATOM 2652 C C . THR B 2 113 ? 19.260 61.893 30.444 1.00 18.28 116 THR B C 1
ATOM 2653 O O . THR B 2 113 ? 18.441 62.706 30.825 1.00 18.23 116 THR B O 1
ATOM 2657 N N . GLU B 2 114 ? 20.360 61.600 31.141 1.00 17.55 117 GLU B N 1
ATOM 2658 C CA . GLU B 2 114 ? 20.622 62.242 32.406 1.00 17.42 117 GLU B CA 1
ATOM 2659 C C . GLU B 2 114 ? 20.729 63.752 32.194 1.00 17.03 117 GLU B C 1
ATOM 2660 O O . GLU B 2 114 ? 20.359 64.503 33.062 1.00 17.30 117 GLU B O 1
ATOM 2666 N N . ASN B 2 115 ? 21.324 64.180 31.078 1.00 16.99 118 ASN B N 1
ATOM 2667 C CA . ASN B 2 115 ? 21.506 65.626 30.821 1.00 17.66 118 ASN B CA 1
ATOM 2668 C C . ASN B 2 115 ? 20.428 66.213 29.902 1.00 17.69 118 ASN B C 1
ATOM 2669 O O . ASN B 2 115 ? 20.579 67.330 29.437 1.00 17.95 118 ASN B O 1
ATOM 2674 N N . LYS B 2 116 ? 19.306 65.484 29.733 1.00 17.00 119 LYS B N 1
ATOM 2675 C CA . LYS B 2 116 ? 18.071 65.975 29.095 1.00 17.48 119 LYS B CA 1
ATOM 2676 C C . LYS B 2 116 ? 18.359 66.425 27.683 1.00 18.36 119 LYS B C 1
ATOM 2677 O O . LYS B 2 116 ? 17.931 67.550 27.295 1.00 15.11 119 LYS B O 1
ATOM 2683 N N . LYS B 2 117 ? 19.106 65.560 26.973 1.00 16.03 120 LYS B N 1
ATOM 2684 C CA . LYS B 2 117 ? 19.567 65.839 25.603 1.00 16.40 120 LYS B CA 1
ATOM 2685 C C . LYS B 2 117 ? 18.825 65.043 24.602 1.00 17.83 120 LYS B C 1
ATOM 2686 O O . LYS B 2 117 ? 18.557 63.868 24.823 1.00 19.97 120 LYS B O 1
ATOM 2692 N N . GLY B 2 118 ? 18.483 65.685 23.479 1.00 18.87 121 GLY B N 1
ATOM 2693 C CA . GLY B 2 118 ? 18.043 64.970 22.295 1.00 14.26 121 GLY B CA 1
ATOM 2694 C C . GLY B 2 118 ? 19.214 64.873 21.351 1.00 13.18 121 GLY B C 1
ATOM 2695 O O . GLY B 2 118 ? 20.277 65.484 21.576 1.00 13.21 121 GLY B O 1
ATOM 2696 N N . CYS B 2 119 ? 19.038 64.098 20.305 1.00 12.64 122 CYS B N 1
ATOM 2697 C CA . CYS B 2 119 ? 20.145 63.812 19.419 1.00 13.18 122 CYS B CA 1
ATOM 2698 C C . CYS B 2 119 ? 19.629 63.419 18.035 1.00 13.66 122 CYS B C 1
ATOM 2699 O O . CYS B 2 119 ? 18.600 62.741 17.877 1.00 13.49 122 CYS B O 1
ATOM 2702 N N . LEU B 2 120 ? 20.343 63.879 17.016 1.00 16.34 123 LEU B N 1
ATOM 2703 C CA . LEU B 2 120 ? 20.126 63.434 15.688 1.00 18.14 123 LEU B CA 1
ATOM 2704 C C . LEU B 2 120 ? 21.440 63.095 15.045 1.00 16.52 123 LEU B C 1
ATOM 2705 O O . LEU B 2 120 ? 22.522 63.525 15.534 1.00 17.27 123 LEU B O 1
ATOM 2710 N N . PHE B 2 121 ? 21.397 62.334 13.963 1.00 15.28 124 PHE B N 1
ATOM 2711 C CA . PHE B 2 121 ? 22.655 61.814 13.349 1.00 15.56 124 PHE B CA 1
ATOM 2712 C C . PHE B 2 121 ? 22.643 62.122 11.866 1.00 13.04 124 PHE B C 1
ATOM 2713 O O . PHE B 2 121 ? 21.640 61.918 11.228 1.00 13.27 124 PHE B O 1
ATOM 2721 N N . LEU B 2 122 ? 23.714 62.696 11.337 1.00 12.77 125 LEU B N 1
ATOM 2722 C CA . LEU B 2 122 ? 23.830 62.896 9.895 1.00 14.75 125 LEU B CA 1
ATOM 2723 C C . LEU B 2 122 ? 25.006 62.086 9.332 1.00 15.79 125 LEU B C 1
ATOM 2724 O O . LEU B 2 122 ? 26.110 62.161 9.868 1.00 13.96 125 LEU B O 1
ATOM 2729 N N . THR B 2 123 ? 24.743 61.297 8.295 1.00 14.19 126 THR B N 1
ATOM 2730 C CA . THR B 2 123 ? 25.757 60.573 7.572 1.00 14.43 126 THR B CA 1
ATOM 2731 C C . THR B 2 123 ? 25.755 60.929 6.100 1.00 13.47 126 THR B C 1
ATOM 2732 O O . THR B 2 123 ? 24.699 61.013 5.458 1.00 15.33 126 THR B O 1
ATOM 2736 N N . ALA B 2 124 ? 26.941 61.162 5.563 1.00 12.64 127 ALA B N 1
ATOM 2737 C CA . ALA B 2 124 ? 27.053 61.402 4.138 1.00 12.12 127 ALA B CA 1
ATOM 2738 C C . ALA B 2 124 ? 28.121 60.516 3.602 1.00 12.89 127 ALA B C 1
ATOM 2739 O O . ALA B 2 124 ? 29.184 60.337 4.235 1.00 14.17 127 ALA B O 1
ATOM 2741 N N . MET B 2 125 ? 27.883 60.006 2.398 1.00 12.06 128 MET B N 1
ATOM 2742 C CA . MET B 2 125 ? 28.794 59.113 1.734 1.00 13.20 128 MET B CA 1
ATOM 2743 C C . MET B 2 125 ? 29.091 59.607 0.324 1.00 15.01 128 MET B C 1
ATOM 2744 O O . MET B 2 125 ? 28.168 59.885 -0.473 1.00 17.23 128 MET B O 1
ATOM 2749 N N . PHE B 2 126 ? 30.393 59.666 0.005 1.00 14.99 129 PHE B N 1
ATOM 2750 C CA . PHE B 2 126 ? 30.843 60.109 -1.310 1.00 16.65 129 PHE B CA 1
ATOM 2751 C C . PHE B 2 126 ? 31.600 59.042 -2.001 1.00 16.57 129 PHE B C 1
ATOM 2752 O O . PHE B 2 126 ? 32.229 58.201 -1.355 1.00 15.87 129 PHE B O 1
ATOM 2760 N N . SER B 2 127 ? 31.632 59.102 -3.319 1.00 15.21 130 SER B N 1
ATOM 2761 C CA . SER B 2 127 ? 32.477 58.161 -4.090 1.00 19.29 130 SER B CA 1
ATOM 2762 C C . SER B 2 127 ? 33.771 58.908 -4.423 1.00 17.99 130 SER B C 1
ATOM 2763 O O . SER B 2 127 ? 33.815 59.723 -5.332 1.00 19.25 130 SER B O 1
ATOM 2766 N N . GLY B 2 128 ? 34.793 58.612 -3.624 1.00 19.54 131 GLY B N 1
ATOM 2767 C CA . GLY B 2 128 ? 36.083 59.225 -3.648 1.00 18.78 131 GLY B CA 1
ATOM 2768 C C . GLY B 2 128 ? 36.065 60.375 -2.642 1.00 17.13 131 GLY B C 1
ATOM 2769 O O . GLY B 2 128 ? 35.048 60.612 -2.011 1.00 15.66 131 GLY B O 1
ATOM 2770 N N . ASN B 2 129 ? 37.150 61.157 -2.553 1.00 20.46 132 ASN B N 1
ATOM 2771 C CA . ASN B 2 129 ? 37.164 62.254 -1.560 1.00 18.72 132 ASN B CA 1
ATOM 2772 C C . ASN B 2 129 ? 36.469 63.510 -2.059 1.00 19.42 132 ASN B C 1
ATOM 2773 O O . ASN B 2 129 ? 37.127 64.584 -2.258 1.00 17.74 132 ASN B O 1
ATOM 2778 N N . GLN B 2 130 ? 35.156 63.401 -2.288 1.00 17.23 133 GLN B N 1
ATOM 2779 C CA . GLN B 2 130 ? 34.397 64.501 -2.844 1.00 17.30 133 GLN B CA 1
ATOM 2780 C C . GLN B 2 130 ? 33.757 65.419 -1.811 1.00 17.85 133 GLN B C 1
ATOM 2781 O O . GLN B 2 130 ? 33.184 66.488 -2.169 1.00 18.47 133 GLN B O 1
ATOM 2787 N N . GLY B 2 131 ? 33.801 64.995 -0.553 1.00 16.06 134 GLY B N 1
ATOM 2788 C CA . GLY B 2 131 ? 33.403 65.836 0.543 1.00 16.84 134 GLY B CA 1
ATOM 2789 C C . GLY B 2 131 ? 33.923 67.247 0.388 1.00 15.90 134 GLY B C 1
ATOM 2790 O O . GLY B 2 131 ? 35.058 67.455 0.007 1.00 20.64 134 GLY B O 1
ATOM 2791 N N . GLY B 2 132 ? 33.074 68.230 0.678 1.00 15.79 135 GLY B N 1
ATOM 2792 C CA . GLY B 2 132 ? 33.342 69.611 0.369 1.00 15.57 135 GLY B CA 1
ATOM 2793 C C . GLY B 2 132 ? 33.648 70.388 1.609 1.00 18.50 135 GLY B C 1
ATOM 2794 O O . GLY B 2 132 ? 34.001 69.825 2.632 1.00 19.80 135 GLY B O 1
ATOM 2795 N N . GLU B 2 133 ? 33.385 71.700 1.542 1.00 22.15 136 GLU B N 1
ATOM 2796 C CA . GLU B 2 133 ? 33.475 72.528 2.728 1.00 27.78 136 GLU B CA 1
ATOM 2797 C C . GLU B 2 133 ? 32.392 73.582 2.766 1.00 27.94 136 GLU B C 1
ATOM 2798 O O . GLU B 2 133 ? 31.686 73.771 1.796 1.00 27.36 136 GLU B O 1
ATOM 2804 N N . GLY B 2 134 ? 32.274 74.268 3.904 1.00 25.37 137 GLY B N 1
ATOM 2805 C CA . GLY B 2 134 ? 31.204 75.260 4.143 1.00 26.51 137 GLY B CA 1
ATOM 2806 C C . GLY B 2 134 ? 30.067 74.566 4.858 1.00 20.67 137 GLY B C 1
ATOM 2807 O O . GLY B 2 134 ? 30.297 73.624 5.588 1.00 20.85 137 GLY B O 1
ATOM 2808 N N . ASP B 2 135 ? 28.841 74.993 4.618 1.00 20.63 138 ASP B N 1
ATOM 2809 C CA . ASP B 2 135 ? 27.698 74.389 5.312 1.00 20.39 138 ASP B CA 1
ATOM 2810 C C . ASP B 2 135 ? 27.462 72.941 4.873 1.00 20.42 138 ASP B C 1
ATOM 2811 O O . ASP B 2 135 ? 27.465 72.656 3.684 1.00 23.49 138 ASP B O 1
ATOM 2816 N N . MET B 2 136 ? 27.210 72.063 5.828 1.00 17.96 139 MET B N 1
ATOM 2817 C CA . MET B 2 136 ? 26.843 70.698 5.561 1.00 18.05 139 MET B CA 1
ATOM 2818 C C . MET B 2 136 ? 25.326 70.560 5.494 1.00 20.39 139 MET B C 1
ATOM 2819 O O . MET B 2 136 ? 24.807 70.069 4.492 1.00 23.44 139 MET B O 1
ATOM 2824 N N . ALA B 2 137 ? 24.641 70.935 6.589 1.00 19.43 140 ALA B N 1
ATOM 2825 C CA . ALA B 2 137 ? 23.198 70.787 6.654 1.00 20.21 140 ALA B CA 1
ATOM 2826 C C . ALA B 2 137 ? 22.655 71.832 7.612 1.00 21.11 140 ALA B C 1
ATOM 2827 O O . ALA B 2 137 ? 23.363 72.242 8.547 1.00 18.81 140 ALA B O 1
ATOM 2829 N N . THR B 2 138 ? 21.471 72.347 7.302 1.00 23.63 141 THR B N 1
ATOM 2830 C CA . THR B 2 138 ? 20.760 73.233 8.170 1.00 21.75 141 THR B CA 1
ATOM 2831 C C . THR B 2 138 ? 19.439 72.587 8.578 1.00 21.73 141 THR B C 1
ATOM 2832 O O . THR B 2 138 ? 18.642 72.134 7.723 1.00 21.75 141 THR B O 1
ATOM 2836 N N . PHE B 2 139 ? 19.239 72.523 9.878 1.00 19.99 142 PHE B N 1
ATOM 2837 C CA . PHE B 2 139 ? 18.041 71.962 10.494 1.00 23.76 142 PHE B CA 1
ATOM 2838 C C . PHE B 2 139 ? 17.212 73.061 11.096 1.00 24.71 142 PHE B C 1
ATOM 2839 O O . PHE B 2 139 ? 17.693 74.163 11.259 1.00 29.17 142 PHE B O 1
ATOM 2847 N N . ARG B 2 140 ? 15.939 72.769 11.391 1.00 25.49 143 ARG B N 1
ATOM 2848 C CA . ARG B 2 140 ? 15.096 73.721 12.094 1.00 27.71 143 ARG B CA 1
ATOM 2849 C C . ARG B 2 140 ? 14.615 73.105 13.375 1.00 26.81 143 ARG B C 1
ATOM 2850 O O . ARG B 2 140 ? 14.182 71.949 13.405 1.00 22.28 143 ARG B O 1
ATOM 2858 N N . PHE B 2 141 ? 14.710 73.885 14.465 1.00 27.29 144 PHE B N 1
ATOM 2859 C CA . PHE B 2 141 ? 14.235 73.423 15.775 1.00 25.64 144 PHE B CA 1
ATOM 2860 C C . PHE B 2 141 ? 13.123 74.290 16.276 1.00 27.85 144 PHE B C 1
ATOM 2861 O O . PHE B 2 141 ? 13.219 75.534 16.248 1.00 27.33 144 PHE B O 1
ATOM 2869 N N . LYS B 2 142 ? 12.059 73.659 16.783 1.00 27.96 145 LYS B N 1
ATOM 2870 C CA . LYS B 2 142 ? 11.000 74.409 17.455 1.00 30.56 145 LYS B CA 1
ATOM 2871 C C . LYS B 2 142 ? 11.462 74.947 18.829 1.00 28.16 145 LYS B C 1
ATOM 2872 O O . LYS B 2 142 ? 11.784 74.155 19.764 1.00 29.61 145 LYS B O 1
ATOM 2878 N N . VAL B 2 143 ? 11.528 76.255 18.935 1.00 25.58 146 VAL B N 1
ATOM 2879 C CA . VAL B 2 143 ? 11.728 76.917 20.213 1.00 29.21 146 VAL B CA 1
ATOM 2880 C C . VAL B 2 143 ? 10.397 77.013 20.951 1.00 28.41 146 VAL B C 1
ATOM 2881 O O . VAL B 2 143 ? 9.441 77.586 20.435 1.00 32.25 146 VAL B O 1
ATOM 2885 N N . PRO B 2 144 ? 10.336 76.466 22.191 1.00 31.00 147 PRO B N 1
ATOM 2886 C CA . PRO B 2 144 ? 9.107 76.465 22.946 1.00 31.03 147 PRO B CA 1
ATOM 2887 C C . PRO B 2 144 ? 8.437 77.830 22.978 1.00 33.98 147 PRO B C 1
ATOM 2888 O O . PRO B 2 144 ? 9.095 78.858 23.162 1.00 31.85 147 PRO B O 1
ATOM 2892 N N . ASP B 2 145 ? 7.122 77.817 22.837 1.00 35.64 148 ASP B N 1
ATOM 2893 C CA . ASP B 2 145 ? 6.324 79.028 22.964 1.00 40.20 148 ASP B CA 1
ATOM 2894 C C . ASP B 2 145 ? 6.597 79.842 24.218 1.00 44.16 148 ASP B C 1
ATOM 2895 O O . ASP B 2 145 ? 6.534 81.092 24.180 1.00 40.73 148 ASP B O 1
ATOM 2900 N N . ASN B 2 146 ? 6.882 79.139 25.313 1.00 45.02 149 ASN B N 1
ATOM 2901 C CA . ASN B 2 146 ? 7.049 79.766 26.642 1.00 46.99 149 ASN B CA 1
ATOM 2902 C C . ASN B 2 146 ? 8.516 80.045 26.994 1.00 44.10 149 ASN B C 1
ATOM 2903 O O . ASN B 2 146 ? 8.816 80.370 28.123 1.00 45.14 149 ASN B O 1
ATOM 2908 N N . ALA B 2 147 ? 9.422 79.881 26.045 1.00 40.05 150 ALA B N 1
ATOM 2909 C CA . ALA B 2 147 ? 10.849 80.124 26.273 1.00 39.23 150 ALA B CA 1
ATOM 2910 C C . ALA B 2 147 ? 11.083 81.596 26.681 1.00 43.33 150 ALA B C 1
ATOM 2911 O O . ALA B 2 147 ? 10.426 82.500 26.164 1.00 39.42 150 ALA B O 1
ATOM 2913 N N . GLU B 2 148 ? 12.046 81.820 27.577 1.00 44.67 151 GLU B N 1
ATOM 2914 C CA . GLU B 2 148 ? 12.303 83.176 28.119 1.00 52.79 151 GLU B CA 1
ATOM 2915 C C . GLU B 2 148 ? 13.375 83.896 27.304 1.00 47.11 151 GLU B C 1
ATOM 2916 O O . GLU B 2 148 ? 14.414 83.321 27.021 1.00 45.64 151 GLU B O 1
ATOM 2922 N N . PRO B 2 149 ? 13.133 85.157 26.925 1.00 47.95 152 PRO B N 1
ATOM 2923 C CA . PRO B 2 149 ? 14.210 85.916 26.273 1.00 47.47 152 PRO B CA 1
ATOM 2924 C C . PRO B 2 149 ? 15.515 85.857 27.070 1.00 45.91 152 PRO B C 1
ATOM 2925 O O . PRO B 2 149 ? 15.491 85.884 28.310 1.00 46.98 152 PRO B O 1
ATOM 2929 N N . GLY B 2 150 ? 16.630 85.721 26.345 1.00 44.36 153 GLY B N 1
ATOM 2930 C CA . GLY B 2 150 ? 17.944 85.531 26.929 1.00 41.66 153 GLY B CA 1
ATOM 2931 C C . GLY B 2 150 ? 18.326 84.068 27.174 1.00 39.68 153 GLY B C 1
ATOM 2932 O O . GLY B 2 150 ? 19.456 83.768 27.496 1.00 37.92 153 GLY B O 1
ATOM 2933 N N . ALA B 2 151 ? 17.387 83.153 27.060 1.00 37.56 154 ALA B N 1
ATOM 2934 C CA . ALA B 2 151 ? 17.684 81.753 27.289 1.00 33.86 154 ALA B CA 1
ATOM 2935 C C . ALA B 2 151 ? 18.695 81.308 26.223 1.00 32.97 154 ALA B C 1
ATOM 2936 O O . ALA B 2 151 ? 18.599 81.739 25.063 1.00 34.60 154 ALA B O 1
ATOM 2938 N N . VAL B 2 152 ? 19.682 80.513 26.617 1.00 30.13 155 VAL B N 1
ATOM 2939 C CA . VAL B 2 152 ? 20.675 79.988 25.665 1.00 29.83 155 VAL B CA 1
ATOM 2940 C C . VAL B 2 152 ? 20.685 78.448 25.619 1.00 28.72 155 VAL B C 1
ATOM 2941 O O . VAL B 2 152 ? 20.747 77.739 26.640 1.00 31.52 155 VAL B O 1
ATOM 2945 N N . TYR B 2 153 ? 20.593 77.926 24.424 1.00 26.32 156 TYR B N 1
ATOM 2946 C CA . TYR B 2 153 ? 20.480 76.506 24.247 1.00 24.67 156 TYR B CA 1
ATOM 2947 C C . TYR B 2 153 ? 21.782 76.084 23.653 1.00 26.23 156 TYR B C 1
ATOM 2948 O O . TYR B 2 153 ? 22.120 76.558 22.573 1.00 26.18 156 TYR B O 1
ATOM 2957 N N . ASN B 2 154 ? 22.506 75.199 24.333 1.00 24.06 157 ASN B N 1
ATOM 2958 C CA . ASN B 2 154 ? 23.801 74.714 23.806 1.00 23.01 157 ASN B CA 1
ATOM 2959 C C . ASN B 2 154 ? 23.666 73.579 22.868 1.00 19.83 157 ASN B C 1
ATOM 2960 O O . ASN B 2 154 ? 22.903 72.643 23.077 1.00 21.94 157 ASN B O 1
ATOM 2965 N N . LEU B 2 155 ? 24.449 73.654 21.800 1.00 18.64 158 LEU B N 1
ATOM 2966 C CA . LEU B 2 155 ? 24.460 72.645 20.793 1.00 19.57 158 LEU B CA 1
ATOM 2967 C C . LEU B 2 155 ? 25.806 72.001 20.780 1.00 17.61 158 LEU B C 1
ATOM 2968 O O . LEU B 2 155 ? 26.845 72.695 20.820 1.00 17.93 158 LEU B O 1
ATOM 2973 N N . GLY B 2 156 ? 25.822 70.666 20.760 1.00 17.36 159 GLY B N 1
ATOM 2974 C CA . GLY B 2 156 ? 27.097 69.945 20.789 1.00 16.75 159 GLY B CA 1
ATOM 2975 C C . GLY B 2 156 ? 27.065 68.617 20.097 1.00 16.82 159 GLY B C 1
ATOM 2976 O O . GLY B 2 156 ? 26.294 68.409 19.162 1.00 15.07 159 GLY B O 1
ATOM 2977 N N . TYR B 2 157 ? 27.931 67.733 20.539 1.00 14.08 160 TYR B N 1
ATOM 2978 C CA . TYR B 2 157 ? 28.002 66.391 19.993 1.00 13.32 160 TYR B CA 1
ATOM 2979 C C . TYR B 2 157 ? 28.003 65.239 20.954 1.00 12.58 160 TYR B C 1
ATOM 2980 O O . TYR B 2 157 ? 28.338 65.391 22.113 1.00 15.86 160 TYR B O 1
ATOM 2989 N N . TYR B 2 158 ? 27.712 64.052 20.446 1.00 13.12 161 TYR B N 1
ATOM 2990 C CA . TYR B 2 158 ? 27.855 62.791 21.183 1.00 12.42 161 TYR B CA 1
ATOM 2991 C C . TYR B 2 158 ? 28.683 61.883 20.338 1.00 13.58 161 TYR B C 1
ATOM 2992 O O . TYR B 2 158 ? 28.451 61.786 19.120 1.00 13.48 161 TYR B O 1
ATOM 3001 N N . TYR B 2 159 ? 29.683 61.239 20.962 1.00 15.96 162 TYR B N 1
ATOM 3002 C CA . TYR B 2 159 ? 30.564 60.293 20.272 1.00 13.48 162 TYR B CA 1
ATOM 3003 C C . TYR B 2 159 ? 30.165 58.851 20.450 1.00 14.71 162 TYR B C 1
ATOM 3004 O O . TYR B 2 159 ? 30.127 58.328 21.606 1.00 14.44 162 TYR B O 1
ATOM 3013 N N . MET B 2 160 ? 29.814 58.218 19.339 1.00 16.17 163 MET B N 1
ATOM 3014 C CA . MET B 2 160 ? 29.540 56.789 19.272 1.00 15.82 163 MET B CA 1
ATOM 3015 C C . MET B 2 160 ? 30.709 56.151 18.565 1.00 19.29 163 MET B C 1
ATOM 3016 O O . MET B 2 160 ? 31.282 56.762 17.588 1.00 17.25 163 MET B O 1
ATOM 3021 N N A ASN B 2 161 ? 31.030 54.928 18.984 0.61 17.43 164 ASN B N 1
ATOM 3022 N N B ASN B 2 161 ? 31.098 54.951 18.976 0.39 18.41 164 ASN B N 1
ATOM 3023 C CA A ASN B 2 161 ? 32.182 54.198 18.485 0.61 20.42 164 ASN B CA 1
ATOM 3024 C CA B ASN B 2 161 ? 32.291 54.337 18.409 0.39 21.22 164 ASN B CA 1
ATOM 3025 C C A ASN B 2 161 ? 32.221 53.977 16.931 0.61 17.77 164 ASN B C 1
ATOM 3026 C C B ASN B 2 161 ? 32.246 54.148 16.873 0.39 18.70 164 ASN B C 1
ATOM 3027 O O A ASN B 2 161 ? 33.273 53.835 16.332 0.61 19.27 164 ASN B O 1
ATOM 3028 O O B ASN B 2 161 ? 33.284 54.215 16.219 0.39 20.20 164 ASN B O 1
ATOM 3037 N N . THR B 2 162 ? 31.052 53.951 16.296 1.00 17.64 165 THR B N 1
ATOM 3038 C CA . THR B 2 162 ? 30.945 53.755 14.865 1.00 18.85 165 THR B CA 1
ATOM 3039 C C . THR B 2 162 ? 30.810 55.093 14.049 1.00 17.37 165 THR B C 1
ATOM 3040 O O . THR B 2 162 ? 30.471 55.078 12.879 1.00 18.79 165 THR B O 1
ATOM 3044 N N . ASP B 2 163 ? 30.989 56.235 14.703 1.00 16.58 166 ASP B N 1
ATOM 3045 C CA . ASP B 2 163 ? 30.856 57.513 14.047 1.00 16.32 166 ASP B CA 1
ATOM 3046 C C . ASP B 2 163 ? 32.087 57.754 13.197 1.00 14.01 166 ASP B C 1
ATOM 3047 O O . ASP B 2 163 ? 33.133 57.077 13.411 1.00 17.95 166 ASP B O 1
ATOM 3052 N N . LEU B 2 164 ? 31.938 58.584 12.176 1.00 14.10 167 LEU B N 1
ATOM 3053 C CA . LEU B 2 164 ? 32.994 58.777 11.157 1.00 13.55 167 LEU B CA 1
ATOM 3054 C C . LEU B 2 164 ? 33.204 60.218 10.740 1.00 14.26 167 LEU B C 1
ATOM 3055 O O . LEU B 2 164 ? 32.284 60.994 10.668 1.00 14.96 167 LEU B O 1
ATOM 3060 N N . PHE B 2 165 ? 34.465 60.516 10.432 1.00 16.01 168 PHE B N 1
ATOM 3061 C CA . PHE B 2 165 ? 34.841 61.643 9.575 1.00 16.50 168 PHE B CA 1
ATOM 3062 C C . PHE B 2 165 ? 36.167 61.260 8.960 1.00 16.32 168 PHE B C 1
ATOM 3063 O O . PHE B 2 165 ? 37.256 61.451 9.567 1.00 16.21 168 PHE B O 1
ATOM 3071 N N . ILE B 2 166 ? 36.093 60.705 7.755 1.00 15.32 169 ILE B N 1
ATOM 3072 C CA . ILE B 2 166 ? 37.188 59.888 7.250 1.00 16.58 169 ILE B CA 1
ATOM 3073 C C . ILE B 2 166 ? 37.407 60.184 5.774 1.00 18.86 169 ILE B C 1
ATOM 3074 O O . ILE B 2 166 ? 36.517 60.714 5.076 1.00 16.21 169 ILE B O 1
ATOM 3079 N N . ASN B 2 167 ? 38.627 59.901 5.358 1.00 18.40 170 ASN B N 1
ATOM 3080 C CA . ASN B 2 167 ? 39.000 59.982 3.957 1.00 20.34 170 ASN B CA 1
ATOM 3081 C C . ASN B 2 167 ? 39.044 58.594 3.290 1.00 22.40 170 ASN B C 1
ATOM 3082 O O . ASN B 2 167 ? 39.024 57.592 3.970 1.00 21.41 170 ASN B O 1
ATOM 3087 N N . GLU B 2 168 ? 39.062 58.559 1.950 1.00 20.80 171 GLU B N 1
ATOM 3088 C CA . GLU B 2 168 ? 39.096 57.301 1.181 1.00 21.68 171 GLU B CA 1
ATOM 3089 C C . GLU B 2 168 ? 40.305 56.452 1.589 1.00 21.60 171 GLU B C 1
ATOM 3090 O O . GLU B 2 168 ? 40.259 55.223 1.574 1.00 22.86 171 GLU B O 1
ATOM 3096 N N . GLN B 2 169 ? 41.379 57.121 1.968 1.00 17.90 172 GLN B N 1
ATOM 3097 C CA . GLN B 2 169 ? 42.587 56.461 2.372 1.00 21.15 172 GLN B CA 1
ATOM 3098 C C . GLN B 2 169 ? 42.480 55.836 3.763 1.00 19.93 172 GLN B C 1
ATOM 3099 O O . GLN B 2 169 ? 43.320 55.059 4.094 1.00 23.27 172 GLN B O 1
ATOM 3105 N N . ASN B 2 170 ? 41.437 56.173 4.525 1.00 20.56 173 ASN B N 1
ATOM 3106 C CA . ASN B 2 170 ? 41.143 55.556 5.823 1.00 23.76 173 ASN B CA 1
ATOM 3107 C C . ASN B 2 170 ? 42.327 55.795 6.780 1.00 20.85 173 ASN B C 1
ATOM 3108 O O . ASN B 2 170 ? 42.909 54.854 7.318 1.00 22.32 173 ASN B O 1
ATOM 3113 N N . ILE B 2 171 ? 42.712 57.055 6.903 1.00 18.09 174 ILE B N 1
ATOM 3114 C CA . ILE B 2 171 ? 43.906 57.419 7.708 1.00 19.16 174 ILE B CA 1
ATOM 3115 C C . ILE B 2 171 ? 43.411 57.828 9.084 1.00 17.99 174 ILE B C 1
ATOM 3116 O O . ILE B 2 171 ? 42.831 58.894 9.196 1.00 17.68 174 ILE B O 1
ATOM 3121 N N . PRO B 2 172 ? 43.559 56.964 10.108 1.00 18.85 175 PRO B N 1
ATOM 3122 C CA . PRO B 2 172 ? 42.912 57.220 11.374 1.00 20.04 175 PRO B CA 1
ATOM 3123 C C . PRO B 2 172 ? 43.202 58.583 12.008 1.00 18.00 175 PRO B C 1
ATOM 3124 O O . PRO B 2 172 ? 42.373 59.104 12.736 1.00 18.60 175 PRO B O 1
ATOM 3128 N N . THR B 2 173 ? 44.345 59.176 11.726 1.00 20.17 176 THR B N 1
ATOM 3129 C CA . THR B 2 173 ? 44.734 60.440 12.384 1.00 20.45 176 THR B CA 1
ATOM 3130 C C . THR B 2 173 ? 43.877 61.567 11.874 1.00 20.11 176 THR B C 1
ATOM 3131 O O . THR B 2 173 ? 43.550 62.483 12.624 1.00 20.22 176 THR B O 1
ATOM 3135 N N . TYR B 2 174 ? 43.421 61.488 10.615 1.00 18.61 177 TYR B N 1
ATOM 3136 C CA . TYR B 2 174 ? 42.580 62.511 10.035 1.00 19.37 177 TYR B CA 1
ATOM 3137 C C . TYR B 2 174 ? 41.233 62.584 10.802 1.00 18.11 177 TYR B C 1
ATOM 3138 O O . TYR B 2 174 ? 40.734 63.655 11.144 1.00 18.29 177 TYR B O 1
ATOM 3147 N N . GLN B 2 175 ? 40.652 61.415 11.072 1.00 15.97 178 GLN B N 1
ATOM 3148 C CA . GLN B 2 175 ? 39.463 61.346 11.878 1.00 14.89 178 GLN B CA 1
ATOM 3149 C C . GLN B 2 175 ? 39.637 61.792 13.324 1.00 15.75 178 GLN B C 1
ATOM 3150 O O . GLN B 2 175 ? 38.784 62.471 13.869 1.00 14.43 178 GLN B O 1
ATOM 3156 N N . LYS B 2 176 ? 40.735 61.414 13.943 1.00 17.93 179 LYS B N 1
ATOM 3157 C CA . LYS B 2 176 ? 41.018 61.835 15.322 1.00 16.88 179 LYS B CA 1
ATOM 3158 C C . LYS B 2 176 ? 41.019 63.364 15.398 1.00 17.33 179 LYS B C 1
ATOM 3159 O O . LYS B 2 176 ? 40.425 63.937 16.316 1.00 15.03 179 LYS B O 1
ATOM 3165 N N . TYR B 2 177 ? 41.622 64.006 14.406 1.00 18.45 180 TYR B N 1
ATOM 3166 C CA . TYR B 2 177 ? 41.737 65.455 14.414 1.00 19.18 180 TYR B CA 1
ATOM 3167 C C . TYR B 2 177 ? 40.357 66.077 14.313 1.00 18.11 180 TYR B C 1
ATOM 3168 O O . TYR B 2 177 ? 40.023 66.975 15.071 1.00 18.43 180 TYR B O 1
ATOM 3177 N N . ALA B 2 178 ? 39.575 65.590 13.370 1.00 18.06 181 ALA B N 1
ATOM 3178 C CA . ALA B 2 178 ? 38.258 66.123 13.123 1.00 18.28 181 ALA B CA 1
ATOM 3179 C C . ALA B 2 178 ? 37.401 66.094 14.399 1.00 18.29 181 ALA B C 1
ATOM 3180 O O . ALA B 2 178 ? 36.794 67.073 14.756 1.00 19.76 181 ALA B O 1
ATOM 3182 N N . PHE B 2 179 ? 37.380 64.942 15.069 1.00 19.19 182 PHE B N 1
ATOM 3183 C CA . PHE B 2 179 ? 36.529 64.765 16.242 1.00 21.81 182 PHE B CA 1
ATOM 3184 C C . PHE B 2 179 ? 37.067 65.510 17.466 1.00 20.77 182 PHE B C 1
ATOM 3185 O O . PHE B 2 179 ? 36.303 65.899 18.376 1.00 26.60 182 PHE B O 1
ATOM 3193 N N . THR B 2 180 ? 38.364 65.700 17.519 1.00 19.65 183 THR B N 1
ATOM 3194 C CA . THR B 2 180 ? 38.937 66.335 18.690 1.00 21.07 183 THR B CA 1
ATOM 3195 C C . THR B 2 180 ? 38.983 67.861 18.519 1.00 22.33 183 THR B C 1
ATOM 3196 O O . THR B 2 180 ? 39.433 68.551 19.429 1.00 28.39 183 THR B O 1
ATOM 3200 N N . HIS B 2 181 ? 38.615 68.389 17.350 1.00 21.01 184 HIS B N 1
ATOM 3201 C CA . HIS B 2 181 ? 38.663 69.838 17.104 1.00 21.48 184 HIS B CA 1
ATOM 3202 C C . HIS B 2 181 ? 37.272 70.461 16.794 1.00 22.27 184 HIS B C 1
ATOM 3203 O O . HIS B 2 181 ? 37.193 71.584 16.325 1.00 25.55 184 HIS B O 1
ATOM 3210 N N . MET B 2 182 ? 36.216 69.738 17.096 1.00 21.04 185 MET B N 1
ATOM 3211 C CA . MET B 2 182 ? 34.836 70.166 16.831 1.00 23.61 185 MET B CA 1
ATOM 3212 C C . MET B 2 182 ? 34.442 71.325 17.743 1.00 23.31 185 MET B C 1
ATOM 3213 O O . MET B 2 182 ? 34.889 71.382 18.890 1.00 27.75 185 MET B O 1
ATOM 3218 N N . GLU B 2 183 ? 33.577 72.209 17.263 1.00 19.79 186 GLU B N 1
ATOM 3219 C CA . GLU B 2 183 ? 33.128 73.340 18.044 1.00 22.89 186 GLU B CA 1
ATOM 3220 C C . GLU B 2 183 ? 31.634 73.253 18.075 1.00 21.12 186 GLU B C 1
ATOM 3221 O O . GLU B 2 183 ? 31.018 72.884 17.046 1.00 18.22 186 GLU B O 1
ATOM 3227 N N . GLY B 2 184 ? 31.079 73.518 19.262 1.00 18.98 187 GLY B N 1
ATOM 3228 C CA . GLY B 2 184 ? 29.649 73.480 19.480 1.00 19.78 187 GLY B CA 1
ATOM 3229 C C . GLY B 2 184 ? 29.053 74.780 18.985 1.00 24.08 187 GLY B C 1
ATOM 3230 O O . GLY B 2 184 ? 29.749 75.582 18.327 1.00 24.83 187 GLY B O 1
ATOM 3231 N N . GLY B 2 185 ? 27.800 75.028 19.370 1.00 21.92 188 GLY B N 1
ATOM 3232 C CA . GLY B 2 185 ? 27.086 76.224 18.973 1.00 21.00 188 GLY B CA 1
ATOM 3233 C C . GLY B 2 185 ? 25.992 76.552 19.948 1.00 23.06 188 GLY B C 1
ATOM 3234 O O . GLY B 2 185 ? 25.911 75.988 21.053 1.00 21.80 188 GLY B O 1
ATOM 3235 N N . THR B 2 186 ? 25.181 77.523 19.581 1.00 22.79 189 THR B N 1
ATOM 3236 C CA . THR B 2 186 ? 24.105 78.016 20.464 1.00 23.72 189 THR B CA 1
ATOM 3237 C C . THR B 2 186 ? 22.865 78.470 19.667 1.00 22.58 189 THR B C 1
ATOM 3238 O O . THR B 2 186 ? 22.944 78.789 18.472 1.00 22.43 189 THR B O 1
ATOM 3242 N N . ILE B 2 187 ? 21.749 78.481 20.357 1.00 23.63 190 ILE B N 1
ATOM 3243 C CA . ILE B 2 187 ? 20.558 79.266 19.999 1.00 25.58 190 ILE B CA 1
ATOM 3244 C C . ILE B 2 187 ? 20.211 80.099 21.214 1.00 28.30 190 ILE B C 1
ATOM 3245 O O . ILE B 2 187 ? 20.072 79.573 22.340 1.00 30.32 190 ILE B O 1
ATOM 3250 N N . THR B 2 188 ? 20.052 81.391 20.983 1.00 28.51 191 THR B N 1
ATOM 3251 C CA . THR B 2 188 ? 19.725 82.346 21.992 1.00 32.99 191 THR B CA 1
ATOM 3252 C C . THR B 2 188 ? 18.361 82.918 21.659 1.00 33.06 191 THR B C 1
ATOM 3253 O O . THR B 2 188 ? 18.121 83.342 20.532 1.00 34.25 191 THR B O 1
ATOM 3257 N N . VAL B 2 189 ? 17.473 82.896 22.651 1.00 31.95 192 VAL B N 1
ATOM 3258 C CA . VAL B 2 189 ? 16.124 83.373 22.510 1.00 34.96 192 VAL B CA 1
ATOM 3259 C C . VAL B 2 189 ? 16.118 84.876 22.648 1.00 40.94 192 VAL B C 1
ATOM 3260 O O . VAL B 2 189 ? 16.642 85.397 23.640 1.00 38.55 192 VAL B O 1
ATOM 3264 N N . GLU B 2 190 ? 15.524 85.559 21.670 1.00 46.41 193 GLU B N 1
ATOM 3265 C CA . GLU B 2 190 ? 15.377 87.021 21.700 1.00 58.10 193 GLU B CA 1
ATOM 3266 C C . GLU B 2 190 ? 13.911 87.427 21.833 1.00 63.29 193 GLU B C 1
ATOM 3267 O O . GLU B 2 190 ? 13.024 86.593 21.715 1.00 71.66 193 GLU B O 1
ATOM 3273 N N . LEU B 2 191 ? 13.660 88.715 22.041 1.00 69.26 194 LEU B N 1
ATOM 3274 C CA . LEU B 2 191 ? 12.291 89.232 22.212 1.00 70.55 194 LEU B CA 1
ATOM 3275 C C . LEU B 2 191 ? 11.529 89.439 20.901 1.00 65.55 194 LEU B C 1
ATOM 3276 O O . LEU B 2 191 ? 12.116 89.765 19.867 1.00 71.50 194 LEU B O 1
#

Sequence (415 aa):
VTSAVKTQYVEIESVMMGFYFNTEDKKFDTAQIKKAVLHTVYNEGYTDDGVAVVLREYESEPVDITAELTFGDATPANTYKAVENKFDYEIPVYYNNATLKDAEGNDATVTVYIGLKGDTDLNNIVDGRDATATLTYYAATSTDGKDATTVALSPSTLVGGNPESVYDDDFSAFLSDVKVDAGKELTRFAKKAERLIDGRDASSILTFYTKSSSVDQYKDMAANEPNKLWDIVTANNNAVINVDEMNEAFKDVPDLEGEGAHITLSNTTAKPGEMAEVTMSVSNADMMQWNMCGIHIIYPDILKPEMMKDPEERTVAFQQKGDALEAATGIVCMEWQEGLPPVLTENKKGCLFLTAMFSGNQGGEGDMATFRFKVPDNAEPGAVYNLGYYYMNNTDLFINEQNIPTYQKYAFTHMEGGTITVEL

Nearest PDB structures (foldseek):
  4wkz-assembly1_A  TM=1.004E+00  e=2.966E-50  Ruminococcus flavefaciens FD-1
  4iu3-assembly1_B  TM=9.242E-01  e=2.305E-42  Ruminococcus flavefaciens
  3qrd-assembly1_B  TM=3.245E-01  e=4.706E+00  Homo sapiens
  1svc-assembly1_P-2  TM=3.276E-01  e=6.363E+00  Homo sapiens
  4n2o-assembly11_F  TM=9.915E-01  e=2.568E-36  Ruminococcus flavefaciens

Organism: Ruminococcus flavefaciens (NCBI:txid1265)

InterPro domains:
  IPR033802 Carbohydrate-binding protein CttA, X module [cd14257] (566-681)
  IPR036439 Dockerin domain superfamily [G3DSA:1.10.1330.10] (682-803)
  IPR040959 Cellulose-binding protein CttA, N-terminal [PF18244] (583-661)

B-factor: mean 36.42, std 27.34, range [10.54, 171.63]

Foldseek 3Di:
DDDKDKDKFKDWDFAEFEEELPWQADDLNRTPWMKIKMKIFTDHDDDPGDDGPDIDIDDIDTDSPQKDQPRDTSNVPDDQDAPDFKDWGAIDHPRHFGAHPVRHTHTGIYGYAHQQCLQRNRDQELVSLVLLAVVQVVCVPPVLDQQQDQSYPHVQCVNGSPHVVSQNSLLSQLLADDPDDDDDSPDGSSVGDRHNLSSVLSHVLRVQCPDDVCVCCVVPPSVVSSVVSND/DDFALPVVVLCVLCVPPDADDDQAKEWEKEAEEDAAQDWDKIWIWIPRQALNWFKWKFKKKWQQVKDWDADDVVVQFGDKDADPQQPQFPDKTKGWDDPDDDPSQVVRRMTIMMIMTGHDASRGGGTTGIMIIIGHHNPDDAFDKMKMGGYDDSPTDTHHPVRRVNNGSNHNVNYYIYIYGHHD

Secondary structure (DSSP, 8-state):
---EEEEEEEEEEE--EEEETT-----GGGEEEEEEEEEEEEEEE-SSSEEEEEEEEEEEEE-GGG-B-TT--HHHH----TT--EEEEEPBBTTB--B-TTSSB-EEEEEEE-TT-TT-SS--SHHHHHHHHHHHHHHTTTTS-GGG------TTTTT-TT-HHHHHHHHHH--S--SSS---TT--GGGS---HHHHHHHHHHHHHHTSGGGHHHHHH-HHHHHHHHH-/---BTTHHHHHHHTTTS----SS--EEEE-EEEE-TTSEEEEEEEEES-TT--SEEEEEEEEETTSEEPEEETTTTEEP-EE-GGGTT-SEEEEEE--SS--HHHHHTTEEEEEEEEE-SSS----EEEEEEEEE--TTPPTT-EEEEEEE--TT-EEE-TT--HHHHHHHHHS-B-EEEEE--

CATH classification: 2.60.40.3810 (+1 more: 1.10.1330.10)